Protein AF-0000000078210110 (afdb_homodimer)

Organism: Punica granatum (NCBI:txid22663)

Radius of gyration: 22.33 Å; Cα contacts (8 Å, |Δi|>4): 887; chains: 2; bounding box: 40×62×56 Å

InterPro domains:
  IPR055323 Uncharacterized protein C57A10.07/YOR238W [PTHR28110] (1-232)

pLDDT: mean 95.47, std 5.43, range [56.81, 98.94]

Sequence (466 aa):
MVAGHSVYTSNSCGKVDKEDSWVLESYQKHPGQAATFVTHIKEGVETVAKDDAALLLFSGGETRKDAGPRSEAQSYWAVAESKGWFGNKETVRWRALTEEHARDSFENLLFSVCRFRELTGTYPTNITVVSYDFKEDRFAGLHRSALRFPESRFFYWGTPASSTAREAALKGEALVRQQFQEDPYGCRGSLHRKKLGRDPFHRSIPYPNGCPEIEGLFRYCGTALYSGSLPWIMVAGHSVYTSNSCGKVDKEDSWVLESYQKHPGQAATFVTHIKEGVETVAKDDAALLLFSGGETRKDAGPRSEAQSYWAVAESKGWFGNKETVRWRALTEEHARDSFENLLFSVCRFRELTGTYPTNITVVSYDFKEDRFAGLHRSALRFPESRFFYWGTPASSTAREAALKGEALVRQQFQEDPYGCRGSLHRKKLGRDPFHRSIPYPNGCPEIEGLFRYCGTALYSGSLPWI

Nearest PDB structures (foldseek):
  2v3c-assembly2_D  TM=3.089E-01  e=5.009E-01  Methanocaldococcus jannaschii
  5aq1-assembly1_B  TM=3.980E-01  e=1.935E+00  Trypanosoma cruzi
  2vsi-assembly1_B  TM=4.548E-01  e=3.692E+00  Streptococcus pneumoniae
  7zht-assembly2_D  TM=3.985E-01  e=5.252E+00  Leishmania donovani
  2v3c-assembly2_D  TM=3.082E-01  e=3.320E-01  Methanocaldococcus jannaschii

Secondary structure (DSSP, 8-state):
-EE---EE---S---TTSGGGEE--GGG-STTHHHHHHHHHHHHHHHHHT-TT--EEEE-----GGG-S--HHHHHHHHHHHTGGGGTHHHHGGGEEEE----SHHHHHHHHHHHHHHHHSS--S-EEEEEEGGGHIIIIIIIHHHTT--GGGEEEEEEPPPTTTHHHHHHHHHHHHHHHHH-TT--SHHHHHHHHHT-TT-PPP-TTTT-GGGHHHHH---SSPP-S--TT-/-EE---EE---S---TTSGGGEE--GGG-STTHHHHHHHHHHHHHHHHHT-TT--EEEE-----GGG-S--HHHHHHHHHHHTGGGGTHHHHGGGEEEE----SHHHHHHHHHHHHHHHHSS--S-EEEEEEGGGHIIIIIIIHHHTT--GGGEEEEEEPPPTTTHHHHHHHHHHHHHHHHH-TT--SHHHHHHHHHT-TT-PPP-TTTT-GGGHHHHH---SSPP-S--TT-

Structure (mmCIF, N/CA/C/O backbone):
data_AF-0000000078210110-model_v1
#
loop_
_entity.id
_entity.type
_entity.pdbx_description
1 polymer 'DUF218 domain-containing protein'
#
loop_
_atom_site.group_PDB
_atom_site.id
_atom_site.type_symbol
_atom_site.label_atom_id
_atom_site.label_alt_id
_atom_site.label_comp_id
_atom_site.label_asym_id
_atom_site.label_entity_id
_atom_site.label_seq_id
_atom_site.pdbx_PDB_ins_code
_atom_site.Cartn_x
_atom_site.Cartn_y
_atom_site.Cartn_z
_atom_site.occupancy
_atom_site.B_iso_or_equiv
_atom_site.auth_seq_id
_atom_site.auth_comp_id
_atom_site.auth_asym_id
_atom_site.auth_atom_id
_atom_site.pdbx_PDB_model_num
ATOM 1 N N . MET A 1 1 ? -6.324 14.633 8.141 1 98.5 1 MET A N 1
ATOM 2 C CA . MET A 1 1 ? -5.16 13.812 7.828 1 98.5 1 MET A CA 1
ATOM 3 C C . MET A 1 1 ? -4.113 13.906 8.938 1 98.5 1 MET A C 1
ATOM 5 O O . MET A 1 1 ? -3.965 14.945 9.57 1 98.5 1 MET A O 1
ATOM 9 N N . VAL A 1 2 ? -3.547 12.781 9.266 1 98.88 2 VAL A N 1
ATOM 10 C CA . VAL A 1 2 ? -2.422 12.68 10.188 1 98.88 2 VAL A CA 1
ATOM 11 C C . VAL A 1 2 ? -1.141 12.383 9.414 1 98.88 2 VAL A C 1
ATOM 13 O O . VAL A 1 2 ? -1.062 11.383 8.688 1 98.88 2 VAL A O 1
ATOM 16 N N . ALA A 1 3 ? -0.21 13.266 9.531 1 98.44 3 ALA A N 1
ATOM 17 C CA . ALA A 1 3 ? 1.06 13.086 8.828 1 98.44 3 ALA A CA 1
ATOM 18 C C . ALA A 1 3 ? 1.948 12.078 9.555 1 98.44 3 ALA A C 1
ATOM 20 O O . ALA A 1 3 ? 2.195 12.211 10.75 1 98.44 3 ALA A O 1
ATOM 21 N N . GLY A 1 4 ? 2.383 11.125 8.82 1 97.19 4 GLY A N 1
ATOM 22 C CA . GLY A 1 4 ? 3.256 10.117 9.398 1 97.19 4 GLY A CA 1
ATOM 23 C C . GLY A 1 4 ? 4.684 10.594 9.57 1 97.19 4 GLY A C 1
ATOM 24 O O . GLY A 1 4 ? 5.156 11.453 8.82 1 97.19 4 GLY A O 1
ATOM 25 N N . HIS A 1 5 ? 5.375 9.945 10.531 1 96.12 5 HIS A N 1
ATOM 26 C CA . HIS A 1 5 ? 6.734 10.375 10.828 1 96.12 5 HIS A CA 1
ATOM 27 C C . HIS A 1 5 ? 7.684 9.188 10.914 1 96.12 5 HIS A C 1
ATOM 29 O O . HIS A 1 5 ? 8.906 9.359 10.922 1 96.12 5 HIS A O 1
ATOM 35 N N . SER A 1 6 ? 7.148 8.039 11.031 1 95.69 6 SER A N 1
ATOM 36 C CA . SER A 1 6 ? 7.98 6.844 11.148 1 95.69 6 SER A CA 1
ATOM 37 C C . SER A 1 6 ? 7.172 5.578 10.898 1 95.69 6 SER A C 1
ATOM 39 O O . SER A 1 6 ? 5.961 5.645 10.672 1 95.69 6 SER A O 1
ATOM 41 N N . VAL A 1 7 ? 7.895 4.484 10.891 1 95.75 7 VAL A N 1
ATOM 42 C CA . VAL A 1 7 ? 7.277 3.197 10.594 1 95.75 7 VAL A CA 1
ATOM 43 C C . VAL A 1 7 ? 7.316 2.305 11.828 1 95.75 7 VAL A C 1
ATOM 45 O O . VAL A 1 7 ? 8.359 2.166 12.469 1 95.75 7 VAL A O 1
ATOM 48 N N . TYR A 1 8 ? 6.152 1.801 12.188 1 93.25 8 TYR A N 1
ATOM 49 C CA . TYR A 1 8 ? 6.008 0.845 13.281 1 93.25 8 TYR A CA 1
ATOM 50 C C . TYR A 1 8 ? 6.414 -0.556 12.836 1 93.25 8 TYR A C 1
ATOM 52 O O . TYR A 1 8 ? 5.938 -1.05 11.812 1 93.25 8 TYR A O 1
ATOM 60 N N . THR A 1 9 ? 7.312 -1.257 13.57 1 88.69 9 THR A N 1
ATOM 61 C CA . THR A 1 9 ? 7.855 -2.523 13.086 1 88.69 9 THR A CA 1
ATOM 62 C C . THR A 1 9 ? 7.68 -3.619 14.133 1 88.69 9 THR A C 1
ATOM 64 O O . THR A 1 9 ? 8.023 -4.777 13.891 1 88.69 9 THR A O 1
ATOM 67 N N . SER A 1 10 ? 7.199 -3.332 15.25 1 79.19 10 SER A N 1
ATOM 68 C CA . SER A 1 10 ? 7.176 -4.359 16.281 1 79.19 10 SER A CA 1
ATOM 69 C C . SER A 1 10 ? 6.262 -5.516 15.898 1 79.19 10 SER A C 1
ATOM 71 O O . SER A 1 10 ? 5.148 -5.297 15.414 1 79.19 10 SER A O 1
ATOM 73 N N . ASN A 1 11 ? 6.871 -6.738 15.852 1 62.31 11 ASN A N 1
ATOM 74 C CA . ASN A 1 11 ? 6.145 -7.977 15.586 1 62.31 11 ASN A CA 1
ATOM 75 C C . ASN A 1 11 ? 5.684 -8.641 16.875 1 62.31 11 ASN A C 1
ATOM 77 O O . ASN A 1 11 ? 4.938 -9.625 16.844 1 62.31 11 ASN A O 1
ATOM 81 N N . SER A 1 12 ? 6.238 -8.219 17.922 1 57.5 12 SER A N 1
ATOM 82 C CA . SER A 1 12 ? 6.082 -8.93 19.188 1 57.5 12 SER A CA 1
ATOM 83 C C . SER A 1 12 ? 5.078 -8.219 20.094 1 57.5 12 SER A C 1
ATOM 85 O O . SER A 1 12 ? 5.16 -8.32 21.312 1 57.5 12 SER A O 1
ATOM 87 N N . CYS A 1 13 ? 4.102 -7.805 19.5 1 62 13 CYS A N 1
ATOM 88 C CA . CYS A 1 13 ? 3.1 -7.184 20.359 1 62 13 CYS A CA 1
ATOM 89 C C . CYS A 1 13 ? 3.738 -6.164 21.297 1 62 13 CYS A C 1
ATOM 91 O O . CYS A 1 13 ? 3.346 -6.047 22.453 1 62 13 CYS A O 1
ATOM 93 N N . GLY A 1 14 ? 4.828 -5.715 20.875 1 65.56 14 GLY A N 1
ATOM 94 C CA . GLY A 1 14 ? 5.461 -4.695 21.688 1 65.56 14 GLY A CA 1
ATOM 95 C C . GLY A 1 14 ? 4.578 -3.482 21.922 1 65.56 14 GLY A C 1
ATOM 96 O O . GLY A 1 14 ? 3.594 -3.281 21.219 1 65.56 14 GLY A O 1
ATOM 97 N N . LYS A 1 15 ? 5.109 -2.734 22.875 1 82.69 15 LYS A N 1
ATOM 98 C CA . LYS A 1 15 ? 4.379 -1.533 23.281 1 82.69 15 LYS A CA 1
ATOM 99 C C . LYS A 1 15 ? 4.559 -0.415 22.25 1 82.69 15 LYS A C 1
ATOM 101 O O . LYS A 1 15 ? 5.688 -0.04 21.922 1 82.69 15 LYS A O 1
ATOM 106 N N . VAL A 1 16 ? 3.621 0.104 21.703 1 87.12 16 VAL A N 1
ATOM 107 C CA . VAL A 1 16 ? 3.568 1.056 20.594 1 87.12 16 VAL A CA 1
ATOM 108 C C . VAL A 1 16 ? 4.211 2.375 21.016 1 87.12 16 VAL A C 1
ATOM 110 O O . VAL A 1 16 ? 4.555 3.205 20.172 1 87.12 16 VAL A O 1
ATOM 113 N N . ASP A 1 17 ? 4.426 2.635 22.312 1 89.25 17 ASP A N 1
ATOM 114 C CA . ASP A 1 17 ? 4.98 3.904 22.766 1 89.25 17 ASP A CA 1
ATOM 115 C C . ASP A 1 17 ? 6.477 3.779 23.062 1 89.25 17 ASP A C 1
ATOM 117 O O . ASP A 1 17 ? 7.082 4.688 23.625 1 89.25 17 ASP A O 1
ATOM 121 N N . LYS A 1 18 ? 7.023 2.658 22.688 1 89.25 18 LYS A N 1
ATOM 122 C CA . LYS A 1 18 ? 8.445 2.443 22.922 1 89.25 18 LYS A CA 1
ATOM 123 C C . LYS A 1 18 ? 9.25 2.662 21.641 1 89.25 18 LYS A C 1
ATOM 125 O O . LYS A 1 18 ? 8.852 2.193 20.562 1 89.25 18 LYS A O 1
ATOM 130 N N . GLU A 1 19 ? 10.406 3.283 21.766 1 90.44 19 GLU A N 1
ATOM 131 C CA . GLU A 1 19 ? 11.227 3.68 20.625 1 90.44 19 GLU A CA 1
ATOM 132 C C . GLU A 1 19 ? 11.727 2.459 19.859 1 90.44 19 GLU A C 1
ATOM 134 O O . GLU A 1 19 ? 11.844 2.504 18.641 1 90.44 19 GLU A O 1
ATOM 139 N N . ASP A 1 20 ? 11.938 1.375 20.516 1 87.75 20 ASP A N 1
ATOM 140 C CA . ASP A 1 20 ? 12.492 0.19 19.875 1 87.75 20 ASP A CA 1
ATOM 141 C C . ASP A 1 20 ? 11.461 -0.467 18.953 1 87.75 20 ASP A C 1
ATOM 143 O O . ASP A 1 20 ? 11.805 -1.331 18.141 1 87.75 20 ASP A O 1
ATOM 147 N N . SER A 1 21 ? 10.203 -0.036 19.078 1 89 21 SER A N 1
ATOM 148 C CA . SER A 1 21 ? 9.133 -0.6 18.266 1 89 21 SER A CA 1
ATOM 149 C C . SER A 1 21 ? 8.992 0.141 16.938 1 89 21 SER A C 1
ATOM 151 O O . SER A 1 21 ? 8.164 -0.223 16.109 1 89 21 SER A O 1
ATOM 153 N N . TRP A 1 22 ? 9.789 1.171 16.781 1 92.69 22 TRP A N 1
ATOM 154 C CA . TRP A 1 22 ? 9.711 2.02 15.594 1 92.69 22 TRP A CA 1
ATOM 155 C C . TRP A 1 22 ? 11.078 2.137 14.922 1 92.69 22 TRP A C 1
ATOM 157 O O . TRP A 1 22 ? 12.109 2.029 15.578 1 92.69 22 TRP A O 1
ATOM 167 N N . VAL A 1 23 ? 11.07 2.273 13.594 1 92.69 23 VAL A N 1
ATOM 168 C CA . VAL A 1 23 ? 12.305 2.633 12.891 1 92.69 23 VAL A CA 1
ATOM 169 C C . VAL A 1 23 ? 12.516 4.145 12.969 1 92.69 23 VAL A C 1
ATOM 171 O O . VAL A 1 23 ? 11.773 4.914 12.352 1 92.69 23 VAL A O 1
ATOM 174 N N . LEU A 1 24 ? 13.555 4.488 13.695 1 92.56 24 LEU A N 1
ATOM 175 C CA . LEU A 1 24 ? 13.773 5.906 13.945 1 92.56 24 LEU A CA 1
ATOM 176 C C . LEU A 1 24 ? 15.07 6.383 13.297 1 92.56 24 LEU A C 1
ATOM 178 O O . LEU A 1 24 ? 16.078 5.676 13.328 1 92.56 24 LEU A O 1
ATOM 182 N N . GLU A 1 25 ? 14.992 7.52 12.641 1 89.75 25 GLU A N 1
ATOM 183 C CA . GLU A 1 25 ? 16.203 8.188 12.188 1 89.75 25 GLU A CA 1
ATOM 184 C C . GLU A 1 25 ? 17.031 8.703 13.367 1 89.75 25 GLU A C 1
ATOM 186 O O . GLU A 1 25 ? 16.516 8.789 14.492 1 89.75 25 GLU A O 1
ATOM 191 N N . SER A 1 26 ? 18.266 9.07 13.039 1 88.75 26 SER A N 1
ATOM 192 C CA . SER A 1 26 ? 19.172 9.516 14.094 1 88.75 26 SER A CA 1
ATOM 193 C C . SER A 1 26 ? 18.594 10.703 14.852 1 88.75 26 SER A C 1
ATOM 195 O O . SER A 1 26 ? 18.672 10.758 16.078 1 88.75 26 SER A O 1
ATOM 197 N N . TYR A 1 27 ? 17.906 11.602 14.141 1 86.69 27 TYR A N 1
ATOM 198 C CA . TYR A 1 27 ? 17.391 12.812 14.766 1 86.69 27 TYR A CA 1
ATOM 199 C C . TYR A 1 27 ? 16.094 12.523 15.516 1 86.69 27 TYR A C 1
ATOM 201 O O . TYR A 1 27 ? 15.602 13.367 16.266 1 86.69 27 TYR A O 1
ATOM 209 N N . GLN A 1 28 ? 15.555 11.297 15.367 1 90.56 28 GLN A N 1
ATOM 210 C CA . GLN A 1 28 ? 14.32 10.914 16.031 1 90.56 28 GLN A CA 1
ATOM 211 C C . GLN A 1 28 ? 14.609 10.102 17.297 1 90.56 28 GLN A C 1
ATOM 213 O O . GLN A 1 28 ? 13.688 9.781 18.047 1 90.56 28 GLN A O 1
ATOM 218 N N . LYS A 1 29 ? 15.844 9.781 17.469 1 91 29 LYS A N 1
ATOM 219 C CA . LYS A 1 29 ? 16.203 8.906 18.578 1 91 29 LYS A CA 1
ATOM 220 C C . LYS A 1 29 ? 16.281 9.68 19.891 1 91 29 LYS A C 1
ATOM 222 O O . LYS A 1 29 ? 17.375 10 20.359 1 91 29 LYS A O 1
ATOM 227 N N . HIS A 1 30 ? 15.148 10.055 20.453 1 91.44 30 HIS A N 1
ATOM 228 C CA . HIS A 1 30 ? 14.984 10.727 21.734 1 91.44 30 HIS A CA 1
ATOM 229 C C . HIS A 1 30 ? 13.914 10.039 22.578 1 91.44 30 HIS A C 1
ATOM 231 O O . HIS A 1 30 ? 12.922 9.539 22.047 1 91.44 30 HIS A O 1
ATOM 237 N N . PRO A 1 31 ? 14.234 10.047 23.875 1 91.5 31 PRO A N 1
ATOM 238 C CA . PRO A 1 31 ? 13.164 9.516 24.734 1 91.5 31 PRO A CA 1
ATOM 239 C C . PRO A 1 31 ? 11.836 10.25 24.531 1 91.5 31 PRO A C 1
ATOM 241 O O . PRO A 1 31 ? 11.82 11.477 24.422 1 91.5 31 PRO A O 1
ATOM 244 N N . GLY A 1 32 ? 10.773 9.453 24.375 1 93.19 32 GLY A N 1
ATOM 245 C CA . GLY A 1 32 ? 9.445 10.039 24.266 1 93.19 32 GLY A CA 1
ATOM 246 C C . GLY A 1 32 ? 9.016 10.258 22.828 1 93.19 32 GLY A C 1
ATOM 247 O O . GLY A 1 32 ? 7.867 10.625 22.562 1 93.19 32 GLY A O 1
ATOM 248 N N . GLN A 1 33 ? 9.898 10.008 21.891 1 93.5 33 GLN A N 1
ATOM 249 C CA . GLN A 1 33 ? 9.594 10.219 20.484 1 93.5 33 GLN A CA 1
ATOM 250 C C . GLN A 1 33 ? 8.438 9.344 20.031 1 93.5 33 GLN A C 1
ATOM 252 O O . GLN A 1 33 ? 7.48 9.828 19.406 1 93.5 33 GLN A O 1
ATOM 257 N N . ALA A 1 34 ? 8.492 8.086 20.328 1 94.12 34 ALA A N 1
ATOM 258 C CA . ALA A 1 34 ? 7.457 7.141 19.906 1 94.12 34 ALA A CA 1
ATOM 259 C C . ALA A 1 34 ? 6.098 7.527 20.484 1 94.12 34 ALA A C 1
ATOM 261 O O . ALA A 1 34 ? 5.074 7.426 19.797 1 94.12 34 ALA A O 1
ATOM 262 N N . ALA A 1 35 ? 6.121 7.996 21.703 1 95 35 ALA A N 1
ATOM 263 C CA . ALA A 1 35 ? 4.883 8.414 22.359 1 95 35 ALA A CA 1
ATOM 264 C C . ALA A 1 35 ? 4.223 9.562 21.609 1 95 35 ALA A C 1
ATOM 266 O O . ALA A 1 35 ? 2.994 9.656 21.562 1 95 35 ALA A O 1
ATOM 267 N N . THR A 1 36 ? 4.973 10.383 21 1 96.75 36 THR A N 1
ATOM 268 C CA . THR A 1 36 ? 4.414 11.5 20.25 1 96.75 36 THR A CA 1
ATOM 269 C C . THR A 1 36 ? 3.689 11 19 1 96.75 36 THR A C 1
ATOM 271 O O . THR A 1 36 ? 2.68 11.578 18.594 1 96.75 36 THR A O 1
ATOM 274 N N . PHE A 1 37 ? 4.219 9.938 18.375 1 97.19 37 PHE A N 1
ATOM 275 C CA . PHE A 1 37 ? 3.52 9.359 17.234 1 97.19 37 PHE A CA 1
ATOM 276 C C . PHE A 1 37 ? 2.137 8.859 17.656 1 97.19 37 PHE A C 1
ATOM 278 O O . PHE A 1 37 ? 1.149 9.117 16.953 1 97.19 37 PHE A O 1
ATOM 285 N N . VAL A 1 38 ? 2.137 8.219 18.781 1 97 38 VAL A N 1
ATOM 286 C CA . VAL A 1 38 ? 0.877 7.684 19.297 1 97 38 VAL A CA 1
ATOM 287 C C . VAL A 1 38 ? -0.086 8.828 19.594 1 97 38 VAL A C 1
ATOM 289 O O . VAL A 1 38 ? -1.285 8.727 19.328 1 97 38 VAL A O 1
ATOM 292 N N . THR A 1 39 ? 0.447 9.906 20.062 1 97.88 39 THR A N 1
ATOM 293 C CA . THR A 1 39 ? -0.369 11.078 20.359 1 97.88 39 THR A CA 1
ATOM 294 C C . THR A 1 39 ? -0.975 11.648 19.078 1 97.88 39 THR A C 1
ATOM 296 O O . THR A 1 39 ? -2.137 12.062 19.062 1 97.88 39 THR A O 1
ATOM 299 N N . HIS A 1 40 ? -0.198 11.703 18.031 1 98.5 40 HIS A N 1
ATOM 300 C CA . HIS A 1 40 ? -0.733 12.133 16.75 1 98.5 40 HIS A CA 1
ATOM 301 C C . HIS A 1 40 ? -1.92 11.273 16.328 1 98.5 40 HIS A C 1
ATOM 303 O O . HIS A 1 40 ? -2.953 11.797 15.906 1 98.5 40 HIS A O 1
ATOM 309 N N . ILE A 1 41 ? -1.708 9.969 16.422 1 98.56 41 ILE A N 1
ATOM 310 C CA . ILE A 1 41 ? -2.734 9.008 16.031 1 98.56 41 ILE A CA 1
ATOM 311 C C . ILE A 1 41 ? -3.996 9.234 16.859 1 98.56 41 ILE A C 1
ATOM 313 O O . ILE A 1 41 ? -5.094 9.352 16.312 1 98.56 41 ILE A O 1
ATOM 317 N N . LYS A 1 42 ? -3.801 9.359 18.156 1 98.38 42 LYS A N 1
ATOM 318 C CA . LYS A 1 42 ? -4.914 9.562 19.078 1 98.38 42 LYS A CA 1
ATOM 319 C C . LYS A 1 42 ? -5.668 10.852 18.75 1 98.38 42 LYS A C 1
ATOM 321 O O . LYS A 1 42 ? -6.898 10.852 18.688 1 98.38 42 LYS A O 1
ATOM 326 N N . GLU A 1 43 ? -4.941 11.891 18.547 1 98.44 43 GLU A N 1
ATOM 327 C CA . GLU A 1 43 ? -5.566 13.172 18.219 1 98.44 43 GLU A CA 1
ATOM 328 C C . GLU A 1 43 ? -6.355 13.086 16.922 1 98.44 43 GLU A C 1
ATOM 330 O O . GLU A 1 43 ? -7.441 13.664 16.797 1 98.44 43 GLU A O 1
ATOM 335 N N . GLY A 1 44 ? -5.797 12.414 15.922 1 98.62 44 GLY A N 1
ATOM 336 C CA . GLY A 1 44 ? -6.531 12.195 14.688 1 98.62 44 GLY A CA 1
ATOM 337 C C . GLY A 1 44 ? -7.844 11.461 14.898 1 98.62 44 GLY A C 1
ATOM 338 O O . GLY A 1 44 ? -8.891 11.906 14.414 1 98.62 44 GLY A O 1
ATOM 339 N N . VAL A 1 45 ? -7.773 10.383 15.656 1 98.62 45 VAL A N 1
ATOM 340 C CA . VAL A 1 45 ? -8.938 9.555 15.922 1 98.62 45 VAL A CA 1
ATOM 341 C C . VAL A 1 45 ? -9.992 10.367 16.672 1 98.62 45 VAL A C 1
ATOM 343 O O . VAL A 1 45 ? -11.172 10.359 16.297 1 98.62 45 VAL A O 1
ATOM 346 N N . GLU A 1 46 ? -9.57 11.102 17.656 1 98.06 46 GLU A N 1
ATOM 347 C CA . GLU A 1 46 ? -10.508 11.867 18.484 1 98.06 46 GLU A CA 1
ATOM 348 C C . GLU A 1 46 ? -11.117 13.023 17.703 1 98.06 46 GLU A C 1
ATOM 350 O O . GLU A 1 46 ? -12.281 13.367 17.891 1 98.06 46 GLU A O 1
ATOM 355 N N . THR A 1 47 ? -10.328 13.648 16.875 1 97.56 47 THR A N 1
ATOM 356 C CA . THR A 1 47 ? -10.828 14.742 16.062 1 97.56 47 THR A CA 1
ATOM 357 C C . THR A 1 47 ? -11.93 14.258 15.117 1 97.56 47 THR A C 1
ATOM 359 O O . THR A 1 47 ? -12.984 14.875 15.023 1 97.56 47 THR A O 1
ATOM 362 N N . VAL A 1 48 ? -11.742 13.148 14.445 1 97.75 48 VAL A N 1
ATOM 363 C CA . VAL A 1 48 ? -12.703 12.609 13.492 1 97.75 48 VAL A CA 1
ATOM 364 C C . VAL A 1 48 ? -13.938 12.102 14.227 1 97.75 48 VAL A C 1
ATOM 366 O O . VAL A 1 48 ? -15.055 12.195 13.719 1 97.75 48 VAL A O 1
ATOM 369 N N . ALA A 1 49 ? -13.734 11.602 15.43 1 97.62 49 ALA A N 1
ATOM 370 C CA . ALA A 1 49 ? -14.836 11.086 16.219 1 97.62 49 ALA A CA 1
ATOM 371 C C . ALA A 1 49 ? -15.875 12.172 16.5 1 97.62 49 ALA A C 1
ATOM 373 O O . ALA A 1 49 ? -17.047 11.883 16.75 1 97.62 49 ALA A O 1
ATOM 374 N N . LYS A 1 50 ? -15.516 13.43 16.422 1 96.44 50 LYS A N 1
ATOM 375 C CA . LYS A 1 50 ? -16.391 14.555 16.734 1 96.44 50 LYS A CA 1
ATOM 376 C C . LYS A 1 50 ? -17.188 14.992 15.516 1 96.44 50 LYS A C 1
ATOM 378 O O . LYS A 1 50 ? -18.078 15.852 15.625 1 96.44 50 LYS A O 1
ATOM 383 N N . ASP A 1 51 ? -16.891 14.469 14.406 1 95.38 51 ASP A N 1
ATOM 384 C CA . ASP A 1 51 ? -17.547 14.82 13.148 1 95.38 51 ASP A CA 1
ATOM 385 C C . ASP A 1 51 ? -17.891 13.578 12.336 1 95.38 51 ASP A C 1
ATOM 387 O O . ASP A 1 51 ? -17.031 13.031 11.633 1 95.38 51 ASP A O 1
ATOM 391 N N . ASP A 1 52 ? -19.141 13.234 12.211 1 93.75 52 ASP A N 1
ATOM 392 C CA . ASP A 1 52 ? -19.578 11.992 11.586 1 93.75 52 ASP A CA 1
ATOM 393 C C . ASP A 1 52 ? -19.375 12.031 10.07 1 93.75 52 ASP A C 1
ATOM 395 O O . ASP A 1 52 ? -19.391 10.992 9.414 1 93.75 52 ASP A O 1
ATOM 399 N N . ALA A 1 53 ? -19.141 13.172 9.578 1 94.56 53 ALA A N 1
ATOM 400 C CA . ALA A 1 53 ? -19 13.312 8.133 1 94.56 53 ALA A CA 1
ATOM 401 C C . ALA A 1 53 ? -17.531 13.32 7.727 1 94.56 53 ALA A C 1
ATOM 403 O O . ALA A 1 53 ? -17.203 13.336 6.539 1 94.56 53 ALA A O 1
ATOM 404 N N . ALA A 1 54 ? -16.625 13.227 8.688 1 96.75 54 ALA A N 1
ATOM 405 C CA . ALA A 1 54 ? -15.195 13.344 8.406 1 96.75 54 ALA A CA 1
ATOM 406 C C . ALA A 1 54 ? -14.57 11.977 8.141 1 96.75 54 ALA A C 1
ATOM 408 O O . ALA A 1 54 ? -15.07 10.961 8.625 1 96.75 54 ALA A O 1
ATOM 409 N N . LEU A 1 55 ? -13.57 12 7.309 1 97.81 55 LEU A N 1
ATOM 410 C CA . LEU A 1 55 ? -12.703 10.836 7.094 1 97.81 55 LEU A CA 1
ATOM 411 C C . LEU A 1 55 ? -11.344 11.055 7.746 1 97.81 55 LEU A C 1
ATOM 413 O O . LEU A 1 55 ? -10.82 12.164 7.754 1 97.81 55 LEU A O 1
ATOM 417 N N . LEU A 1 56 ? -10.844 10.016 8.344 1 98.75 56 LEU A N 1
ATOM 418 C CA . LEU A 1 56 ? -9.477 10.039 8.852 1 98.75 56 LEU A CA 1
ATOM 419 C C . LEU A 1 56 ? -8.516 9.391 7.863 1 98.75 56 LEU A C 1
ATOM 421 O O . LEU A 1 56 ? -8.703 8.234 7.469 1 98.75 56 LEU A O 1
ATOM 425 N N . LEU A 1 57 ? -7.531 10.102 7.426 1 98.81 57 LEU A N 1
ATOM 426 C CA . LEU A 1 57 ? -6.488 9.57 6.559 1 98.81 57 LEU A CA 1
ATOM 427 C C . LEU A 1 57 ? -5.125 9.633 7.238 1 98.81 57 LEU A C 1
ATOM 429 O O . LEU A 1 57 ? -4.629 10.719 7.543 1 98.81 57 LEU A O 1
ATOM 433 N N . PHE A 1 58 ? -4.566 8.492 7.547 1 98.94 58 PHE A N 1
ATOM 434 C CA . PHE A 1 58 ? -3.145 8.445 7.863 1 98.94 58 PHE A CA 1
ATOM 435 C C . PHE A 1 58 ? -2.303 8.508 6.594 1 98.94 58 PHE A C 1
ATOM 437 O O . PHE A 1 58 ? -2.543 7.754 5.648 1 98.94 58 PHE A O 1
ATOM 444 N N . SER A 1 59 ? -1.361 9.414 6.602 1 98.88 59 SER A N 1
ATOM 445 C CA . SER A 1 59 ? -0.615 9.648 5.367 1 98.88 59 SER A CA 1
ATOM 446 C C . SER A 1 59 ? 0.884 9.477 5.59 1 98.88 59 SER A C 1
ATOM 448 O O . SER A 1 59 ? 1.439 10.008 6.551 1 98.88 59 SER A O 1
ATOM 450 N N . GLY A 1 60 ? 1.529 8.727 4.664 1 98.69 60 GLY A N 1
ATOM 451 C CA . GLY A 1 60 ? 2.969 8.516 4.676 1 98.69 60 GLY A CA 1
ATOM 452 C C . GLY A 1 60 ? 3.396 7.277 3.918 1 98.69 60 GLY A C 1
ATOM 453 O O . GLY A 1 60 ? 2.746 6.23 4.012 1 98.69 60 GLY A O 1
ATOM 454 N N . GLY A 1 61 ? 4.406 7.383 3.227 1 98.12 61 GLY A N 1
ATOM 455 C CA . GLY A 1 61 ? 4.855 6.312 2.352 1 98.12 61 GLY A CA 1
ATOM 456 C C . GLY A 1 61 ? 5.793 5.336 3.035 1 98.12 61 GLY A C 1
ATOM 457 O O . GLY A 1 61 ? 5.848 5.281 4.266 1 98.12 61 GLY A O 1
ATOM 458 N N . GLU A 1 62 ? 6.332 4.434 2.158 1 97.38 62 GLU A N 1
ATOM 459 C CA . GLU A 1 62 ? 7.352 3.48 2.584 1 97.38 62 GLU A CA 1
ATOM 460 C C . GLU A 1 62 ? 8.734 4.125 2.619 1 97.38 62 GLU A C 1
ATOM 462 O O . GLU A 1 62 ? 9.555 3.893 1.731 1 97.38 62 GLU A O 1
ATOM 467 N N . THR A 1 63 ? 9.016 4.832 3.686 1 96.12 63 THR A N 1
ATOM 468 C CA . THR A 1 63 ? 10.133 5.777 3.668 1 96.12 63 THR A CA 1
ATOM 469 C C . THR A 1 63 ? 11.367 5.176 4.336 1 96.12 63 THR A C 1
ATOM 471 O O . THR A 1 63 ? 12.445 5.762 4.293 1 96.12 63 THR A O 1
ATOM 474 N N . ARG A 1 64 ? 11.18 4.059 4.98 1 94.62 64 ARG A N 1
ATOM 475 C CA . ARG A 1 64 ? 12.281 3.467 5.734 1 94.62 64 ARG A CA 1
ATOM 476 C C . ARG A 1 64 ? 12.695 2.127 5.137 1 94.62 64 ARG A C 1
ATOM 478 O O . ARG A 1 64 ? 11.977 1.134 5.262 1 94.62 64 ARG A O 1
ATOM 485 N N . LYS A 1 65 ? 13.875 2.098 4.652 1 93.69 65 LYS A N 1
ATOM 486 C CA . LYS A 1 65 ? 14.352 0.893 3.982 1 93.69 65 LYS A CA 1
ATOM 487 C C . LYS A 1 65 ? 14.398 -0.292 4.941 1 93.69 65 LYS A C 1
ATOM 489 O O . LYS A 1 65 ? 13.922 -1.38 4.617 1 93.69 65 LYS A O 1
ATOM 494 N N . ASP A 1 66 ? 14.844 -0.023 6.164 1 92.44 66 ASP A N 1
ATOM 495 C CA . ASP A 1 66 ? 15.102 -1.103 7.113 1 92.44 66 ASP A CA 1
ATOM 496 C C . ASP A 1 66 ? 13.797 -1.662 7.68 1 92.44 66 ASP A C 1
ATOM 498 O O . ASP A 1 66 ? 13.781 -2.752 8.25 1 92.44 66 ASP A O 1
ATOM 502 N N . ALA A 1 67 ? 12.727 -0.971 7.52 1 93.19 67 ALA A N 1
ATOM 503 C CA . ALA A 1 67 ? 11.43 -1.41 8.031 1 93.19 67 ALA A CA 1
ATOM 504 C C . ALA A 1 67 ? 10.789 -2.428 7.098 1 93.19 67 ALA A C 1
ATOM 506 O O . ALA A 1 67 ? 9.82 -3.096 7.473 1 93.19 67 ALA A O 1
ATOM 507 N N . GLY A 1 68 ? 11.391 -2.631 5.895 1 94.06 68 GLY A N 1
ATOM 508 C CA . GLY A 1 68 ? 10.656 -3.35 4.863 1 94.06 68 GLY A CA 1
ATOM 509 C C . GLY A 1 68 ? 9.594 -2.504 4.191 1 94.06 68 GLY A C 1
ATOM 510 O O . GLY A 1 68 ? 9.508 -1.298 4.43 1 94.06 68 GLY A O 1
ATOM 511 N N . PRO A 1 69 ? 8.844 -3.158 3.291 1 95.56 69 PRO A N 1
ATOM 512 C CA . PRO A 1 69 ? 7.859 -2.41 2.508 1 95.56 69 PRO A CA 1
ATOM 513 C C . PRO A 1 69 ? 6.609 -2.061 3.312 1 95.56 69 PRO A C 1
ATOM 515 O O . PRO A 1 69 ? 5.5 -2.439 2.93 1 95.56 69 PRO A O 1
ATOM 518 N N . ARG A 1 70 ? 6.855 -1.301 4.371 1 95.19 70 ARG A N 1
ATOM 519 C CA . ARG A 1 70 ? 5.809 -0.812 5.262 1 95.19 70 ARG A CA 1
ATOM 520 C C . ARG A 1 70 ? 5.727 0.71 5.223 1 95.19 70 ARG A C 1
ATOM 522 O O . ARG A 1 70 ? 6.75 1.395 5.223 1 95.19 70 ARG A O 1
ATOM 529 N N . SER A 1 71 ? 4.547 1.142 5.129 1 97.75 71 SER A N 1
ATOM 530 C CA . SER A 1 71 ? 4.383 2.59 5.066 1 97.75 71 SER A CA 1
ATOM 531 C C . SER A 1 71 ? 4.148 3.184 6.453 1 97.75 71 SER A C 1
ATOM 533 O O . SER A 1 71 ? 3.742 2.475 7.375 1 97.75 71 SER A O 1
ATOM 535 N N . GLU A 1 72 ? 4.449 4.438 6.543 1 98.19 72 GLU A N 1
ATOM 536 C CA . GLU A 1 72 ? 4.113 5.176 7.758 1 98.19 72 GLU A CA 1
ATOM 537 C C . GLU A 1 72 ? 2.607 5.188 8 1 98.19 72 GLU A C 1
ATOM 539 O O . GLU A 1 72 ? 2.156 5.016 9.133 1 98.19 72 GLU A O 1
ATOM 544 N N . ALA A 1 73 ? 1.852 5.32 6.965 1 98.62 73 ALA A N 1
ATOM 545 C CA . ALA A 1 73 ? 0.394 5.375 7.051 1 98.62 73 ALA A CA 1
ATOM 546 C C . ALA A 1 73 ? -0.168 4.078 7.637 1 98.62 73 ALA A C 1
ATOM 548 O O . ALA A 1 73 ? -0.98 4.109 8.562 1 98.62 73 ALA A O 1
ATOM 549 N N . GLN A 1 74 ? 0.271 3.004 7.062 1 96.62 74 GLN A N 1
ATOM 550 C CA . GLN A 1 74 ? -0.195 1.711 7.555 1 96.62 74 GLN A CA 1
ATOM 551 C C . GLN A 1 74 ? 0.229 1.486 9 1 96.62 74 GLN A C 1
ATOM 553 O O . GLN A 1 74 ? -0.501 0.867 9.781 1 96.62 74 GLN A O 1
ATOM 558 N N . SER A 1 75 ? 1.389 1.947 9.367 1 96 75 SER A N 1
ATOM 559 C CA . SER A 1 75 ? 1.862 1.847 10.742 1 96 75 SER A CA 1
ATOM 560 C C . SER A 1 75 ? 0.921 2.564 11.703 1 96 75 SER A C 1
ATOM 562 O O . SER A 1 75 ? 0.538 2.008 12.734 1 96 75 SER A O 1
ATOM 564 N N . TYR A 1 76 ? 0.559 3.766 11.32 1 97.81 76 TYR A N 1
ATOM 565 C CA . TYR A 1 76 ? -0.342 4.539 12.164 1 97.81 76 TYR A CA 1
ATOM 566 C C . TYR A 1 76 ? -1.7 3.859 12.281 1 97.81 76 TYR A C 1
ATOM 568 O O . TYR A 1 76 ? -2.281 3.799 13.367 1 97.81 76 TYR A O 1
ATOM 576 N N . TRP A 1 77 ? -2.215 3.342 11.211 1 96.69 77 TRP A N 1
ATOM 577 C CA . TRP A 1 77 ? -3.48 2.617 11.234 1 96.69 77 TRP A CA 1
ATOM 578 C C . TRP A 1 77 ? -3.398 1.406 12.156 1 96.69 77 TRP A C 1
ATOM 580 O O . TRP A 1 77 ? -4.289 1.186 12.977 1 96.69 77 TRP A O 1
ATOM 590 N N . ALA A 1 78 ? -2.316 0.657 12.031 1 93.44 78 ALA A N 1
ATOM 591 C CA . ALA A 1 78 ? -2.129 -0.549 12.828 1 93.44 78 ALA A CA 1
ATOM 592 C C . ALA A 1 78 ? -2.055 -0.211 14.32 1 93.44 78 ALA A C 1
ATOM 594 O O . ALA A 1 78 ? -2.59 -0.943 15.156 1 93.44 78 ALA A O 1
ATOM 595 N N . VAL A 1 79 ? -1.348 0.851 14.633 1 94.69 79 VAL A N 1
ATOM 596 C CA . VAL A 1 79 ? -1.233 1.271 16.031 1 94.69 79 VAL A CA 1
ATOM 597 C C . VAL A 1 79 ? -2.607 1.664 16.562 1 94.69 79 VAL A C 1
ATOM 599 O O . VAL A 1 79 ? -2.977 1.287 17.672 1 94.69 79 VAL A O 1
ATOM 602 N N . ALA A 1 80 ? -3.391 2.459 15.758 1 96.12 80 ALA A N 1
ATOM 603 C CA . ALA A 1 80 ? -4.75 2.803 16.172 1 96.12 80 ALA A CA 1
ATOM 604 C C . ALA A 1 80 ? -5.574 1.547 16.438 1 96.12 80 ALA A C 1
ATOM 606 O O . ALA A 1 80 ? -6.277 1.466 17.453 1 96.12 80 ALA A O 1
ATOM 607 N N . GLU A 1 81 ? -5.48 0.583 15.539 1 93.06 81 GLU A N 1
ATOM 608 C CA . GLU A 1 81 ? -6.188 -0.687 15.68 1 93.06 81 GLU A CA 1
ATOM 609 C C . GLU A 1 81 ? -5.789 -1.401 16.969 1 93.06 81 GLU A C 1
ATOM 611 O O . GLU A 1 81 ? -6.648 -1.892 17.703 1 93.06 81 GLU A O 1
ATOM 616 N N . SER A 1 82 ? -4.508 -1.426 17.219 1 90.38 82 SER A N 1
ATOM 617 C CA . SER A 1 82 ? -4 -2.119 18.406 1 90.38 82 SER A CA 1
ATOM 618 C C . SER A 1 82 ? -4.445 -1.423 19.688 1 90.38 82 SER A C 1
ATOM 620 O O . SER A 1 82 ? -4.562 -2.061 20.734 1 90.38 82 SER A O 1
ATOM 622 N N . LYS A 1 83 ? -4.695 -0.148 19.625 1 93.25 83 LYS A N 1
ATOM 623 C CA . LYS A 1 83 ? -5.105 0.633 20.797 1 93.25 83 LYS A CA 1
ATOM 624 C C . LYS A 1 83 ? -6.625 0.7 20.906 1 93.25 83 LYS A C 1
ATOM 626 O O . LYS A 1 83 ? -7.164 1.479 21.688 1 93.25 83 LYS A O 1
ATOM 631 N N . GLY A 1 84 ? -7.297 -0.071 20.094 1 93.69 84 GLY A N 1
ATOM 632 C CA . GLY A 1 84 ? -8.75 -0.098 20.141 1 93.69 84 GLY A CA 1
ATOM 633 C C . GLY A 1 84 ? -9.383 1.227 19.75 1 93.69 84 GLY A C 1
ATOM 634 O O . GLY A 1 84 ? -10.398 1.627 20.328 1 93.69 84 GLY A O 1
ATOM 635 N N . TRP A 1 85 ? -8.594 1.953 18.906 1 97 85 TRP A N 1
ATOM 636 C CA . TRP A 1 85 ? -9.047 3.236 18.375 1 97 85 TRP A CA 1
ATOM 637 C C . TRP A 1 85 ? -9.391 4.203 19.516 1 97 85 TRP A C 1
ATOM 639 O O . TRP A 1 85 ? -10.289 5.035 19.375 1 97 85 TRP A O 1
ATOM 649 N N . PHE A 1 86 ? -8.773 3.91 20.641 1 97.19 86 PHE A N 1
ATOM 650 C CA . PHE A 1 86 ? -8.852 4.805 21.797 1 97.19 86 PHE A CA 1
ATOM 651 C C . PHE A 1 86 ? -10.305 5.027 22.203 1 97.19 86 PHE A C 1
ATOM 653 O O . PHE A 1 86 ? -10.711 6.16 22.469 1 97.19 86 PHE A O 1
ATOM 660 N N . GLY A 1 87 ? -11.055 3.992 22.109 1 97.25 87 GLY A N 1
ATOM 661 C CA . GLY A 1 87 ? -12.43 4.02 22.578 1 97.25 87 GLY A CA 1
ATOM 662 C C . GLY A 1 87 ? -13.43 4.402 21.5 1 97.25 87 GLY A C 1
ATOM 663 O O . GLY A 1 87 ? -14.633 4.449 21.75 1 97.25 87 GLY A O 1
ATOM 664 N N . ASN A 1 88 ? -12.984 4.656 20.266 1 97.88 88 ASN A N 1
ATOM 665 C CA . ASN A 1 88 ? -13.859 5.141 19.203 1 97.88 88 ASN A CA 1
ATOM 666 C C . ASN A 1 88 ? -13.938 4.148 18.047 1 97.88 88 ASN A C 1
ATOM 668 O O . ASN A 1 88 ? -14.102 4.547 16.891 1 97.88 88 ASN A O 1
ATOM 672 N N . LYS A 1 89 ? -13.719 2.885 18.281 1 96.38 89 LYS A N 1
ATOM 673 C CA . LYS A 1 89 ? -13.633 1.869 17.25 1 96.38 89 LYS A CA 1
ATOM 674 C C . LYS A 1 89 ? -14.914 1.828 16.406 1 96.38 89 LYS A C 1
ATOM 676 O O . LYS A 1 89 ? -14.859 1.894 15.18 1 96.38 89 LYS A O 1
ATOM 681 N N . GLU A 1 90 ? -16.062 1.833 16.953 1 95.5 90 GLU A N 1
ATOM 682 C CA . GLU A 1 90 ? -17.344 1.641 16.266 1 95.5 90 GLU A CA 1
ATOM 683 C C . GLU A 1 90 ? -17.641 2.799 15.32 1 95.5 90 GLU A C 1
ATOM 685 O O . GLU A 1 90 ? -18.297 2.613 14.297 1 95.5 90 GLU A O 1
ATOM 690 N N . THR A 1 91 ? -17.078 3.938 15.664 1 96.06 91 THR A N 1
ATOM 691 C CA . THR A 1 91 ? -17.484 5.109 14.898 1 96.06 91 THR A CA 1
ATOM 692 C C . THR A 1 91 ? -16.391 5.547 13.938 1 96.06 91 THR A C 1
ATOM 694 O O . THR A 1 91 ? -16.672 6.191 12.922 1 96.06 91 THR A O 1
ATOM 697 N N . VAL A 1 92 ? -15.141 5.18 14.234 1 97.75 92 VAL A N 1
ATOM 698 C CA . VAL A 1 92 ? -14.047 5.809 13.5 1 97.75 92 VAL A CA 1
ATOM 699 C C . VAL A 1 92 ? -13.367 4.781 12.602 1 97.75 92 VAL A C 1
ATOM 701 O O . VAL A 1 92 ? -12.945 5.105 11.484 1 97.75 92 VAL A O 1
ATOM 704 N N . ARG A 1 93 ? -13.266 3.537 12.984 1 96.81 93 ARG A N 1
ATOM 705 C CA . ARG A 1 93 ? -12.438 2.535 12.32 1 96.81 93 ARG A CA 1
ATOM 706 C C . ARG A 1 93 ? -12.797 2.408 10.852 1 96.81 93 ARG A C 1
ATOM 708 O O . ARG A 1 93 ? -11.914 2.361 9.992 1 96.81 93 ARG A O 1
ATOM 715 N N . TRP A 1 94 ? -14.125 2.414 10.523 1 95 94 TRP A N 1
ATOM 716 C CA . TRP A 1 94 ? -14.586 2.117 9.172 1 95 94 TRP A CA 1
ATOM 717 C C . TRP A 1 94 ? -14.359 3.307 8.25 1 95 94 TRP A C 1
ATOM 719 O O . TRP A 1 94 ? -14.453 3.178 7.023 1 95 94 TRP A O 1
ATOM 729 N N . ARG A 1 95 ? -14.008 4.461 8.797 1 97 95 ARG A N 1
ATOM 730 C CA . ARG A 1 95 ? -13.742 5.633 7.973 1 97 95 ARG A CA 1
ATOM 731 C C . ARG A 1 95 ? -12.336 6.168 8.211 1 97 95 ARG A C 1
ATOM 733 O O . ARG A 1 95 ? -12.078 7.363 8.047 1 97 95 ARG A O 1
ATOM 740 N N . ALA A 1 96 ? -11.477 5.332 8.797 1 98.06 96 ALA A N 1
ATOM 741 C CA . ALA A 1 96 ? -10.047 5.582 8.898 1 98.06 96 ALA A CA 1
ATOM 742 C C . ALA A 1 96 ? -9.281 4.82 7.816 1 98.06 96 ALA A C 1
ATOM 744 O O . ALA A 1 96 ? -9.32 3.588 7.77 1 98.06 96 ALA A O 1
ATOM 745 N N . LEU A 1 97 ? -8.633 5.555 6.961 1 98.31 97 LEU A N 1
ATOM 746 C CA . LEU A 1 97 ? -7.984 4.977 5.789 1 98.31 97 LEU A CA 1
ATOM 747 C C . LEU A 1 97 ? -6.551 5.48 5.664 1 98.31 97 LEU A C 1
ATOM 749 O O . LEU A 1 97 ? -6.035 6.141 6.57 1 98.31 97 LEU A O 1
ATOM 753 N N . THR A 1 98 ? -5.879 5.023 4.551 1 98.62 98 THR A N 1
ATOM 754 C CA . THR A 1 98 ? -4.461 5.348 4.445 1 98.62 98 THR A CA 1
ATOM 755 C C . THR A 1 98 ? -4.148 5.996 3.1 1 98.62 98 THR A C 1
ATOM 757 O O . THR A 1 98 ? -4.863 5.773 2.119 1 98.62 98 THR A O 1
ATOM 760 N N . GLU A 1 99 ? -3.295 6.883 3.039 1 98.69 99 GLU A N 1
ATOM 761 C CA . GLU A 1 99 ? -2.504 7.352 1.904 1 98.69 99 GLU A CA 1
ATOM 762 C C . GLU A 1 99 ? -1.04 6.941 2.047 1 98.69 99 GLU A C 1
ATOM 764 O O . GLU A 1 99 ? -0.347 7.406 2.953 1 98.69 99 GLU A O 1
ATOM 769 N N . GLU A 1 100 ? -0.5 6.102 1.186 1 98.12 100 GLU A N 1
ATOM 770 C CA . GLU A 1 100 ? 0.707 5.352 1.521 1 98.12 100 GLU A CA 1
ATOM 771 C C . GLU A 1 100 ? 1.862 5.727 0.597 1 98.12 100 GLU A C 1
ATOM 773 O O . GLU A 1 100 ? 2.803 4.949 0.422 1 98.12 100 GLU A O 1
ATOM 778 N N . HIS A 1 101 ? 1.871 6.957 0.049 1 98.06 101 HIS A N 1
ATOM 779 C CA . HIS A 1 101 ? 2.869 7.254 -0.972 1 98.06 101 HIS A CA 1
ATOM 780 C C . HIS A 1 101 ? 3.609 8.547 -0.659 1 98.06 101 HIS A C 1
ATOM 782 O O . HIS A 1 101 ? 4.656 8.828 -1.246 1 98.06 101 HIS A O 1
ATOM 788 N N . ALA A 1 102 ? 3.141 9.328 0.281 1 98.56 102 ALA A N 1
ATOM 789 C CA . ALA A 1 102 ? 3.717 10.641 0.562 1 98.56 102 ALA A CA 1
ATOM 790 C C . ALA A 1 102 ? 5.164 10.516 1.028 1 98.56 102 ALA A C 1
ATOM 792 O O . ALA A 1 102 ? 5.484 9.664 1.854 1 98.56 102 ALA A O 1
ATOM 793 N N . ARG A 1 103 ? 6.039 11.414 0.473 1 98.19 103 ARG A N 1
ATOM 794 C CA . ARG A 1 103 ? 7.465 11.367 0.771 1 98.19 103 ARG A CA 1
ATOM 795 C C . ARG A 1 103 ? 7.918 12.633 1.482 1 98.19 103 ARG A C 1
ATOM 797 O O . ARG A 1 103 ? 9.078 12.75 1.877 1 98.19 103 ARG A O 1
ATOM 804 N N . ASP A 1 104 ? 7.078 13.57 1.655 1 97.69 104 ASP A N 1
ATOM 805 C CA . ASP A 1 104 ? 7.289 14.773 2.449 1 97.69 104 ASP A CA 1
ATOM 806 C C . ASP A 1 104 ? 5.957 15.367 2.906 1 97.69 104 ASP A C 1
ATOM 808 O O . ASP A 1 104 ? 4.895 14.812 2.633 1 97.69 104 ASP A O 1
ATOM 812 N N . SER A 1 105 ? 6.051 16.531 3.631 1 98.19 105 SER A N 1
ATOM 813 C CA . SER A 1 105 ? 4.863 17.109 4.246 1 98.19 105 SER A CA 1
ATOM 814 C C . SER A 1 105 ? 3.918 17.688 3.193 1 98.19 105 SER A C 1
ATOM 816 O O . SER A 1 105 ? 2.697 17.625 3.357 1 98.19 105 SER A O 1
ATOM 818 N N . PHE A 1 106 ? 4.387 18.219 2.129 1 98.62 106 PHE A N 1
ATOM 819 C CA . PHE A 1 106 ? 3.521 18.734 1.071 1 98.62 106 PHE A CA 1
ATOM 820 C C . PHE A 1 106 ? 2.744 17.594 0.415 1 98.62 106 PHE A C 1
ATOM 822 O O . PHE A 1 106 ? 1.532 17.703 0.212 1 98.62 106 PHE A O 1
ATOM 829 N N . GLU A 1 107 ? 3.465 16.516 0.101 1 98.5 107 GLU A N 1
ATOM 830 C CA . GLU A 1 107 ? 2.809 15.352 -0.482 1 98.5 107 GLU A CA 1
ATOM 831 C C . GLU A 1 107 ? 1.793 14.75 0.485 1 98.5 107 GLU A C 1
ATOM 833 O O . GLU A 1 107 ? 0.755 14.234 0.063 1 98.5 107 GLU A O 1
ATOM 838 N N . ASN A 1 108 ? 2.113 14.758 1.804 1 98.81 108 ASN A N 1
ATOM 839 C CA . ASN A 1 108 ? 1.095 14.32 2.752 1 98.81 108 ASN A CA 1
ATOM 840 C C . ASN A 1 108 ? -0.245 15 2.494 1 98.81 108 ASN A C 1
ATOM 842 O O . ASN A 1 108 ? -1.283 14.336 2.436 1 98.81 108 ASN A O 1
ATOM 846 N N . LEU A 1 109 ? -0.166 16.281 2.35 1 98.88 109 LEU A N 1
ATOM 847 C CA . LEU A 1 109 ? -1.382 17.062 2.186 1 98.88 109 LEU A CA 1
ATOM 848 C C . LEU A 1 109 ? -1.995 16.844 0.808 1 98.88 109 LEU A C 1
ATOM 850 O O . LEU A 1 109 ? -3.158 16.438 0.698 1 98.88 109 LEU A O 1
ATOM 854 N N . LEU A 1 110 ? -1.237 17.031 -0.237 1 98.81 110 LEU A N 1
ATOM 855 C CA . LEU A 1 110 ? -1.723 16.922 -1.608 1 98.81 110 LEU A CA 1
ATOM 856 C C . LEU A 1 110 ? -2.281 15.531 -1.885 1 98.81 110 LEU A C 1
ATOM 858 O O . LEU A 1 110 ? -3.375 15.398 -2.436 1 98.81 110 LEU A O 1
ATOM 862 N N . PHE A 1 111 ? -1.54 14.484 -1.534 1 98.75 111 PHE A N 1
ATOM 863 C CA . PHE A 1 111 ? -1.964 13.117 -1.802 1 98.75 111 PHE A CA 1
ATOM 864 C C . PHE A 1 111 ? -3.215 12.766 -1.001 1 98.75 111 PHE A C 1
ATOM 866 O O . PHE A 1 111 ? -4.074 12.023 -1.472 1 98.75 111 PHE A O 1
ATOM 873 N N . SER A 1 112 ? -3.297 13.312 0.229 1 98.81 112 SER A N 1
ATOM 874 C CA . SER A 1 112 ? -4.484 13.07 1.037 1 98.81 112 SER A CA 1
ATOM 875 C C . SER A 1 112 ? -5.727 13.672 0.39 1 98.81 112 SER A C 1
ATOM 877 O O . SER A 1 112 ? -6.812 13.086 0.444 1 98.81 112 SER A O 1
ATOM 879 N N . VAL A 1 113 ? -5.57 14.844 -0.203 1 98.81 113 VAL A N 1
ATOM 880 C CA . VAL A 1 113 ? -6.688 15.469 -0.898 1 98.81 113 VAL A CA 1
ATOM 881 C C . VAL A 1 113 ? -7.148 14.586 -2.053 1 98.81 113 VAL A C 1
ATOM 883 O O . VAL A 1 113 ? -8.344 14.352 -2.23 1 98.81 113 VAL A O 1
ATOM 886 N N . CYS A 1 114 ? -6.23 14.078 -2.789 1 98.62 114 CYS A N 1
ATOM 887 C CA . CYS A 1 114 ? -6.566 13.188 -3.895 1 98.62 114 CYS A CA 1
ATOM 888 C C . CYS A 1 114 ? -7.188 11.898 -3.385 1 98.62 114 CYS A C 1
ATOM 890 O O . CYS A 1 114 ? -8.164 11.406 -3.953 1 98.62 114 CYS A O 1
ATOM 892 N N . ARG A 1 115 ? -6.621 11.336 -2.332 1 98.44 115 ARG A N 1
ATOM 893 C CA . ARG A 1 115 ? -7.133 10.102 -1.733 1 98.44 115 ARG A CA 1
ATOM 894 C C . ARG A 1 115 ? -8.578 10.281 -1.275 1 98.44 115 ARG A C 1
ATOM 896 O O . ARG A 1 115 ? -9.398 9.375 -1.446 1 98.44 115 ARG A O 1
ATOM 903 N N . PHE A 1 116 ? -8.883 11.43 -0.667 1 98.38 116 PHE A N 1
ATOM 904 C CA . PHE A 1 116 ? -10.242 11.742 -0.261 1 98.38 116 PHE A CA 1
ATOM 905 C C . PHE A 1 116 ? -11.188 11.688 -1.454 1 98.38 116 PHE A C 1
ATOM 907 O O . PHE A 1 116 ? -12.273 11.094 -1.37 1 98.38 116 PHE A O 1
ATOM 914 N N . ARG A 1 117 ? -10.75 12.25 -2.559 1 98.44 117 ARG A N 1
ATOM 915 C CA . ARG A 1 117 ? -11.539 12.258 -3.785 1 98.44 117 ARG A CA 1
ATOM 916 C C . ARG A 1 117 ? -11.742 10.844 -4.312 1 98.44 117 ARG A C 1
ATOM 918 O O . ARG A 1 117 ? -12.836 10.5 -4.773 1 98.44 117 ARG A O 1
ATOM 925 N N . GLU A 1 118 ? -10.758 10.047 -4.234 1 97 118 GLU A N 1
ATOM 926 C CA . GLU A 1 118 ? -10.867 8.656 -4.648 1 97 118 GLU A CA 1
ATOM 927 C C . GLU A 1 118 ? -11.93 7.918 -3.84 1 97 118 GLU A C 1
ATOM 929 O O . GLU A 1 118 ? -12.672 7.094 -4.383 1 97 118 GLU A O 1
ATOM 934 N N . LEU A 1 119 ? -12 8.273 -2.586 1 96.88 119 LEU A N 1
ATOM 935 C CA . LEU A 1 119 ? -12.82 7.535 -1.639 1 96.88 119 LEU A CA 1
ATOM 936 C C . LEU A 1 119 ? -14.266 8.023 -1.674 1 96.88 119 LEU A C 1
ATOM 938 O O . LEU A 1 119 ? -15.195 7.23 -1.495 1 96.88 119 LEU A O 1
ATOM 942 N N . THR A 1 120 ? -14.453 9.328 -1.99 1 97 120 THR A N 1
ATOM 943 C CA . THR A 1 120 ? -15.773 9.898 -1.753 1 97 120 THR A CA 1
ATOM 944 C C . THR A 1 120 ? -16.391 10.406 -3.055 1 97 120 THR A C 1
ATOM 946 O O . THR A 1 120 ? -17.594 10.672 -3.121 1 97 120 THR A O 1
ATOM 949 N N . GLY A 1 121 ? -15.547 10.586 -4.07 1 96.94 121 GLY A N 1
ATOM 950 C CA . GLY A 1 121 ? -16.016 11.141 -5.324 1 96.94 121 GLY A CA 1
ATOM 951 C C . GLY A 1 121 ? -16 12.656 -5.355 1 96.94 121 GLY A C 1
ATOM 952 O O . GLY A 1 121 ? -16.234 13.266 -6.398 1 96.94 121 GLY A O 1
ATOM 953 N N . THR A 1 122 ? -15.711 13.25 -4.172 1 97.56 122 THR A N 1
ATOM 954 C CA . THR A 1 122 ? -15.641 14.703 -4.082 1 97.56 122 THR A CA 1
ATOM 955 C C . THR A 1 122 ? -14.375 15.148 -3.352 1 97.56 122 THR A C 1
ATOM 957 O O . THR A 1 122 ? -13.641 14.312 -2.812 1 97.56 122 THR A O 1
ATOM 960 N N . TYR A 1 123 ? -14.141 16.438 -3.436 1 98.31 123 TYR A N 1
ATOM 961 C CA . TYR A 1 123 ? -13.023 16.984 -2.682 1 98.31 123 TYR A CA 1
ATOM 962 C C . TYR A 1 123 ? -13.469 17.453 -1.299 1 98.31 123 TYR A C 1
ATOM 964 O O . TYR A 1 123 ? -14.648 17.734 -1.084 1 98.31 123 TYR A O 1
ATOM 972 N N . PRO A 1 124 ? -12.531 17.469 -0.353 1 98.19 124 PRO A N 1
ATOM 973 C CA . PRO A 1 124 ? -12.938 17.859 1.002 1 98.19 124 PRO A CA 1
ATOM 974 C C . PRO A 1 124 ? -13.367 19.312 1.1 1 98.19 124 PRO A C 1
ATOM 976 O O . PRO A 1 124 ? -12.766 20.188 0.465 1 98.19 124 PRO A O 1
ATOM 979 N N . THR A 1 125 ? -14.406 19.5 1.846 1 97.81 125 THR A N 1
ATOM 980 C CA . THR A 1 125 ? -14.82 20.859 2.176 1 97.81 125 THR A CA 1
ATOM 981 C C . THR A 1 125 ? -13.867 21.484 3.191 1 97.81 125 THR A C 1
ATOM 983 O O . THR A 1 125 ? -13.461 22.641 3.039 1 97.81 125 THR A O 1
ATOM 986 N N . ASN A 1 126 ? -13.539 20.734 4.207 1 98.25 126 ASN A N 1
ATOM 987 C CA . ASN A 1 126 ? -12.602 21.141 5.246 1 98.25 126 ASN A CA 1
ATOM 988 C C . ASN A 1 126 ? -11.414 20.172 5.328 1 98.25 126 ASN A C 1
ATOM 990 O O . ASN A 1 126 ? -11.562 18.984 5.098 1 98.25 126 ASN A O 1
ATOM 994 N N . ILE A 1 127 ? -10.297 20.734 5.648 1 98.69 127 ILE A N 1
ATOM 995 C CA . ILE A 1 127 ? -9.109 19.922 5.898 1 98.69 127 ILE A CA 1
ATOM 996 C C . ILE A 1 127 ? -8.586 20.203 7.301 1 98.69 127 ILE A C 1
ATOM 998 O O . ILE A 1 127 ? -8.422 21.359 7.691 1 98.69 127 ILE A O 1
ATOM 1002 N N . THR A 1 128 ? -8.422 19.219 8.055 1 98.81 128 THR A N 1
ATOM 1003 C CA . THR A 1 128 ? -7.742 19.297 9.344 1 98.81 128 THR A CA 1
ATOM 1004 C C . THR A 1 128 ? -6.473 18.453 9.344 1 98.81 128 THR A C 1
ATOM 1006 O O . THR A 1 128 ? -6.512 17.266 9.016 1 98.81 128 THR A O 1
ATOM 1009 N N . VAL A 1 129 ? -5.387 19.078 9.68 1 98.81 129 VAL A N 1
ATOM 1010 C CA . VAL A 1 129 ? -4.105 18.375 9.75 1 98.81 129 VAL A CA 1
ATOM 1011 C C . VAL A 1 129 ? -3.707 18.172 11.211 1 98.81 129 VAL A C 1
ATOM 1013 O O . VAL A 1 129 ? -3.844 19.078 12.031 1 98.81 129 VAL A O 1
ATOM 1016 N N . VAL A 1 130 ? -3.273 16.984 11.5 1 98.75 130 VAL A N 1
ATOM 1017 C CA . VAL A 1 130 ? -2.703 16.672 12.805 1 98.75 130 VAL A CA 1
ATOM 1018 C C . VAL A 1 130 ? -1.214 16.375 12.656 1 98.75 130 VAL A C 1
ATOM 1020 O O . VAL A 1 130 ? -0.826 15.477 11.898 1 98.75 130 VAL A O 1
ATOM 1023 N N . SER A 1 131 ? -0.389 17.078 13.305 1 98.5 131 SER A N 1
ATOM 1024 C CA . SER A 1 131 ? 1.058 16.891 13.344 1 98.5 131 SER A CA 1
ATOM 1025 C C . SER A 1 131 ? 1.688 17.688 14.477 1 98.5 131 SER A C 1
ATOM 1027 O O . SER A 1 131 ? 1.003 18.078 15.43 1 98.5 131 SER A O 1
ATOM 1029 N N . TYR A 1 132 ? 2.982 17.828 14.438 1 98.12 132 TYR A N 1
ATOM 1030 C CA . TYR A 1 132 ? 3.662 18.594 15.477 1 98.12 132 TYR A CA 1
ATOM 1031 C C . TYR A 1 132 ? 3.281 20.062 15.414 1 98.12 132 TYR A C 1
ATOM 1033 O O . TYR A 1 132 ? 3.137 20.625 14.32 1 98.12 132 TYR A O 1
ATOM 1041 N N . ASP A 1 133 ? 3.223 20.688 16.562 1 97.75 133 ASP A N 1
ATOM 1042 C CA . ASP A 1 133 ? 2.816 22.094 16.641 1 97.75 133 ASP A CA 1
ATOM 1043 C C . ASP A 1 133 ? 3.816 23 15.922 1 97.75 133 ASP A C 1
ATOM 1045 O O . ASP A 1 133 ? 3.428 23.984 15.289 1 97.75 133 ASP A O 1
ATOM 1049 N N . PHE A 1 134 ? 5.09 22.609 15.914 1 97.31 134 PHE A N 1
ATOM 1050 C CA . PHE A 1 134 ? 6.105 23.484 15.32 1 97.31 134 PHE A CA 1
ATOM 1051 C C . PHE A 1 134 ? 6.039 23.422 13.805 1 97.31 134 PHE A C 1
ATOM 1053 O O . PHE A 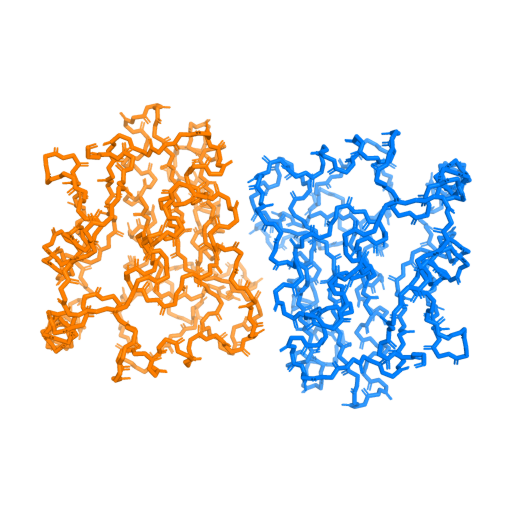1 134 ? 6.754 24.172 13.117 1 97.31 134 PHE A O 1
ATOM 1060 N N . LYS A 1 135 ? 5.207 22.594 13.258 1 98.19 135 LYS A N 1
ATOM 1061 C CA . LYS A 1 135 ? 5.074 22.5 11.805 1 98.19 135 LYS A CA 1
ATOM 1062 C C . LYS A 1 135 ? 3.852 23.266 11.312 1 98.19 135 LYS A C 1
ATOM 1064 O O . LYS A 1 135 ? 3.594 23.328 10.109 1 98.19 135 LYS A O 1
ATOM 1069 N N . GLU A 1 136 ? 3.086 23.859 12.148 1 98.31 136 GLU A N 1
ATOM 1070 C CA . GLU A 1 136 ? 1.808 24.484 11.805 1 98.31 136 GLU A CA 1
ATOM 1071 C C . GLU A 1 136 ? 1.985 25.562 10.75 1 98.31 136 GLU A C 1
ATOM 1073 O O . GLU A 1 136 ? 1.252 25.609 9.758 1 98.31 136 GLU A O 1
ATOM 1078 N N . ASP A 1 137 ? 2.949 26.375 10.938 1 98 137 ASP A N 1
ATOM 1079 C CA . ASP A 1 137 ? 3.148 27.484 10.008 1 98 137 ASP A CA 1
ATOM 1080 C C . ASP A 1 137 ? 3.465 26.969 8.602 1 98 137 ASP A C 1
ATOM 1082 O O . ASP A 1 137 ? 3.031 27.547 7.609 1 98 137 ASP A O 1
ATOM 1086 N N . ARG A 1 138 ? 4.199 25.953 8.547 1 98.69 138 ARG A N 1
ATOM 1087 C CA . ARG A 1 138 ? 4.555 25.391 7.246 1 98.69 138 ARG A CA 1
ATOM 1088 C C . ARG A 1 138 ? 3.334 24.781 6.562 1 98.69 138 ARG A C 1
ATOM 1090 O O . ARG A 1 138 ? 3.078 25.047 5.387 1 98.69 138 ARG A O 1
ATOM 1097 N N . PHE A 1 139 ? 2.531 24.031 7.305 1 98.75 139 PHE A N 1
ATOM 1098 C CA . PHE A 1 139 ? 1.351 23.391 6.738 1 98.75 139 PHE A CA 1
ATOM 1099 C C . PHE A 1 139 ? 0.287 24.422 6.395 1 98.75 139 PHE A C 1
ATOM 1101 O O . PHE A 1 139 ? -0.206 24.469 5.262 1 98.75 139 PHE A O 1
ATOM 1108 N N . ALA A 1 140 ? -0.056 25.266 7.348 1 98.38 140 ALA A N 1
ATOM 1109 C CA . ALA A 1 140 ? -1.157 26.203 7.188 1 98.38 140 ALA A CA 1
ATOM 1110 C C . ALA A 1 140 ? -0.738 27.391 6.332 1 98.38 140 ALA A C 1
ATOM 1112 O O . ALA A 1 140 ? -1.556 27.969 5.605 1 98.38 140 ALA A O 1
ATOM 1113 N N . GLY A 1 141 ? 0.49 27.719 6.379 1 98.06 141 GLY A N 1
ATOM 1114 C CA . GLY A 1 141 ? 0.956 28.922 5.688 1 98.06 141 GLY A CA 1
ATOM 1115 C C . GLY A 1 141 ? 1.513 28.625 4.309 1 98.06 141 GLY A C 1
ATOM 1116 O O . GLY A 1 141 ? 1.27 29.375 3.363 1 98.06 141 GLY A O 1
ATOM 1117 N N . LEU A 1 142 ? 2.26 27.547 4.172 1 98.56 142 LEU A N 1
ATOM 1118 C CA . LEU A 1 142 ? 2.957 27.297 2.918 1 98.56 142 LEU A CA 1
ATOM 1119 C C . LEU A 1 142 ? 2.244 26.203 2.119 1 98.56 142 LEU A C 1
ATOM 1121 O O . LEU A 1 142 ? 1.805 26.438 0.992 1 98.56 142 LEU A O 1
ATOM 1125 N N . HIS A 1 143 ? 2.029 25.016 2.67 1 98.81 143 HIS A N 1
ATOM 1126 C CA . HIS A 1 143 ? 1.431 23.906 1.93 1 98.81 143 HIS A CA 1
ATOM 1127 C C . HIS A 1 143 ? -0.006 24.234 1.529 1 98.81 143 HIS A C 1
ATOM 1129 O O . HIS A 1 143 ? -0.395 24.016 0.378 1 98.81 143 HIS A O 1
ATOM 1135 N N . ARG A 1 144 ? -0.805 24.719 2.516 1 98.81 144 ARG A N 1
ATOM 1136 C CA . ARG A 1 144 ? -2.174 25.109 2.207 1 98.81 144 ARG A CA 1
ATOM 1137 C C . ARG A 1 144 ? -2.201 26.141 1.072 1 98.81 144 ARG A C 1
ATOM 1139 O O . ARG A 1 144 ? -3.014 26.016 0.151 1 98.81 144 ARG A O 1
ATOM 1146 N N . SER A 1 145 ? -1.318 27.078 1.167 1 98.31 145 SER A N 1
ATOM 1147 C CA . SER A 1 145 ? -1.266 28.125 0.149 1 98.31 145 SER A CA 1
ATOM 1148 C C . SER A 1 145 ? -0.879 27.547 -1.211 1 98.31 145 SER A C 1
ATOM 1150 O O . SER A 1 145 ? -1.413 27.969 -2.24 1 98.31 145 SER A O 1
ATOM 1152 N N . ALA A 1 146 ? 0.037 26.656 -1.211 1 98.5 146 ALA A N 1
ATOM 1153 C CA . ALA A 1 146 ? 0.469 26.031 -2.453 1 98.5 146 ALA A CA 1
ATOM 1154 C C . ALA A 1 146 ? -0.69 25.297 -3.131 1 98.5 146 ALA A C 1
ATOM 1156 O O . ALA A 1 146 ? -0.732 25.203 -4.359 1 98.5 146 ALA A O 1
ATOM 1157 N N . LEU A 1 147 ? -1.63 24.859 -2.336 1 98.44 147 LEU A N 1
ATOM 1158 C CA . LEU A 1 147 ? -2.83 24.219 -2.863 1 98.44 147 LEU A CA 1
ATOM 1159 C C . LEU A 1 147 ? -3.906 25.25 -3.172 1 98.44 147 LEU A C 1
ATOM 1161 O O . LEU A 1 147 ? -4.941 24.922 -3.756 1 98.44 147 LEU A O 1
ATOM 1165 N N . ARG A 1 148 ? -3.668 26.438 -2.742 1 98.38 148 ARG A N 1
ATOM 1166 C CA . ARG A 1 148 ? -4.652 27.516 -2.807 1 98.38 148 ARG A CA 1
ATOM 1167 C C . ARG A 1 148 ? -5.957 27.094 -2.135 1 98.38 148 ARG A C 1
ATOM 1169 O O . ARG A 1 148 ? -7.043 27.453 -2.598 1 98.38 148 ARG A O 1
ATOM 1176 N N . PHE A 1 149 ? -5.859 26.281 -1.127 1 98.75 149 PHE A N 1
ATOM 1177 C CA . PHE A 1 149 ? -7.027 25.875 -0.352 1 98.75 149 PHE A CA 1
ATOM 1178 C C . PHE A 1 149 ? -7.465 27 0.589 1 98.75 149 PHE A C 1
ATOM 1180 O O . PHE A 1 149 ? -6.629 27.656 1.216 1 98.75 149 PHE A O 1
ATOM 1187 N N . PRO A 1 150 ? -8.734 27.234 0.748 1 98.19 150 PRO A N 1
ATOM 1188 C CA . PRO A 1 150 ? -9.195 28.375 1.557 1 98.19 150 PRO A CA 1
ATOM 1189 C C . PRO A 1 150 ? -8.758 28.266 3.016 1 98.19 150 PRO A C 1
ATOM 1191 O O . PRO A 1 150 ? -8.922 27.219 3.645 1 98.19 150 PRO A O 1
ATOM 1194 N N . GLU A 1 151 ? -8.25 29.359 3.533 1 98.19 151 GLU A N 1
ATOM 1195 C CA . GLU A 1 151 ? -7.742 29.406 4.902 1 98.19 151 GLU A CA 1
ATOM 1196 C C . GLU A 1 151 ? -8.852 29.156 5.91 1 98.19 151 GLU A C 1
ATOM 1198 O O . GLU A 1 151 ? -8.633 28.484 6.93 1 98.19 151 GLU A O 1
ATOM 1203 N N . SER A 1 152 ? -10.055 29.594 5.625 1 98.12 152 SER A N 1
ATOM 1204 C CA . SER A 1 152 ? -11.18 29.484 6.551 1 98.12 152 SER A CA 1
ATOM 1205 C C . SER A 1 152 ? -11.633 28.047 6.703 1 98.12 152 SER A C 1
ATOM 1207 O O . SER A 1 152 ? -12.383 27.719 7.625 1 98.12 152 SER A O 1
ATOM 1209 N N . ARG A 1 153 ? -11.156 27.219 5.805 1 98.38 153 ARG A N 1
ATOM 1210 C CA . ARG A 1 153 ? -11.609 25.828 5.809 1 98.38 153 ARG A CA 1
ATOM 1211 C C . ARG A 1 153 ? -10.453 24.875 6.102 1 98.38 153 ARG A C 1
ATOM 1213 O O . ARG A 1 153 ? -10.57 23.672 5.871 1 98.38 153 ARG A O 1
ATOM 1220 N N . PHE A 1 154 ? -9.328 25.516 6.5 1 98.69 154 PHE A N 1
ATOM 1221 C CA . PHE A 1 154 ? -8.133 24.734 6.836 1 98.69 154 PHE A CA 1
ATOM 1222 C C . PHE A 1 154 ? -7.84 24.828 8.328 1 98.69 154 PHE A C 1
ATOM 1224 O O . PHE A 1 154 ? -7.68 25.906 8.875 1 98.69 154 PHE A O 1
ATOM 1231 N N . PHE A 1 155 ? -7.754 23.656 8.953 1 98.69 155 PHE A N 1
ATOM 1232 C CA . PHE A 1 155 ? -7.531 23.594 10.398 1 98.69 155 PHE A CA 1
ATOM 1233 C C . PHE A 1 155 ? -6.305 22.75 10.719 1 98.69 155 PHE A C 1
ATOM 1235 O O . PHE A 1 155 ? -5.922 21.875 9.938 1 98.69 155 PHE A O 1
ATOM 1242 N N . TYR A 1 156 ? -5.691 23.094 11.852 1 98.56 156 TYR A N 1
ATOM 1243 C CA . TYR A 1 156 ? -4.473 22.422 12.266 1 98.56 156 TYR A CA 1
ATOM 1244 C C . TYR A 1 156 ? -4.496 22.109 13.758 1 98.56 156 TYR A C 1
ATOM 1246 O O . TYR A 1 156 ? -4.797 22.984 14.57 1 98.56 156 TYR A O 1
ATOM 1254 N N . TRP A 1 157 ? -4.23 20.859 14.047 1 97.88 157 TRP A N 1
ATOM 1255 C CA . TRP A 1 157 ? -4.074 20.422 15.43 1 97.88 157 TRP A CA 1
ATOM 1256 C C . TRP A 1 157 ? -2.637 19.984 15.703 1 97.88 157 TRP A C 1
ATOM 1258 O O . TRP A 1 157 ? -2.24 18.875 15.359 1 97.88 157 TRP A O 1
ATOM 1268 N N . GLY A 1 158 ? -1.95 20.812 16.406 1 97.56 158 GLY A N 1
ATOM 1269 C CA . GLY A 1 158 ? -0.549 20.578 16.703 1 97.56 158 GLY A CA 1
ATOM 1270 C C . GLY A 1 158 ? -0.334 19.922 18.062 1 97.56 158 GLY A C 1
ATOM 1271 O O . GLY A 1 158 ? -1.014 20.25 19.031 1 97.56 158 GLY A O 1
ATOM 1272 N N . THR A 1 159 ? 0.53 18.906 18.047 1 97.12 159 THR A N 1
ATOM 1273 C CA . THR A 1 159 ? 0.951 18.297 19.297 1 97.12 159 THR A CA 1
ATOM 1274 C C . THR A 1 159 ? 2.426 18.578 19.578 1 97.12 159 THR A C 1
ATOM 1276 O O . THR A 1 159 ? 3.205 18.781 18.641 1 97.12 159 THR A O 1
ATOM 1279 N N . PRO A 1 160 ? 2.781 18.594 20.828 1 95.38 160 PRO A N 1
ATOM 1280 C CA . PRO A 1 160 ? 4.168 18.938 21.156 1 95.38 160 PRO A CA 1
ATOM 1281 C C . PRO A 1 160 ? 5.148 17.812 20.844 1 95.38 160 PRO A C 1
ATOM 1283 O O . PRO A 1 160 ? 4.781 16.641 20.906 1 95.38 160 PRO A O 1
ATOM 1286 N N . ALA A 1 161 ? 6.34 18.266 20.5 1 94.81 161 ALA A N 1
ATOM 1287 C CA . ALA A 1 161 ? 7.449 17.312 20.438 1 94.81 161 ALA A CA 1
ATOM 1288 C C . ALA A 1 161 ? 7.883 16.875 21.844 1 94.81 161 ALA A C 1
ATOM 1290 O O . ALA A 1 161 ? 7.461 17.469 22.828 1 94.81 161 ALA A O 1
ATOM 1291 N N . SER A 1 162 ? 8.633 15.812 21.844 1 92.12 162 SER A N 1
ATOM 1292 C CA . SER A 1 162 ? 9.211 15.469 23.141 1 92.12 162 SER A CA 1
ATOM 1293 C C . SER A 1 162 ? 10.125 16.578 23.641 1 92.12 162 SER A C 1
ATOM 1295 O O . SER A 1 162 ? 10.703 17.328 22.859 1 92.12 162 SER A O 1
ATOM 1297 N N . SER A 1 163 ? 10.227 16.688 24.922 1 90.88 163 SER A N 1
ATOM 1298 C CA . SER A 1 163 ? 11 17.75 25.547 1 90.88 163 SER A CA 1
ATOM 1299 C C . SER A 1 163 ? 12.469 17.688 25.125 1 90.88 163 SER A C 1
ATOM 1301 O O . SER A 1 163 ? 13.109 18.719 24.922 1 90.88 163 SER A O 1
ATOM 1303 N N . THR A 1 164 ? 12.953 16.531 24.891 1 90.31 164 THR A N 1
ATOM 1304 C CA . THR A 1 164 ? 14.367 16.344 24.594 1 90.31 164 THR A CA 1
ATOM 1305 C C . THR A 1 164 ? 14.648 16.625 23.125 1 90.31 164 THR A C 1
ATOM 1307 O O . THR A 1 164 ? 15.805 16.781 22.734 1 90.31 164 THR A O 1
ATOM 1310 N N . ALA A 1 165 ? 13.594 16.734 22.359 1 91.75 165 ALA A N 1
ATOM 1311 C CA . ALA A 1 165 ? 13.797 16.875 20.922 1 91.75 165 ALA A CA 1
ATOM 1312 C C . ALA A 1 165 ? 13.367 18.266 20.453 1 91.75 165 ALA A C 1
ATOM 1314 O O . ALA A 1 165 ? 13.664 18.656 19.312 1 91.75 165 ALA A O 1
ATOM 1315 N N . ARG A 1 166 ? 12.812 19 21.25 1 93 166 ARG A N 1
ATOM 1316 C CA . ARG A 1 166 ? 12.078 20.203 20.844 1 93 166 ARG A CA 1
ATOM 1317 C C . ARG A 1 166 ? 13.016 21.219 20.219 1 93 166 ARG A C 1
ATOM 1319 O O . ARG A 1 166 ? 12.719 21.781 19.156 1 93 166 ARG A O 1
ATOM 1326 N N . GLU A 1 167 ? 14.109 21.469 20.859 1 92.94 167 GLU A N 1
ATOM 1327 C CA . GLU A 1 167 ? 15.023 22.5 20.359 1 92.94 167 GLU A CA 1
ATOM 1328 C C . GLU A 1 167 ? 15.562 22.141 18.984 1 92.94 167 GLU A C 1
ATOM 1330 O O . GLU A 1 167 ? 15.539 22.969 18.062 1 92.94 167 GLU A O 1
ATOM 1335 N N . ALA A 1 168 ? 16.016 20.984 18.875 1 93.12 168 ALA A N 1
ATOM 1336 C CA . ALA A 1 168 ? 16.547 20.531 17.578 1 93.12 168 ALA A CA 1
ATOM 1337 C C . ALA A 1 168 ? 15.453 20.516 16.516 1 93.12 168 ALA A C 1
ATOM 1339 O O . ALA A 1 168 ? 15.695 20.844 15.359 1 93.12 168 ALA A O 1
ATOM 1340 N N . ALA A 1 169 ? 14.281 20.156 16.891 1 94.62 169 ALA A N 1
ATOM 1341 C CA . ALA A 1 169 ? 13.148 20.094 15.977 1 94.62 169 ALA A CA 1
ATOM 1342 C C . ALA A 1 169 ? 12.805 21.484 15.453 1 94.62 169 ALA A C 1
ATOM 1344 O O . ALA A 1 169 ? 12.531 21.656 14.258 1 94.62 169 ALA A O 1
ATOM 1345 N N . LEU A 1 170 ? 12.828 22.453 16.297 1 96.06 170 LEU A N 1
ATOM 1346 C CA . LEU A 1 170 ? 12.508 23.828 15.922 1 96.06 170 LEU A CA 1
ATOM 1347 C C . LEU A 1 170 ? 13.539 24.375 14.938 1 96.06 170 LEU A C 1
ATOM 1349 O O . LEU A 1 170 ? 13.188 25.031 13.961 1 96.06 170 LEU A O 1
ATOM 1353 N N . LYS A 1 171 ? 14.758 24.047 15.234 1 95.19 171 LYS A N 1
ATOM 1354 C CA . LYS A 1 171 ? 15.82 24.484 14.344 1 95.19 171 LYS A CA 1
ATOM 1355 C C . LYS A 1 171 ? 15.688 23.828 12.969 1 95.19 171 LYS A C 1
ATOM 1357 O O . LYS A 1 171 ? 15.828 24.5 11.938 1 95.19 171 LYS A O 1
ATOM 1362 N N . GLY A 1 172 ? 15.477 22.562 12.984 1 94.88 172 GLY A N 1
ATOM 1363 C CA . GLY A 1 172 ? 15.266 21.859 11.734 1 94.88 172 GLY A CA 1
ATOM 1364 C C . GLY A 1 172 ? 14.07 22.391 10.953 1 94.88 172 GLY A C 1
ATOM 1365 O O . GLY A 1 172 ? 14.141 22.531 9.727 1 94.88 172 GLY A O 1
ATOM 1366 N N . GLU A 1 173 ? 13.062 22.688 11.695 1 97 173 GLU A N 1
ATOM 1367 C CA . GLU A 1 173 ? 11.852 23.203 11.07 1 97 173 GLU A CA 1
ATOM 1368 C C . GLU A 1 173 ? 12.102 24.547 10.406 1 97 173 GLU A C 1
ATOM 1370 O O . GLU A 1 173 ? 11.594 24.812 9.312 1 97 173 GLU A O 1
ATOM 1375 N N . ALA A 1 174 ? 12.812 25.375 11.031 1 97.06 174 ALA A N 1
ATOM 1376 C CA . ALA A 1 174 ? 13.109 26.703 10.469 1 97.06 174 ALA A CA 1
ATOM 1377 C C . ALA A 1 174 ? 13.789 26.562 9.109 1 97.06 174 ALA A C 1
ATOM 1379 O O . ALA A 1 174 ? 13.461 27.297 8.172 1 97.06 174 ALA A O 1
ATOM 1380 N N . LEU A 1 175 ? 14.68 25.641 9.016 1 96.12 175 LEU A N 1
ATOM 1381 C CA . LEU A 1 175 ? 15.406 25.406 7.773 1 96.12 175 LEU A CA 1
ATOM 1382 C C . LEU A 1 175 ? 14.477 24.875 6.691 1 96.12 175 LEU A C 1
ATOM 1384 O O . LEU A 1 175 ? 14.484 25.359 5.559 1 96.12 175 LEU A O 1
ATOM 1388 N N . VAL A 1 176 ? 13.695 23.922 7.012 1 96.69 176 VAL A N 1
ATOM 1389 C CA . VAL A 1 176 ? 12.805 23.297 6.051 1 96.69 176 VAL A CA 1
ATOM 1390 C C . VAL A 1 176 ? 11.742 24.297 5.594 1 96.69 176 VAL A C 1
ATOM 1392 O O . VAL A 1 176 ? 11.383 24.328 4.414 1 96.69 176 VAL A O 1
ATOM 1395 N N . ARG A 1 177 ? 11.266 25.062 6.527 1 97.56 177 ARG A N 1
ATOM 1396 C CA . ARG A 1 177 ? 10.273 26.078 6.195 1 97.56 177 ARG A CA 1
ATOM 1397 C C . ARG A 1 177 ? 10.828 27.062 5.18 1 97.56 177 ARG A C 1
ATOM 1399 O O . ARG A 1 177 ? 10.141 27.438 4.227 1 97.56 177 ARG A O 1
ATOM 1406 N N . GLN A 1 178 ? 12.016 27.453 5.387 1 97.25 178 GLN A N 1
ATOM 1407 C CA . GLN A 1 178 ? 12.664 28.359 4.445 1 97.25 178 GLN A CA 1
ATOM 1408 C C . GLN A 1 178 ? 12.789 27.734 3.064 1 97.25 178 GLN A C 1
ATOM 1410 O O . GLN A 1 178 ? 12.57 28.391 2.049 1 97.25 178 GLN A O 1
ATOM 1415 N N . GLN A 1 179 ? 13.133 26.516 3.051 1 97.44 179 GLN A N 1
ATOM 1416 C CA . GLN A 1 179 ? 13.266 25.812 1.786 1 97.44 179 GLN A CA 1
ATOM 1417 C C . GLN A 1 179 ? 11.938 25.75 1.044 1 97.44 179 GLN A C 1
ATOM 1419 O O . GLN A 1 179 ? 11.883 25.984 -0.164 1 97.44 179 GLN A O 1
ATOM 1424 N N . PHE A 1 180 ? 10.844 25.5 1.747 1 98.06 180 PHE A N 1
ATOM 1425 C CA . PHE A 1 180 ? 9.539 25.406 1.113 1 98.06 180 PHE A CA 1
ATOM 1426 C C . PHE A 1 180 ? 9.031 26.781 0.711 1 98.06 180 PHE A C 1
ATOM 1428 O O . PHE A 1 180 ? 8.211 26.922 -0.197 1 98.06 180 PHE A O 1
ATOM 1435 N N . GLN A 1 181 ? 9.484 27.797 1.446 1 97.19 181 GLN A N 1
ATOM 1436 C CA . GLN A 1 181 ? 9.148 29.156 1.024 1 97.19 181 GLN A CA 1
ATOM 1437 C C . GLN A 1 181 ? 9.688 29.438 -0.372 1 97.19 181 GLN A C 1
ATOM 1439 O O . GLN A 1 181 ? 9.023 30.094 -1.18 1 97.19 181 GLN A O 1
ATOM 1444 N N . GLU A 1 182 ? 10.797 28.891 -0.688 1 96.62 182 GLU A N 1
ATOM 1445 C CA . GLU A 1 182 ? 11.461 29.109 -1.967 1 96.62 182 GLU A CA 1
ATOM 1446 C C . GLU A 1 182 ? 10.992 28.109 -3.016 1 96.62 182 GLU A C 1
ATOM 1448 O O . GLU A 1 182 ? 11.047 28.375 -4.215 1 96.62 182 GLU A O 1
ATOM 1453 N N . ASP A 1 183 ? 10.57 27.016 -2.602 1 97.62 183 ASP A N 1
ATOM 1454 C CA . ASP A 1 183 ? 10.117 25.906 -3.453 1 97.62 183 ASP A CA 1
ATOM 1455 C C . ASP A 1 183 ? 8.844 25.281 -2.906 1 97.62 183 ASP A C 1
ATOM 1457 O O . ASP A 1 183 ? 8.867 24.156 -2.395 1 97.62 183 ASP A O 1
ATOM 1461 N N . PRO A 1 184 ? 7.75 25.969 -3.117 1 98.06 184 PRO A N 1
ATOM 1462 C CA . PRO A 1 184 ? 6.504 25.578 -2.447 1 98.06 184 PRO A CA 1
ATOM 1463 C C . PRO A 1 184 ? 6.07 24.156 -2.789 1 98.06 184 PRO A C 1
ATOM 1465 O O . PRO A 1 184 ? 5.336 23.531 -2.018 1 98.06 184 PRO A O 1
ATOM 1468 N N . TYR A 1 185 ? 6.559 23.641 -3.822 1 98.38 185 TYR A N 1
ATOM 1469 C CA . TYR A 1 185 ? 6.09 22.328 -4.262 1 98.38 185 TYR A CA 1
ATOM 1470 C C . TYR A 1 185 ? 7.172 21.281 -4.074 1 98.38 185 TYR A C 1
ATOM 1472 O O . TYR A 1 185 ? 7 20.125 -4.484 1 98.38 185 TYR A O 1
ATOM 1480 N N . GLY A 1 186 ? 8.328 21.656 -3.482 1 97.12 186 GLY A N 1
ATOM 1481 C CA . GLY A 1 186 ? 9.398 20.734 -3.133 1 97.12 186 GLY A CA 1
ATOM 1482 C C . GLY A 1 186 ? 9.93 19.969 -4.324 1 97.12 186 GLY A C 1
ATOM 1483 O O . GLY A 1 186 ? 10.273 18.797 -4.203 1 97.12 186 GLY A O 1
ATOM 1484 N N . CYS A 1 187 ? 9.992 20.516 -5.453 1 95.69 187 CYS A N 1
ATOM 1485 C CA . CYS A 1 187 ? 10.305 19.766 -6.66 1 95.69 187 CYS A CA 1
ATOM 1486 C C . CYS A 1 187 ? 11.695 20.125 -7.18 1 95.69 187 CYS A C 1
ATOM 1488 O O . CYS A 1 187 ? 12.086 19.703 -8.266 1 95.69 187 CYS A O 1
ATOM 1490 N N . ARG A 1 188 ? 12.453 20.875 -6.355 1 94.38 188 ARG A N 1
ATOM 1491 C CA . ARG A 1 188 ? 13.797 21.281 -6.762 1 94.38 188 ARG A CA 1
ATOM 1492 C C . ARG A 1 188 ? 14.766 21.203 -5.586 1 94.38 188 ARG A C 1
ATOM 1494 O O . ARG A 1 188 ? 14.344 21.078 -4.434 1 94.38 188 ARG A O 1
ATOM 1501 N N . GLY A 1 189 ? 16 21.141 -5.91 1 93.5 189 GLY A N 1
ATOM 1502 C CA . GLY A 1 189 ? 17.062 21.297 -4.926 1 93.5 189 GLY A CA 1
ATOM 1503 C C . GLY A 1 189 ? 17.047 20.219 -3.85 1 93.5 189 GLY A C 1
ATOM 1504 O O . GLY A 1 189 ? 16.891 19.031 -4.148 1 93.5 189 GLY A O 1
ATOM 1505 N N . SER A 1 190 ? 17.266 20.703 -2.611 1 94.62 190 SER A N 1
ATOM 1506 C CA . SER A 1 190 ? 17.422 19.797 -1.483 1 94.62 190 SER A CA 1
ATOM 1507 C C . SER A 1 190 ? 16.109 19.078 -1.159 1 94.62 190 SER A C 1
ATOM 1509 O O . SER A 1 190 ? 16.109 17.906 -0.793 1 94.62 190 SER A O 1
ATOM 1511 N N . LEU A 1 191 ? 15.07 19.812 -1.315 1 96.81 191 LEU A N 1
ATOM 1512 C CA . LEU A 1 191 ? 13.773 19.203 -1.026 1 96.81 191 LEU A CA 1
ATOM 1513 C C . LEU A 1 191 ? 13.484 18.047 -1.969 1 96.81 191 LEU A C 1
ATOM 1515 O O . LEU A 1 191 ? 13.016 16.984 -1.536 1 96.81 191 LEU A O 1
ATOM 1519 N N . HIS A 1 192 ? 13.805 18.234 -3.188 1 95.88 192 HIS A N 1
ATOM 1520 C CA . HIS A 1 192 ? 13.586 17.188 -4.188 1 95.88 192 HIS A CA 1
ATOM 1521 C C . HIS A 1 192 ? 14.477 15.984 -3.93 1 95.88 192 HIS A C 1
ATOM 1523 O O . HIS A 1 192 ? 14.023 14.844 -4.023 1 95.88 192 HIS A O 1
ATOM 1529 N N . ARG A 1 193 ? 15.719 16.172 -3.621 1 95.5 193 ARG A N 1
ATOM 1530 C CA . ARG A 1 193 ? 16.656 15.094 -3.342 1 95.5 193 ARG A CA 1
ATOM 1531 C C . ARG A 1 193 ? 16.203 14.281 -2.129 1 95.5 193 ARG A C 1
ATOM 1533 O O . ARG A 1 193 ? 16.281 13.055 -2.133 1 95.5 193 ARG A O 1
ATOM 1540 N N . LYS A 1 194 ? 15.727 15.008 -1.147 1 94.62 194 LYS A N 1
ATOM 1541 C CA . LYS A 1 194 ? 15.227 14.328 0.044 1 94.62 194 LYS A CA 1
ATOM 1542 C C . LYS A 1 194 ? 14.023 13.453 -0.284 1 94.62 194 LYS A C 1
ATOM 1544 O O . LYS A 1 194 ? 13.906 12.328 0.22 1 94.62 194 LYS A O 1
ATOM 1549 N N . LYS A 1 195 ? 13.227 14 -1.081 1 94.38 195 LYS A N 1
ATOM 1550 C CA . LYS A 1 195 ? 12.047 13.266 -1.521 1 94.38 195 LYS A CA 1
ATOM 1551 C C . LYS A 1 195 ? 12.438 11.961 -2.217 1 94.38 195 LYS A C 1
ATOM 1553 O O . LYS A 1 195 ? 11.859 10.906 -1.946 1 94.38 195 LYS A O 1
ATOM 1558 N N . LEU A 1 196 ? 13.383 12.008 -3.078 1 92.69 196 LEU A N 1
ATOM 1559 C CA . LEU A 1 196 ? 13.836 10.844 -3.834 1 92.69 196 LEU A CA 1
ATOM 1560 C C . LEU A 1 196 ? 14.445 9.797 -2.908 1 92.69 196 LEU A C 1
ATOM 1562 O O . LEU A 1 196 ? 14.305 8.594 -3.15 1 92.69 196 LEU A O 1
ATOM 1566 N N . GLY A 1 197 ? 15.008 10.25 -1.845 1 94.06 197 GLY A N 1
ATOM 1567 C CA . GLY A 1 197 ? 15.633 9.344 -0.887 1 94.06 197 GLY A CA 1
ATOM 1568 C C . GLY A 1 197 ? 14.625 8.633 -0.004 1 94.06 197 GLY A C 1
ATOM 1569 O O . GLY A 1 197 ? 14.969 7.656 0.672 1 94.06 197 GLY A O 1
ATOM 1570 N N . ARG A 1 198 ? 13.391 9.102 -0.049 1 94.75 198 ARG A N 1
ATOM 1571 C CA . ARG A 1 198 ? 12.359 8.555 0.828 1 94.75 198 ARG A CA 1
ATOM 1572 C C . ARG A 1 198 ? 11.438 7.609 0.065 1 94.75 198 ARG A C 1
ATOM 1574 O O . ARG A 1 198 ? 10.242 7.527 0.359 1 94.75 198 ARG A O 1
ATOM 1581 N N . ASP A 1 199 ? 11.953 6.977 -0.889 1 94.38 199 ASP A N 1
ATOM 1582 C CA . ASP A 1 199 ? 11.266 5.941 -1.653 1 94.38 199 ASP A CA 1
ATOM 1583 C C . ASP A 1 199 ? 12.188 4.766 -1.946 1 94.38 199 ASP A C 1
ATOM 1585 O O . ASP A 1 199 ? 12.391 4.402 -3.105 1 94.38 199 ASP A O 1
ATOM 1589 N N . PRO A 1 200 ? 12.672 4.145 -0.889 1 95.19 200 PRO A N 1
ATOM 1590 C CA . PRO A 1 200 ? 13.641 3.064 -1.079 1 95.19 200 PRO A CA 1
ATOM 1591 C C . PRO A 1 200 ? 13.055 1.871 -1.832 1 95.19 200 PRO A C 1
ATOM 1593 O O . PRO A 1 200 ? 13.805 1.006 -2.297 1 95.19 200 PRO A O 1
ATOM 1596 N N . PHE A 1 201 ? 11.789 1.815 -2.021 1 95.75 201 PHE A N 1
ATOM 1597 C CA . PHE A 1 201 ? 11.172 0.651 -2.648 1 95.75 201 PHE A CA 1
ATOM 1598 C C . PHE A 1 201 ? 10.648 0.999 -4.035 1 95.75 201 PHE A C 1
ATOM 1600 O O . PHE A 1 201 ? 9.922 0.209 -4.648 1 95.75 201 PHE A O 1
ATOM 1607 N N . HIS A 1 202 ? 10.867 2.168 -4.543 1 94.62 202 HIS A N 1
ATOM 1608 C CA . HIS A 1 202 ? 10.594 2.586 -5.91 1 94.62 202 HIS A CA 1
ATOM 1609 C C . HIS A 1 202 ? 9.125 2.396 -6.266 1 94.62 202 HIS A C 1
ATOM 1611 O O . HIS A 1 202 ? 8.797 1.799 -7.293 1 94.62 202 HIS A O 1
ATOM 1617 N N . ARG A 1 203 ? 8.297 2.902 -5.398 1 95.31 203 ARG A N 1
ATOM 1618 C CA . ARG A 1 203 ? 6.859 2.84 -5.633 1 95.31 203 ARG A CA 1
ATOM 1619 C C . ARG A 1 203 ? 6.426 3.879 -6.664 1 95.31 203 ARG A C 1
ATOM 1621 O O . ARG A 1 203 ? 6.707 5.07 -6.508 1 95.31 203 ARG A O 1
ATOM 1628 N N . SER A 1 204 ? 5.773 3.404 -7.703 1 95.06 204 SER A N 1
ATOM 1629 C CA . SER A 1 204 ? 5.125 4.367 -8.586 1 95.06 204 SER A CA 1
ATOM 1630 C C . SER A 1 204 ? 3.957 5.059 -7.891 1 95.06 204 SER A C 1
ATOM 1632 O O . SER A 1 204 ? 3.141 4.402 -7.238 1 95.06 204 SER A O 1
ATOM 1634 N N . ILE A 1 205 ? 3.951 6.312 -8.016 1 95.12 205 ILE A N 1
ATOM 1635 C CA . ILE A 1 205 ? 2.891 7.117 -7.422 1 95.12 205 ILE A CA 1
ATOM 1636 C C . ILE A 1 205 ? 1.62 7 -8.258 1 95.12 205 ILE A C 1
ATOM 1638 O O . ILE A 1 205 ? 1.642 7.25 -9.469 1 95.12 205 ILE A O 1
ATOM 1642 N N . PRO A 1 206 ? 0.527 6.605 -7.633 1 96.5 206 PRO A N 1
ATOM 1643 C CA . PRO A 1 206 ? -0.702 6.41 -8.406 1 96.5 206 PRO A CA 1
ATOM 1644 C C . PRO A 1 206 ? -1.368 7.73 -8.797 1 96.5 206 PRO A C 1
ATOM 1646 O O . PRO A 1 206 ? -2.195 7.758 -9.711 1 96.5 206 PRO A O 1
ATOM 1649 N N . TYR A 1 207 ? -1.033 8.727 -8.133 1 96.44 207 TYR A N 1
ATOM 1650 C CA . TYR A 1 207 ? -1.621 10.031 -8.398 1 96.44 207 TYR A CA 1
ATOM 1651 C C . TYR A 1 207 ? -1.033 10.641 -9.664 1 96.44 207 TYR A C 1
ATOM 1653 O O . TYR A 1 207 ? 0.123 10.383 -10.008 1 96.44 207 TYR A O 1
ATOM 1661 N N . PRO A 1 208 ? -1.844 11.406 -10.391 1 96.81 208 PRO A N 1
ATOM 1662 C CA . PRO A 1 208 ? -3.17 11.953 -10.086 1 96.81 208 PRO A CA 1
ATOM 1663 C C . PRO A 1 208 ? -4.301 11.109 -10.672 1 96.81 208 PRO A C 1
ATOM 1665 O O . PRO A 1 208 ? -5.383 11.641 -10.953 1 96.81 208 PRO A O 1
ATOM 1668 N N . ASN A 1 209 ? -4.18 9.789 -10.898 1 94.38 209 ASN A N 1
ATOM 1669 C CA . ASN A 1 209 ? -5.195 8.984 -11.562 1 94.38 209 ASN A CA 1
ATOM 1670 C C . ASN A 1 209 ? -6.547 9.094 -10.867 1 94.38 209 ASN A C 1
ATOM 1672 O O . ASN A 1 209 ? -7.59 9.109 -11.523 1 94.38 209 ASN A O 1
ATOM 1676 N N . GLY A 1 210 ? -6.594 9.227 -9.633 1 95.38 210 GLY A N 1
ATOM 1677 C CA . GLY A 1 210 ? -7.82 9.258 -8.852 1 95.38 210 GLY A CA 1
ATOM 1678 C C . GLY A 1 210 ? -8.391 10.656 -8.695 1 95.38 210 GLY A C 1
ATOM 1679 O O . GLY A 1 210 ? -9.477 10.828 -8.125 1 95.38 210 GLY A O 1
ATOM 1680 N N . CYS A 1 211 ? -7.68 11.641 -9.172 1 97.75 211 CYS A N 1
ATOM 1681 C CA . CYS A 1 211 ? -8.109 13.031 -9.039 1 97.75 211 CYS A CA 1
ATOM 1682 C C . CYS A 1 211 ? -7.73 13.836 -10.281 1 97.75 211 CYS A C 1
ATOM 1684 O O . CYS A 1 211 ? -7.004 14.82 -10.18 1 97.75 211 CYS A O 1
ATOM 1686 N N . PRO A 1 212 ? -8.328 13.531 -11.391 1 96.75 212 PRO A N 1
ATOM 1687 C CA . PRO A 1 212 ? -7.93 14.156 -12.656 1 96.75 212 PRO A CA 1
ATOM 1688 C C . PRO A 1 212 ? -8.156 15.664 -12.672 1 96.75 212 PRO A C 1
ATOM 1690 O O . PRO A 1 212 ? -7.457 16.391 -13.383 1 96.75 212 PRO A O 1
ATOM 1693 N N . GLU A 1 213 ? -9.102 16.219 -11.836 1 98.06 213 GLU A N 1
ATOM 1694 C CA . GLU A 1 213 ? -9.438 17.641 -11.82 1 98.06 213 GLU A CA 1
ATOM 1695 C C . GLU A 1 213 ? -8.266 18.484 -11.32 1 98.06 213 GLU A C 1
ATOM 1697 O O . GLU A 1 213 ? -8.211 19.688 -11.57 1 98.06 213 GLU A O 1
ATOM 1702 N N . ILE A 1 214 ? -7.332 17.828 -10.656 1 98.44 214 ILE A N 1
ATOM 1703 C CA . ILE A 1 214 ? -6.223 18.609 -10.125 1 98.44 214 ILE A CA 1
ATOM 1704 C C . ILE A 1 214 ? -4.906 18.094 -10.703 1 98.44 214 ILE A C 1
ATOM 1706 O O . ILE A 1 214 ? -3.844 18.281 -10.102 1 98.44 214 ILE A O 1
ATOM 1710 N N . GLU A 1 215 ? -4.973 17.453 -11.789 1 98 215 GLU A N 1
ATOM 1711 C CA . GLU A 1 215 ? -3.795 16.922 -12.469 1 98 215 GLU A CA 1
ATOM 1712 C C . GLU A 1 215 ? -2.76 18.031 -12.711 1 98 215 GLU A C 1
ATOM 1714 O O . GLU A 1 215 ? -1.558 17.797 -12.562 1 98 215 GLU A O 1
ATOM 1719 N N . GLY A 1 216 ? -3.195 19.188 -13.133 1 97.94 216 GLY A N 1
ATOM 1720 C CA . GLY A 1 216 ? -2.285 20.297 -13.352 1 97.94 216 GLY A CA 1
ATOM 1721 C C . GLY A 1 216 ? -1.465 20.641 -12.125 1 97.94 216 GLY A C 1
ATOM 1722 O O . GLY A 1 216 ? -0.284 20.984 -12.234 1 97.94 216 GLY A O 1
ATOM 1723 N N . LEU A 1 217 ? -2.08 20.609 -10.984 1 98.19 217 LEU A N 1
ATOM 1724 C CA . LEU A 1 217 ? -1.396 20.906 -9.727 1 98.19 217 LEU A CA 1
ATOM 1725 C C . LEU A 1 217 ? -0.313 19.875 -9.445 1 98.19 217 LEU A C 1
ATOM 1727 O O . LEU A 1 217 ? 0.785 20.219 -9.008 1 98.19 217 LEU A O 1
ATOM 1731 N N . PHE A 1 218 ? -0.582 18.609 -9.734 1 97.5 218 PHE A N 1
ATOM 1732 C CA . PHE A 1 218 ? 0.372 17.531 -9.516 1 97.5 218 PHE A CA 1
ATOM 1733 C C . PHE A 1 218 ? 1.584 17.688 -10.43 1 97.5 218 PHE A C 1
ATOM 1735 O O . PHE A 1 218 ? 2.695 17.297 -10.062 1 97.5 218 PHE A O 1
ATOM 1742 N N . ARG A 1 219 ? 1.371 18.297 -11.531 1 95.94 219 ARG A N 1
ATOM 1743 C CA . ARG A 1 219 ? 2.436 18.406 -12.523 1 95.94 219 ARG A CA 1
ATOM 1744 C C . ARG A 1 219 ? 3.174 19.734 -12.398 1 95.94 219 ARG A C 1
ATOM 1746 O O . ARG A 1 219 ? 4.195 19.953 -13.055 1 95.94 219 ARG A O 1
ATOM 1753 N N . TYR A 1 220 ? 2.668 20.594 -11.555 1 97.69 220 TYR A N 1
ATOM 1754 C CA . TYR A 1 220 ? 3.203 21.938 -11.445 1 97.69 220 TYR A CA 1
ATOM 1755 C C . TYR A 1 220 ? 4.453 21.969 -10.57 1 97.69 220 TYR A C 1
ATOM 1757 O O . TYR A 1 220 ? 4.492 21.312 -9.516 1 97.69 220 TYR A O 1
ATOM 1765 N N . CYS A 1 221 ? 5.449 22.578 -11.086 1 96.25 221 CYS A N 1
ATOM 1766 C CA . CYS A 1 221 ? 6.676 22.844 -10.344 1 96.25 221 CYS A CA 1
ATOM 1767 C C . CYS A 1 221 ? 7.156 24.281 -10.586 1 96.25 221 CYS A C 1
ATOM 1769 O O . CYS A 1 221 ? 7.48 24.641 -11.719 1 96.25 221 CYS A O 1
ATOM 1771 N N . GLY A 1 222 ? 7.098 25.109 -9.602 1 93.94 222 GLY A N 1
ATOM 1772 C CA . GLY A 1 222 ? 7.508 26.5 -9.727 1 93.94 222 GLY A CA 1
ATOM 1773 C C . GLY A 1 222 ? 7.586 27.219 -8.391 1 93.94 222 GLY A C 1
ATOM 1774 O O . GLY A 1 222 ? 7.156 26.688 -7.367 1 93.94 222 GLY A O 1
ATOM 1775 N N . THR A 1 223 ? 8.18 28.375 -8.461 1 95 223 THR A N 1
ATOM 1776 C CA . THR A 1 223 ? 8.289 29.188 -7.262 1 95 223 THR A CA 1
ATOM 1777 C C . THR A 1 223 ? 6.996 29.969 -7.012 1 95 223 THR A C 1
ATOM 1779 O O . THR A 1 223 ? 6.676 30.297 -5.871 1 95 223 THR A O 1
ATOM 1782 N N . ALA A 1 224 ? 6.309 30.172 -8.086 1 96.69 224 ALA A N 1
ATOM 1783 C CA . ALA A 1 224 ? 5.004 30.812 -7.957 1 96.69 224 ALA A CA 1
ATOM 1784 C C . ALA A 1 224 ? 3.91 29.781 -7.672 1 96.69 224 ALA A C 1
ATOM 1786 O O . ALA A 1 224 ? 4.078 28.594 -7.949 1 96.69 224 ALA A O 1
ATOM 1787 N N . LEU A 1 225 ? 2.883 30.281 -7.164 1 97.5 225 LEU A N 1
ATOM 1788 C CA . LEU A 1 225 ? 1.764 29.391 -6.867 1 97.5 225 LEU A CA 1
ATOM 1789 C C . LEU A 1 225 ? 1.053 28.969 -8.148 1 97.5 225 LEU A C 1
ATOM 1791 O O . LEU A 1 225 ? 0.912 29.766 -9.078 1 97.5 225 LEU A O 1
ATOM 1795 N N . TYR A 1 226 ? 0.674 27.734 -8.172 1 98.12 226 TYR A N 1
ATOM 1796 C CA . TYR A 1 226 ? -0.102 27.188 -9.281 1 98.12 226 TYR A CA 1
ATOM 1797 C C . TYR A 1 226 ? -1.349 28.031 -9.539 1 98.12 226 TYR A C 1
ATOM 1799 O O . TYR A 1 226 ? -2.115 28.312 -8.617 1 98.12 226 TYR A O 1
ATOM 1807 N N . SER A 1 227 ? -1.592 28.406 -10.797 1 97 227 SER A N 1
ATOM 1808 C CA . SER A 1 227 ? -2.67 29.344 -11.094 1 97 227 SER A CA 1
ATOM 1809 C C . SER A 1 227 ? -3.82 28.641 -11.82 1 97 227 SER A C 1
ATOM 1811 O O . SER A 1 227 ? -4.82 29.281 -12.164 1 97 227 SER A O 1
ATOM 1813 N N . GLY A 1 228 ? -3.648 27.344 -12.078 1 96.94 228 GLY A N 1
ATOM 1814 C CA . GLY A 1 228 ? -4.695 26.641 -12.797 1 96.94 228 GLY A CA 1
ATOM 1815 C C . GLY A 1 228 ? -5.961 26.453 -11.984 1 96.94 228 GLY A C 1
ATOM 1816 O O . GLY A 1 228 ? -6.008 26.828 -10.812 1 96.94 228 GLY A O 1
ATOM 1817 N N . SER A 1 229 ? -6.961 25.906 -12.586 1 97 229 SER A N 1
ATOM 1818 C CA . SER A 1 229 ? -8.258 25.672 -11.953 1 97 229 SER A CA 1
ATOM 1819 C C . SER A 1 229 ? -8.172 24.594 -10.883 1 97 229 SER A C 1
ATOM 1821 O O . SER A 1 229 ? -7.504 23.578 -11.07 1 97 229 SER A O 1
ATOM 1823 N N . LEU A 1 230 ? -8.797 24.859 -9.789 1 98.12 230 LEU A N 1
ATOM 1824 C CA . LEU A 1 230 ? -8.906 23.922 -8.68 1 98.12 230 LEU A CA 1
ATOM 1825 C C . LEU A 1 230 ? -10.352 23.781 -8.211 1 98.12 230 LEU A C 1
ATOM 1827 O O . LEU A 1 230 ? -11.094 24.766 -8.195 1 98.12 230 LEU A O 1
ATOM 1831 N N . PRO A 1 231 ? -10.711 22.656 -7.781 1 97.81 231 PRO A N 1
ATOM 1832 C CA . PRO A 1 231 ? -12.117 22.391 -7.48 1 97.81 231 PRO A CA 1
ATOM 1833 C C . PRO A 1 231 ? -12.617 23.141 -6.254 1 97.81 231 PRO A C 1
ATOM 1835 O O . PRO A 1 231 ? -13.828 23.25 -6.035 1 97.81 231 PRO A O 1
ATOM 1838 N N . TRP A 1 232 ? -11.805 23.688 -5.469 1 97.06 232 TRP A N 1
ATOM 1839 C CA . TRP A 1 232 ? -12.25 24.312 -4.227 1 97.06 232 TRP A CA 1
ATOM 1840 C C . TRP A 1 232 ? -12.109 25.828 -4.301 1 97.06 232 TRP A C 1
ATOM 1842 O O . TRP A 1 232 ? -12.227 26.516 -3.287 1 97.06 232 TRP A O 1
ATOM 1852 N N . ILE A 1 233 ? -11.75 26.297 -5.438 1 88.12 233 ILE A N 1
ATOM 1853 C CA . ILE A 1 233 ? -11.719 27.734 -5.641 1 88.12 233 ILE A CA 1
ATOM 1854 C C . ILE A 1 233 ? -12.867 28.156 -6.562 1 88.12 233 ILE A C 1
ATOM 1856 O O . ILE A 1 233 ? -13.258 27.391 -7.453 1 88.12 233 ILE A O 1
ATOM 1860 N N . MET B 1 1 ? 6.809 -14.875 -7.473 1 98.5 1 MET B N 1
ATOM 1861 C CA . MET B 1 1 ? 5.668 -14.195 -6.859 1 98.5 1 MET B CA 1
ATOM 1862 C C . MET B 1 1 ? 4.766 -15.188 -6.141 1 98.5 1 MET B C 1
ATOM 1864 O O . MET B 1 1 ? 4.637 -16.344 -6.562 1 98.5 1 MET B O 1
ATOM 1868 N N . VAL B 1 2 ? 4.312 -14.797 -4.977 1 98.88 2 VAL B N 1
ATOM 1869 C CA . VAL B 1 2 ? 3.32 -15.539 -4.203 1 98.88 2 VAL B CA 1
ATOM 1870 C C . VAL B 1 2 ? 1.972 -14.82 -4.273 1 98.88 2 VAL B C 1
ATOM 1872 O O . VAL B 1 2 ? 1.866 -13.648 -3.912 1 98.88 2 VAL B O 1
ATOM 1875 N N . ALA B 1 3 ? 1.01 -15.516 -4.777 1 98.44 3 ALA B N 1
ATOM 1876 C CA . ALA B 1 3 ? -0.325 -14.93 -4.891 1 98.44 3 ALA B CA 1
ATOM 1877 C C . ALA B 1 3 ? -1.047 -14.945 -3.547 1 98.44 3 ALA B C 1
ATOM 1879 O O . ALA B 1 3 ? -1.142 -15.992 -2.896 1 98.44 3 ALA B O 1
ATOM 1880 N N . GLY B 1 4 ? -1.504 -13.812 -3.18 1 97.12 4 GLY B N 1
ATOM 1881 C CA . GLY B 1 4 ? -2.23 -13.711 -1.925 1 97.12 4 GLY B CA 1
ATOM 1882 C C . GLY B 1 4 ? -3.652 -14.227 -2.016 1 97.12 4 GLY B C 1
ATOM 1883 O O . GLY B 1 4 ? -4.27 -14.18 -3.082 1 97.12 4 GLY B O 1
ATOM 1884 N N . HIS B 1 5 ? -4.168 -14.641 -0.84 1 96 5 HIS B N 1
ATOM 1885 C CA . HIS B 1 5 ? -5.504 -15.227 -0.828 1 96 5 HIS B CA 1
ATOM 1886 C C . HIS B 1 5 ? -6.359 -14.625 0.287 1 96 5 HIS B C 1
ATOM 1888 O O . HIS B 1 5 ? -7.578 -14.805 0.308 1 96 5 HIS B O 1
ATOM 1894 N N . SER B 1 6 ? -5.734 -13.977 1.195 1 95.44 6 SER B N 1
ATOM 1895 C CA . SER B 1 6 ? -6.469 -13.398 2.312 1 95.44 6 SER B CA 1
ATOM 1896 C C . SER B 1 6 ? -5.613 -12.375 3.064 1 95.44 6 SER B C 1
ATOM 1898 O O . SER B 1 6 ? -4.449 -12.164 2.725 1 95.44 6 SER B O 1
ATOM 1900 N N . VAL B 1 7 ? -6.266 -11.75 4.004 1 95.56 7 VAL B N 1
ATOM 1901 C CA . VAL B 1 7 ? -5.609 -10.695 4.762 1 95.56 7 VAL B CA 1
ATOM 1902 C C . VAL B 1 7 ? -5.434 -11.133 6.215 1 95.56 7 VAL B C 1
ATOM 1904 O O . VAL B 1 7 ? -6.375 -11.625 6.84 1 95.56 7 VAL B O 1
ATOM 1907 N N . TYR B 1 8 ? -4.207 -11.031 6.684 1 93.12 8 TYR B N 1
ATOM 1908 C CA . TYR B 1 8 ? -3.865 -11.305 8.07 1 93.12 8 TYR B CA 1
ATOM 1909 C C . TYR B 1 8 ? -4.23 -10.133 8.969 1 93.12 8 TYR B C 1
ATOM 1911 O O . TYR B 1 8 ? -3.854 -8.992 8.688 1 93.12 8 TYR B O 1
ATOM 1919 N N . THR B 1 9 ? -4.98 -10.344 10.078 1 88.38 9 THR B N 1
ATOM 1920 C CA . THR B 1 9 ? -5.5 -9.227 10.859 1 88.38 9 THR B CA 1
ATOM 1921 C C . THR B 1 9 ? -5.117 -9.375 12.328 1 88.38 9 THR B C 1
ATOM 1923 O O . THR B 1 9 ? -5.426 -8.508 13.148 1 88.38 9 THR B O 1
ATOM 1926 N N . SER B 1 10 ? -4.516 -10.398 12.695 1 78.06 10 SER B N 1
ATOM 1927 C CA . SER B 1 10 ? -4.289 -10.586 14.133 1 78.06 10 SER B CA 1
ATOM 1928 C C . SER B 1 10 ? -3.379 -9.5 14.695 1 78.06 10 SER B C 1
ATOM 1930 O O . SER B 1 10 ? -2.35 -9.172 14.094 1 78.06 10 SER B O 1
ATOM 1932 N N . ASN B 1 11 ? -3.928 -8.742 15.672 1 61.22 11 ASN B N 1
ATOM 1933 C CA . ASN B 1 11 ? -3.184 -7.723 16.391 1 61.22 11 ASN B CA 1
ATOM 1934 C C . ASN B 1 11 ? -2.521 -8.297 17.641 1 61.22 11 ASN B C 1
ATOM 1936 O O . ASN B 1 11 ? -1.711 -7.621 18.281 1 61.22 11 ASN B O 1
ATOM 1940 N N . SER B 1 12 ? -2.984 -9.391 18.016 1 56.81 12 SER B N 1
ATOM 1941 C CA . SER B 1 12 ? -2.625 -9.938 19.328 1 56.81 12 SER B CA 1
ATOM 1942 C C . SER B 1 12 ? -1.563 -11.023 19.188 1 56.81 12 SER B C 1
ATOM 1944 O O . SER B 1 12 ? -1.495 -11.938 20.016 1 56.81 12 SER B O 1
ATOM 1946 N N . CYS B 1 13 ? -0.706 -10.7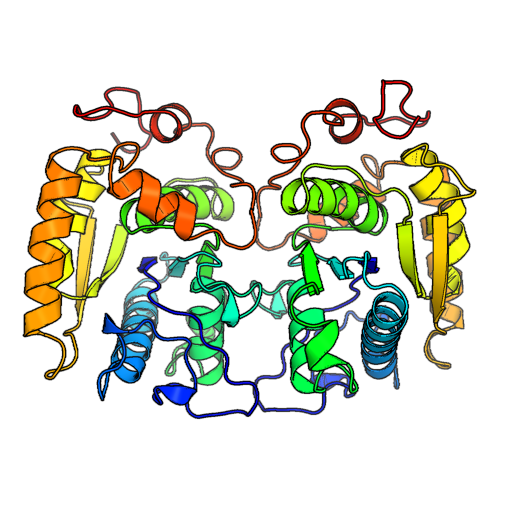58 18.391 1 61.75 13 CYS B N 1
ATOM 1947 C CA . CYS B 1 13 ? 0.367 -11.75 18.312 1 61.75 13 CYS B CA 1
ATOM 1948 C C . CYS B 1 13 ? -0.195 -13.156 18.156 1 61.75 13 CYS B C 1
ATOM 1950 O O . CYS B 1 13 ? 0.346 -14.109 18.719 1 61.75 13 CYS B O 1
ATOM 1952 N N . GLY B 1 14 ? -1.357 -13.188 17.672 1 65.5 14 GLY B N 1
ATOM 1953 C CA . GLY B 1 14 ? -1.928 -14.508 17.438 1 65.5 14 GLY B CA 1
ATOM 1954 C C . GLY B 1 14 ? -1.093 -15.359 16.5 1 65.5 14 GLY B C 1
ATOM 1955 O O . GLY B 1 14 ? -0.236 -14.844 15.781 1 65.5 14 GLY B O 1
ATOM 1956 N N . LYS B 1 15 ? -1.515 -16.609 16.547 1 82.31 15 LYS B N 1
ATOM 1957 C CA . LYS B 1 15 ? -0.806 -17.609 15.75 1 82.31 15 LYS B CA 1
ATOM 1958 C C . LYS B 1 15 ? -1.188 -17.5 14.273 1 82.31 15 LYS B C 1
ATOM 1960 O O . LYS B 1 15 ? -2.371 -17.531 13.93 1 82.31 15 LYS B O 1
ATOM 1965 N N . VAL B 1 16 ? -0.369 -17.344 13.406 1 86.44 16 VAL B N 1
ATOM 1966 C CA . VAL B 1 16 ? -0.52 -17.047 11.984 1 86.44 16 VAL B CA 1
ATOM 1967 C C . VAL B 1 16 ? -1.188 -18.234 11.289 1 86.44 16 VAL B C 1
ATOM 1969 O O . VAL B 1 16 ? -1.695 -18.094 10.172 1 86.44 16 VAL B O 1
ATOM 1972 N N . ASP B 1 17 ? -1.248 -19.422 11.898 1 88.69 17 ASP B N 1
ATOM 1973 C CA . ASP B 1 17 ? -1.818 -20.594 11.242 1 88.69 17 ASP B CA 1
ATOM 1974 C C . ASP B 1 17 ? -3.252 -20.844 11.703 1 88.69 17 ASP B C 1
ATOM 1976 O O . ASP B 1 17 ? -3.842 -21.875 11.398 1 88.69 17 ASP B O 1
ATOM 1980 N N . LYS B 1 18 ? -3.77 -19.922 12.445 1 88.75 18 LYS B N 1
ATOM 1981 C CA . LYS B 1 18 ? -5.141 -20.047 12.922 1 88.75 18 LYS B CA 1
ATOM 1982 C C . LYS B 1 18 ? -6.105 -19.219 12.078 1 88.75 18 LYS B C 1
ATOM 1984 O O . LYS B 1 18 ? -5.82 -18.062 11.766 1 88.75 18 LYS B O 1
ATOM 1989 N N . GLU B 1 19 ? -7.273 -19.781 11.812 1 89.94 19 GLU B N 1
ATOM 1990 C CA . GLU B 1 19 ? -8.258 -19.172 10.922 1 89.94 19 GLU B CA 1
ATOM 1991 C C . GLU B 1 19 ? -8.766 -17.844 11.477 1 89.94 19 GLU B C 1
ATOM 1993 O O . GLU B 1 19 ? -9.047 -16.906 10.727 1 89.94 19 GLU B O 1
ATOM 1998 N N . ASP B 1 20 ? -8.836 -17.719 12.758 1 87.31 20 ASP B N 1
ATOM 1999 C CA . ASP B 1 20 ? -9.398 -16.516 13.375 1 87.31 20 ASP B CA 1
ATOM 2000 C C . ASP B 1 20 ? -8.453 -15.328 13.211 1 87.31 20 ASP B C 1
ATOM 2002 O O . ASP B 1 20 ? -8.844 -14.188 13.453 1 87.31 20 ASP B O 1
ATOM 2006 N N . SER B 1 21 ? -7.215 -15.609 12.789 1 88.62 21 SER B N 1
ATOM 2007 C CA . SER B 1 21 ? -6.223 -14.555 12.609 1 88.62 21 SER B CA 1
ATOM 2008 C C . SER B 1 21 ? -6.301 -13.961 11.203 1 88.62 21 SER B C 1
ATOM 2010 O O . SER B 1 21 ? -5.559 -13.023 10.883 1 88.62 21 SER B O 1
ATOM 2012 N N . TRP B 1 22 ? -7.184 -14.508 10.391 1 92.25 22 TRP B N 1
ATOM 2013 C CA . TRP B 1 22 ? -7.312 -14.094 9 1 92.25 22 TRP B CA 1
ATOM 2014 C C . TRP B 1 22 ? -8.758 -13.719 8.68 1 92.25 22 TRP B C 1
ATOM 2016 O O . TRP B 1 22 ? -9.688 -14.234 9.289 1 92.25 22 TRP B O 1
ATOM 2026 N N . VAL B 1 23 ? -8.922 -12.75 7.773 1 92.31 23 VAL B N 1
ATOM 2027 C CA . VAL B 1 23 ? -10.25 -12.492 7.227 1 92.31 23 VAL B CA 1
ATOM 2028 C C . VAL B 1 23 ? -10.555 -13.484 6.105 1 92.31 23 VAL B C 1
ATOM 2030 O O . VAL B 1 23 ? -9.961 -13.422 5.031 1 92.31 23 VAL B O 1
ATOM 2033 N N . LEU B 1 24 ? -11.516 -14.336 6.406 1 92 24 LEU B N 1
ATOM 2034 C CA . LEU B 1 24 ? -11.789 -15.422 5.469 1 92 24 LEU B CA 1
ATOM 2035 C C . LEU B 1 24 ? -13.188 -15.281 4.871 1 92 24 LEU B C 1
ATOM 2037 O O . LEU B 1 24 ? -14.133 -14.93 5.578 1 92 24 LEU B O 1
ATOM 2041 N N . GLU B 1 25 ? -13.258 -15.453 3.57 1 89.38 25 GLU B N 1
ATOM 2042 C CA . GLU B 1 25 ? -14.562 -15.578 2.926 1 89.38 25 GLU B CA 1
ATOM 2043 C C . GLU B 1 25 ? -15.258 -16.875 3.33 1 89.38 25 GLU B C 1
ATOM 2045 O O . GLU B 1 25 ? -14.617 -17.781 3.869 1 89.38 25 GLU B O 1
ATOM 2050 N N . SER B 1 26 ? -16.547 -16.922 3.006 1 88.25 26 SER B N 1
ATOM 2051 C CA . SER B 1 26 ? -17.344 -18.078 3.396 1 88.25 26 SER B CA 1
ATOM 2052 C C . SER B 1 26 ? -16.734 -19.359 2.844 1 88.25 26 SER B C 1
ATOM 2054 O O . SER B 1 26 ? -16.672 -20.375 3.547 1 88.25 26 SER B O 1
ATOM 2056 N N . TYR B 1 27 ? -16.219 -19.312 1.613 1 86.12 27 TYR B N 1
ATOM 2057 C CA . TYR B 1 27 ? -15.688 -20.516 0.961 1 86.12 27 TYR B CA 1
ATOM 2058 C C . TYR B 1 27 ? -14.297 -20.844 1.475 1 86.12 27 TYR B C 1
ATOM 2060 O O . TYR B 1 27 ? -13.766 -21.922 1.201 1 86.12 27 TYR B O 1
ATOM 2068 N N . GLN B 1 28 ? -13.711 -19.938 2.279 1 90 28 GLN B N 1
ATOM 2069 C CA . GLN B 1 28 ? -12.375 -20.156 2.826 1 90 28 GLN B CA 1
ATOM 2070 C C . GLN B 1 28 ? -12.445 -20.672 4.262 1 90 28 GLN B C 1
ATOM 2072 O O . GLN B 1 28 ? -11.422 -21.016 4.855 1 90 28 GLN B O 1
ATOM 2077 N N . LYS B 1 29 ? -13.625 -20.703 4.781 1 90.38 29 LYS B N 1
ATOM 2078 C CA . LYS B 1 29 ? -13.773 -21.078 6.188 1 90.38 29 LYS B CA 1
ATOM 2079 C C . LYS B 1 29 ? -13.742 -22.594 6.363 1 90.38 29 LYS B C 1
ATOM 2081 O O . LYS B 1 29 ? -14.789 -23.219 6.523 1 90.38 29 LYS B O 1
ATOM 2086 N N . HIS B 1 30 ? -12.57 -23.188 6.266 1 91.25 30 HIS B N 1
ATOM 2087 C CA . HIS B 1 30 ? -12.289 -24.594 6.484 1 91.25 30 HIS B CA 1
ATOM 2088 C C . HIS B 1 30 ? -11.078 -24.781 7.391 1 91.25 30 HIS B C 1
ATOM 2090 O O . HIS B 1 30 ? -10.133 -24 7.344 1 91.25 30 HIS B O 1
ATOM 2096 N N . PRO B 1 31 ? -11.234 -25.844 8.203 1 91.25 31 PRO B N 1
ATOM 2097 C CA . PRO B 1 31 ? -10.039 -26.125 9 1 91.25 31 PRO B CA 1
ATOM 2098 C C . PRO B 1 31 ? -8.789 -26.328 8.141 1 91.25 31 PRO B C 1
ATOM 2100 O O . PRO B 1 31 ? -8.859 -27 7.098 1 91.25 31 PRO B O 1
ATOM 2103 N N . GLY B 1 32 ? -7.703 -25.656 8.539 1 93 32 GLY B N 1
ATOM 2104 C CA . GLY B 1 32 ? -6.441 -25.828 7.84 1 93 32 GLY B CA 1
ATOM 2105 C C . GLY B 1 32 ? -6.211 -24.797 6.754 1 93 32 GLY B C 1
ATOM 2106 O O . GLY B 1 32 ? -5.133 -24.75 6.16 1 93 32 GLY B O 1
ATOM 2107 N N . GLN B 1 33 ? -7.188 -23.953 6.516 1 93.38 33 GLN B N 1
ATOM 2108 C CA . GLN B 1 33 ? -7.086 -22.953 5.461 1 93.38 33 GLN B CA 1
ATOM 2109 C C . GLN B 1 33 ? -5.941 -21.984 5.738 1 93.38 33 GLN B C 1
ATOM 2111 O O . GLN B 1 33 ? -5.109 -21.734 4.863 1 93.38 33 GLN B O 1
ATOM 2116 N N . ALA B 1 34 ? -5.867 -21.469 6.91 1 94 34 ALA B N 1
ATOM 2117 C CA . ALA B 1 34 ? -4.84 -20.5 7.277 1 94 34 ALA B CA 1
ATOM 2118 C C . ALA B 1 34 ? -3.443 -21.094 7.137 1 94 34 ALA B C 1
ATOM 2120 O O . ALA B 1 34 ? -2.516 -20.422 6.676 1 94 34 ALA B O 1
ATOM 2121 N N . ALA B 1 35 ? -3.342 -22.344 7.5 1 95 35 ALA B N 1
ATOM 2122 C CA . ALA B 1 35 ? -2.059 -23.031 7.402 1 95 35 ALA B CA 1
ATOM 2123 C C . ALA B 1 35 ? -1.575 -23.094 5.957 1 95 35 ALA B C 1
ATOM 2125 O O . ALA B 1 35 ? -0.372 -23.031 5.691 1 95 35 ALA B O 1
ATOM 2126 N N . THR B 1 36 ? -2.455 -23.156 5.047 1 96.69 36 THR B N 1
ATOM 2127 C CA . THR B 1 36 ? -2.07 -23.219 3.639 1 96.69 36 THR B CA 1
ATOM 2128 C C . THR B 1 36 ? -1.482 -21.875 3.189 1 96.69 36 THR B C 1
ATOM 2130 O O . THR B 1 36 ? -0.577 -21.844 2.354 1 96.69 36 THR B O 1
ATOM 2133 N N . PHE B 1 37 ? -2.02 -20.766 3.729 1 97.19 37 PHE B N 1
ATOM 2134 C CA . PHE B 1 37 ? -1.436 -19.469 3.412 1 97.19 37 PHE B CA 1
ATOM 2135 C C . PHE B 1 37 ? 0.017 -19.406 3.869 1 97.19 37 PHE B C 1
ATOM 2137 O O . PHE B 1 37 ? 0.889 -18.953 3.125 1 97.19 37 PHE B O 1
ATOM 2144 N N . VAL B 1 38 ? 0.211 -19.906 5.055 1 97.06 38 VAL B N 1
ATOM 2145 C CA . VAL B 1 38 ? 1.557 -19.906 5.617 1 97.06 38 VAL B CA 1
ATOM 2146 C C . VAL B 1 38 ? 2.475 -20.781 4.77 1 97.06 38 VAL B C 1
ATOM 2148 O O . VAL B 1 38 ? 3.635 -20.438 4.535 1 97.06 38 VAL B O 1
ATOM 2151 N N . THR B 1 39 ? 1.935 -21.844 4.277 1 97.81 39 THR B N 1
ATOM 2152 C CA . THR B 1 39 ? 2.703 -22.75 3.418 1 97.81 39 THR B CA 1
ATOM 2153 C C . THR B 1 39 ? 3.104 -22.047 2.125 1 97.81 39 THR B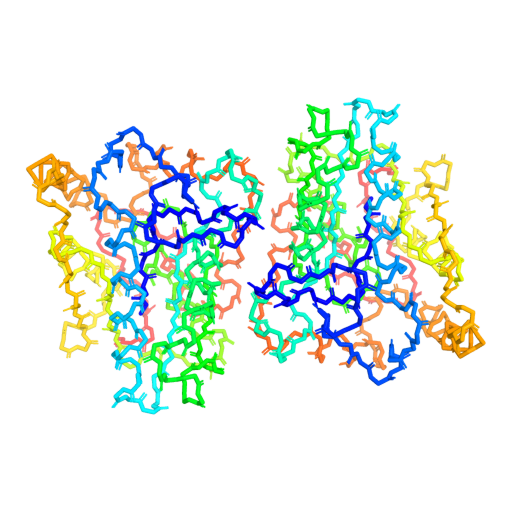 C 1
ATOM 2155 O O . THR B 1 39 ? 4.227 -22.203 1.646 1 97.81 39 THR B O 1
ATOM 2158 N N . HIS B 1 40 ? 2.195 -21.297 1.56 1 98.5 40 HIS B N 1
ATOM 2159 C CA . HIS B 1 40 ? 2.533 -20.516 0.378 1 98.5 40 HIS B CA 1
ATOM 2160 C C . HIS B 1 40 ? 3.709 -19.578 0.654 1 98.5 40 HIS B C 1
ATOM 2162 O O . HIS B 1 40 ? 4.645 -19.5 -0.145 1 98.5 40 HIS B O 1
ATOM 2168 N N . ILE B 1 41 ? 3.596 -18.875 1.768 1 98.56 41 ILE B N 1
ATOM 2169 C CA . ILE B 1 41 ? 4.621 -17.906 2.156 1 98.56 41 ILE B CA 1
ATOM 2170 C C . ILE B 1 41 ? 5.965 -18.625 2.312 1 98.56 41 ILE B C 1
ATOM 2172 O O . ILE B 1 41 ? 6.973 -18.188 1.755 1 98.56 41 ILE B O 1
ATOM 2176 N N . LYS B 1 42 ? 5.93 -19.734 3.02 1 98.38 42 LYS B N 1
ATOM 2177 C CA . LYS B 1 42 ? 7.141 -20.516 3.266 1 98.38 42 LYS B CA 1
ATOM 2178 C C . LYS B 1 42 ? 7.762 -21 1.956 1 98.38 42 LYS B C 1
ATOM 2180 O O . LYS B 1 42 ? 8.969 -20.875 1.755 1 98.38 42 LYS B O 1
ATOM 2185 N N . GLU B 1 43 ? 6.945 -21.5 1.098 1 98.44 43 GLU B N 1
ATOM 2186 C CA . GLU B 1 43 ? 7.438 -21.984 -0.188 1 98.44 43 GLU B CA 1
ATOM 2187 C C . GLU B 1 43 ? 8.062 -20.859 -1 1 98.44 43 GLU B C 1
ATOM 2189 O O . GLU B 1 43 ? 9.078 -21.047 -1.663 1 98.44 43 GLU B O 1
ATOM 2194 N N . GLY B 1 44 ? 7.418 -19.703 -0.996 1 98.62 44 GLY B N 1
ATOM 2195 C CA . GLY B 1 44 ? 7.996 -18.531 -1.652 1 98.62 44 GLY B CA 1
ATOM 2196 C C . GLY B 1 44 ? 9.367 -18.172 -1.118 1 98.62 44 GLY B C 1
ATOM 2197 O O . GLY B 1 44 ? 10.312 -18 -1.89 1 98.62 44 GLY B O 1
ATOM 2198 N N . VAL B 1 45 ? 9.469 -18.125 0.197 1 98.62 45 VAL B N 1
ATOM 2199 C CA . VAL B 1 45 ? 10.711 -17.75 0.867 1 98.62 45 VAL B CA 1
ATOM 2200 C C . VAL B 1 45 ? 11.797 -18.766 0.533 1 98.62 45 VAL B C 1
ATOM 2202 O O . VAL B 1 45 ? 12.914 -18.391 0.16 1 98.62 45 VAL B O 1
ATOM 2205 N N . GLU B 1 46 ? 11.461 -20.031 0.601 1 98.06 46 GLU B N 1
ATOM 2206 C CA . GLU B 1 46 ? 12.445 -21.094 0.374 1 98.06 46 GLU B CA 1
ATOM 2207 C C . GLU B 1 46 ? 12.875 -21.141 -1.09 1 98.06 46 GLU B C 1
ATOM 2209 O O . GLU B 1 46 ? 14.031 -21.422 -1.394 1 98.06 46 GLU B O 1
ATOM 2214 N N . THR B 1 47 ? 11.953 -20.922 -1.974 1 97.56 47 THR B N 1
ATOM 2215 C CA . THR B 1 47 ? 12.281 -20.906 -3.396 1 97.56 47 THR B CA 1
ATOM 2216 C C . THR B 1 47 ? 13.281 -19.797 -3.713 1 97.56 47 THR B C 1
ATOM 2218 O O . THR B 1 47 ? 14.273 -20.031 -4.398 1 97.56 47 THR B O 1
ATOM 2221 N N . VAL B 1 48 ? 13.07 -18.609 -3.215 1 97.69 48 VAL B N 1
ATOM 2222 C CA . VAL B 1 48 ? 13.93 -17.453 -3.482 1 97.69 48 VAL B CA 1
ATOM 2223 C C . VAL B 1 48 ? 15.281 -17.656 -2.797 1 97.69 48 VAL B C 1
ATOM 2225 O O . VAL B 1 48 ? 16.312 -17.234 -3.322 1 97.69 48 VAL B O 1
ATOM 2228 N N . ALA B 1 49 ? 15.258 -18.312 -1.659 1 97.62 49 ALA B N 1
ATOM 2229 C CA . ALA B 1 49 ? 16.484 -18.562 -0.915 1 97.62 49 ALA B CA 1
ATOM 2230 C C . ALA B 1 49 ? 17.484 -19.375 -1.742 1 97.62 49 ALA B C 1
ATOM 2232 O O . ALA B 1 49 ? 18.688 -19.312 -1.516 1 97.62 49 ALA B O 1
ATOM 2233 N N . LYS B 1 50 ? 17.031 -20.094 -2.746 1 96.38 50 LYS B N 1
ATOM 2234 C CA . LYS B 1 50 ? 17.875 -20.984 -3.557 1 96.38 50 LYS B CA 1
ATOM 2235 C C . LYS B 1 50 ? 18.484 -20.234 -4.738 1 96.38 50 LYS B C 1
ATOM 2237 O O . LYS B 1 50 ? 19.312 -20.781 -5.465 1 96.38 50 LYS B O 1
ATOM 2242 N N . ASP B 1 51 ? 18.078 -19.047 -4.945 1 95.31 51 ASP B N 1
ATOM 2243 C CA . ASP B 1 51 ? 18.531 -18.219 -6.062 1 95.31 51 ASP B CA 1
ATOM 2244 C C . ASP B 1 51 ? 18.844 -16.797 -5.602 1 95.31 51 ASP B C 1
ATOM 2246 O O . ASP B 1 51 ? 17.953 -15.969 -5.48 1 95.31 51 ASP B O 1
ATOM 2250 N N . ASP B 1 52 ? 20.094 -16.406 -5.582 1 93.81 52 ASP B N 1
ATOM 2251 C CA . ASP B 1 52 ? 20.531 -15.133 -5.027 1 93.81 52 ASP B CA 1
ATOM 2252 C C . ASP B 1 52 ? 20.125 -13.977 -5.934 1 93.81 52 ASP B C 1
ATOM 2254 O O . ASP B 1 52 ? 20.125 -12.812 -5.512 1 93.81 52 ASP B O 1
ATOM 2258 N N . ALA B 1 53 ? 19.766 -14.289 -7.105 1 94.69 53 ALA B N 1
ATOM 2259 C CA . ALA B 1 53 ? 19.422 -13.234 -8.062 1 94.69 53 ALA B CA 1
ATOM 2260 C C . ALA B 1 53 ? 17.922 -13.016 -8.117 1 94.69 53 ALA B C 1
ATOM 2262 O O . ALA B 1 53 ? 17.438 -12.102 -8.797 1 94.69 53 ALA B O 1
ATOM 2263 N N . ALA B 1 54 ? 17.156 -13.781 -7.352 1 96.81 54 ALA B N 1
ATOM 2264 C CA . ALA B 1 54 ? 15.703 -13.719 -7.434 1 96.81 54 ALA B CA 1
ATOM 2265 C C . ALA B 1 54 ? 15.133 -12.719 -6.43 1 96.81 54 ALA B C 1
ATOM 2267 O O . ALA B 1 54 ? 15.75 -12.445 -5.402 1 96.81 54 ALA B O 1
ATOM 2268 N N . LEU B 1 55 ? 14.031 -12.141 -6.816 1 97.88 55 LEU B N 1
ATOM 2269 C CA . LEU B 1 55 ? 13.227 -11.328 -5.914 1 97.88 55 LEU B CA 1
ATOM 2270 C C . LEU B 1 55 ? 11.953 -12.062 -5.516 1 97.88 55 LEU B C 1
ATOM 2272 O O . LEU B 1 55 ? 11.367 -12.789 -6.324 1 97.88 55 LEU B O 1
ATOM 2276 N N . LEU B 1 56 ? 11.594 -11.922 -4.277 1 98.75 56 LEU B N 1
ATOM 2277 C CA . LEU B 1 56 ? 10.305 -12.43 -3.809 1 98.75 56 LEU B CA 1
ATOM 2278 C C . LEU B 1 56 ? 9.266 -11.32 -3.768 1 98.75 56 LEU B C 1
ATOM 2280 O O . LEU B 1 56 ? 9.469 -10.297 -3.111 1 98.75 56 LEU B O 1
ATOM 2284 N N . LEU B 1 57 ? 8.195 -11.469 -4.469 1 98.81 57 LEU B N 1
ATOM 2285 C CA . LEU B 1 57 ? 7.09 -10.523 -4.43 1 98.81 57 LEU B CA 1
ATOM 2286 C C . LEU B 1 57 ? 5.824 -11.188 -3.896 1 98.81 57 LEU B C 1
ATOM 2288 O O . LEU B 1 57 ? 5.305 -12.125 -4.508 1 98.81 57 LEU B O 1
ATOM 2292 N N . PHE B 1 58 ? 5.375 -10.766 -2.742 1 98.94 58 PHE B N 1
ATOM 2293 C CA . PHE B 1 58 ? 4.012 -11.078 -2.332 1 98.94 58 PHE B CA 1
ATOM 2294 C C . PHE B 1 58 ? 3.012 -10.172 -3.033 1 98.94 58 PHE B C 1
ATOM 2296 O O . PHE B 1 58 ? 3.17 -8.945 -3.029 1 98.94 58 PHE B O 1
ATOM 2303 N N . SER B 1 59 ? 2.023 -10.789 -3.629 1 98.88 59 SER B N 1
ATOM 2304 C CA . SER B 1 59 ? 1.114 -10.008 -4.457 1 98.88 59 SER B CA 1
ATOM 2305 C C . SER B 1 59 ? -0.331 -10.172 -4 1 98.88 59 SER B C 1
ATOM 2307 O O . SER B 1 59 ? -0.792 -11.289 -3.775 1 98.88 59 SER B O 1
ATOM 2309 N N . GLY B 1 60 ? -1.043 -9.016 -3.883 1 98.69 60 GLY B N 1
ATOM 2310 C CA . GLY B 1 60 ? -2.453 -8.984 -3.525 1 98.69 60 GLY B CA 1
ATOM 2311 C C . GLY B 1 60 ? -2.895 -7.656 -2.941 1 98.69 60 GLY B C 1
ATOM 2312 O O . GLY B 1 60 ? -2.172 -7.055 -2.146 1 98.69 60 GLY B O 1
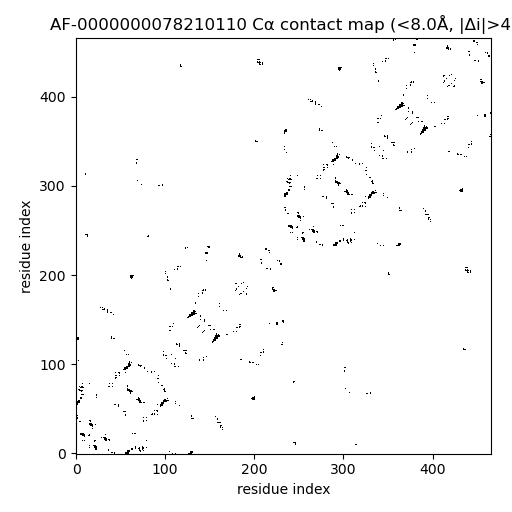ATOM 2313 N N . GLY B 1 61 ? -3.982 -7.25 -3.312 1 98.12 61 GLY B N 1
ATOM 2314 C CA . GLY B 1 61 ? -4.469 -5.934 -2.938 1 98.12 61 GLY B CA 1
ATOM 2315 C C . GLY B 1 61 ? -5.25 -5.934 -1.636 1 98.12 61 GLY B C 1
ATOM 2316 O O . GLY B 1 61 ? -5.148 -6.879 -0.846 1 98.12 61 GLY B O 1
ATOM 2317 N N . GLU B 1 62 ? -5.832 -4.723 -1.373 1 97.38 62 GLU B N 1
ATOM 2318 C CA . GLU B 1 62 ? -6.727 -4.535 -0.235 1 97.38 62 GLU B CA 1
ATOM 2319 C C . GLU B 1 62 ? -8.133 -5.039 -0.549 1 97.38 62 GLU B C 1
ATOM 2321 O O . GLU B 1 62 ? -9.047 -4.242 -0.787 1 97.38 62 GLU B O 1
ATOM 2326 N N . THR B 1 63 ? -8.328 -6.332 -0.436 1 96.12 63 THR B N 1
ATOM 2327 C CA . THR B 1 63 ? -9.492 -6.957 -1.052 1 96.12 63 THR B CA 1
ATOM 2328 C C . THR B 1 63 ? -10.594 -7.195 -0.019 1 96.12 63 THR B C 1
ATOM 2330 O O . THR B 1 63 ? -11.711 -7.582 -0.368 1 96.12 63 THR B O 1
ATOM 2333 N N . ARG B 1 64 ? -10.258 -7.02 1.227 1 94.62 64 ARG B N 1
ATOM 2334 C CA . ARG B 1 64 ? -11.219 -7.324 2.287 1 94.62 64 ARG B CA 1
ATOM 2335 C C . ARG B 1 64 ? -11.625 -6.062 3.039 1 94.62 64 ARG B C 1
ATOM 2337 O O . ARG B 1 64 ? -10.828 -5.508 3.801 1 94.62 64 ARG B O 1
ATOM 2344 N N . LYS B 1 65 ? -12.852 -5.746 2.924 1 93.69 65 LYS B N 1
ATOM 2345 C CA . LYS B 1 65 ? -13.336 -4.512 3.533 1 93.69 65 LYS B CA 1
ATOM 2346 C C . LYS B 1 65 ? -13.18 -4.551 5.051 1 93.69 65 LYS B C 1
ATOM 2348 O O . LYS B 1 65 ? -12.68 -3.602 5.652 1 93.69 65 LYS B O 1
ATOM 2353 N N . ASP B 1 66 ? -13.477 -5.703 5.633 1 92.44 66 ASP B N 1
ATOM 2354 C CA . ASP B 1 66 ? -13.539 -5.809 7.086 1 92.44 66 ASP B CA 1
ATOM 2355 C C . ASP B 1 66 ? -12.141 -5.832 7.695 1 92.44 66 ASP B C 1
ATOM 2357 O O . ASP B 1 66 ? -11.977 -5.625 8.898 1 92.44 66 ASP B O 1
ATOM 2361 N N . ALA B 1 67 ? -11.148 -6.051 6.914 1 93.19 67 ALA B N 1
ATOM 2362 C CA . ALA B 1 67 ? -9.766 -6.109 7.406 1 93.19 67 ALA B CA 1
ATOM 2363 C C . ALA B 1 67 ? -9.188 -4.707 7.559 1 93.19 67 ALA B C 1
ATOM 2365 O O . ALA B 1 67 ? -8.133 -4.531 8.188 1 93.19 67 ALA B O 1
ATOM 2366 N N . GLY B 1 68 ? -9.93 -3.672 7.082 1 94.06 68 GLY B N 1
ATOM 2367 C CA . GLY B 1 68 ? -9.289 -2.373 6.938 1 94.06 68 GLY B CA 1
ATOM 2368 C C . GLY B 1 68 ? -8.375 -2.287 5.734 1 94.06 68 GLY B C 1
ATOM 2369 O O . GLY B 1 68 ? -8.336 -3.205 4.91 1 94.06 68 GLY B O 1
ATOM 2370 N N . PRO B 1 69 ? -7.715 -1.135 5.609 1 95.5 69 PRO B N 1
ATOM 2371 C CA . PRO B 1 69 ? -6.883 -0.91 4.426 1 95.5 69 PRO B CA 1
ATOM 2372 C C . PRO B 1 69 ? -5.566 -1.685 4.477 1 95.5 69 PRO B C 1
ATOM 2374 O O . PRO B 1 69 ? -4.492 -1.085 4.402 1 95.5 69 PRO B O 1
ATOM 2377 N N . ARG B 1 70 ? -5.719 -2.994 4.539 1 95.19 70 ARG B N 1
ATOM 2378 C CA . ARG B 1 70 ? -4.602 -3.932 4.559 1 95.19 70 ARG B CA 1
ATOM 2379 C C . ARG B 1 70 ? -4.613 -4.828 3.326 1 95.19 70 ARG B C 1
ATOM 2381 O O . ARG B 1 70 ? -5.668 -5.312 2.916 1 95.19 70 ARG B O 1
ATOM 2388 N N . SER B 1 71 ? -3.492 -4.953 2.791 1 97.75 71 SER B N 1
ATOM 2389 C CA . SER B 1 71 ? -3.424 -5.773 1.585 1 97.75 71 SER B CA 1
ATOM 2390 C C . SER B 1 71 ? -3.053 -7.215 1.916 1 97.75 71 SER B C 1
ATOM 2392 O O . SER B 1 71 ? -2.488 -7.488 2.979 1 97.75 71 SER B O 1
ATOM 2394 N N . GLU B 1 72 ? -3.412 -8.07 1.011 1 98.12 72 GLU B N 1
ATOM 2395 C CA . GLU B 1 72 ? -2.975 -9.461 1.11 1 98.12 72 GLU B CA 1
ATOM 2396 C C . GLU B 1 72 ? -1.453 -9.562 1.054 1 98.12 72 GLU B C 1
ATOM 2398 O O . GLU B 1 72 ? -0.85 -10.328 1.81 1 98.12 72 GLU B O 1
ATOM 2403 N N . ALA B 1 73 ? -0.847 -8.781 0.226 1 98.62 73 ALA B N 1
ATOM 2404 C CA . ALA B 1 73 ? 0.604 -8.789 0.051 1 98.62 73 ALA B CA 1
ATOM 2405 C C . ALA B 1 73 ? 1.315 -8.43 1.352 1 98.62 73 ALA B C 1
ATOM 2407 O O . ALA B 1 73 ? 2.236 -9.133 1.777 1 98.62 73 ALA B O 1
ATOM 2408 N N . GLN B 1 74 ? 0.876 -7.344 1.924 1 96.62 74 GLN B N 1
ATOM 2409 C CA . GLN B 1 74 ? 1.481 -6.918 3.18 1 96.62 74 GLN B CA 1
ATOM 2410 C C . GLN B 1 74 ? 1.262 -7.953 4.277 1 96.62 74 GLN B C 1
ATOM 2412 O O . GLN B 1 74 ? 2.123 -8.148 5.137 1 96.62 74 GLN B O 1
ATOM 2417 N N . SER B 1 75 ? 0.128 -8.594 4.277 1 96 75 SER B N 1
ATOM 2418 C CA . SER B 1 75 ? -0.16 -9.648 5.242 1 96 75 SER B CA 1
ATOM 2419 C C . SER B 1 75 ? 0.851 -10.789 5.133 1 96 75 SER B C 1
ATOM 2421 O O . SER B 1 75 ? 1.396 -11.242 6.141 1 96 75 SER B O 1
ATOM 2423 N N . TYR B 1 76 ? 1.089 -11.195 3.906 1 97.81 76 TYR B N 1
ATOM 2424 C CA . TYR B 1 76 ? 2.039 -12.273 3.688 1 97.81 76 TYR B CA 1
ATOM 2425 C C . TYR B 1 76 ? 3.443 -11.867 4.117 1 97.81 76 TYR B C 1
ATOM 2427 O O . TYR B 1 76 ? 4.164 -12.648 4.742 1 97.81 76 TYR B O 1
ATOM 2435 N N . TRP B 1 77 ? 3.848 -10.672 3.818 1 96.62 77 TRP B N 1
ATOM 2436 C CA . TRP B 1 77 ? 5.148 -10.164 4.242 1 96.62 77 TRP B CA 1
ATOM 2437 C C . TRP B 1 77 ? 5.266 -10.164 5.762 1 96.62 77 TRP B C 1
ATOM 2439 O O . TRP B 1 77 ? 6.27 -10.625 6.312 1 96.62 77 TRP B O 1
ATOM 2449 N N . ALA B 1 78 ? 4.227 -9.68 6.418 1 93.44 78 ALA B N 1
ATOM 2450 C CA . ALA B 1 78 ? 4.227 -9.594 7.875 1 93.44 78 ALA B CA 1
ATOM 2451 C C . ALA B 1 78 ? 4.32 -10.977 8.508 1 93.44 78 ALA B C 1
ATOM 2453 O O . ALA B 1 78 ? 5 -11.156 9.516 1 93.44 78 ALA B O 1
ATOM 2454 N N . VAL B 1 79 ? 3.594 -11.914 7.945 1 94.69 79 VAL B N 1
ATOM 2455 C CA . VAL B 1 79 ? 3.633 -13.281 8.461 1 94.69 79 VAL B CA 1
ATOM 2456 C C . VAL B 1 79 ? 5.039 -13.852 8.297 1 94.69 79 VAL B C 1
ATOM 2458 O O . VAL B 1 79 ? 5.57 -14.484 9.211 1 94.69 79 VAL B O 1
ATOM 2461 N N . ALA B 1 80 ? 5.66 -13.648 7.09 1 96.12 80 ALA B N 1
ATOM 2462 C CA . ALA B 1 80 ? 7.035 -14.094 6.891 1 96.12 80 ALA B CA 1
ATOM 2463 C C . ALA B 1 80 ? 7.965 -13.492 7.941 1 96.12 80 ALA B C 1
ATOM 2465 O O . ALA B 1 80 ? 8.797 -14.195 8.516 1 96.12 80 ALA B O 1
ATOM 2466 N N . GLU B 1 81 ? 7.816 -12.203 8.18 1 92.94 81 GLU B N 1
ATOM 2467 C CA . GLU B 1 81 ? 8.609 -11.5 9.18 1 92.94 81 GLU B CA 1
ATOM 2468 C C . GLU B 1 81 ? 8.43 -12.117 10.562 1 92.94 81 GLU B C 1
ATOM 2470 O O . GLU B 1 81 ? 9.406 -12.344 11.281 1 92.94 81 GLU B O 1
ATOM 2475 N N . SER B 1 82 ? 7.199 -12.391 10.898 1 90.31 82 SER B N 1
ATOM 2476 C CA . SER B 1 82 ? 6.895 -12.938 12.219 1 90.31 82 SER B CA 1
ATOM 2477 C C . SER B 1 82 ? 7.453 -14.344 12.375 1 90.31 82 SER B C 1
ATOM 2479 O O . SER B 1 82 ? 7.758 -14.773 13.492 1 90.31 82 SER B O 1
ATOM 2481 N N . LYS B 1 83 ? 7.609 -15.055 11.305 1 93.31 83 LYS B N 1
ATOM 2482 C CA . LYS B 1 83 ? 8.117 -16.422 11.328 1 93.31 83 LYS B CA 1
ATOM 2483 C C . LYS B 1 83 ? 9.633 -16.453 11.148 1 93.31 83 LYS B C 1
ATOM 2485 O O . LYS B 1 83 ? 10.219 -17.516 10.938 1 93.31 83 LYS B O 1
ATOM 2490 N N . GLY B 1 84 ? 10.242 -15.305 11.188 1 93.69 84 GLY B N 1
ATOM 2491 C CA . GLY B 1 84 ? 11.688 -15.227 11.047 1 93.69 84 GLY B CA 1
ATOM 2492 C C . GLY B 1 84 ? 12.18 -15.688 9.688 1 93.69 84 GLY B C 1
ATOM 2493 O O . GLY B 1 84 ? 13.234 -16.312 9.586 1 93.69 84 GLY B O 1
ATOM 2494 N N . TRP B 1 85 ? 11.242 -15.508 8.711 1 97 85 TRP B N 1
ATOM 2495 C CA . TRP B 1 85 ? 11.539 -15.844 7.32 1 97 85 TRP B CA 1
ATOM 2496 C C . TRP B 1 85 ? 11.961 -17.297 7.188 1 97 85 TRP B C 1
ATOM 2498 O O . TRP B 1 85 ? 12.781 -17.641 6.332 1 97 85 TRP B O 1
ATOM 2508 N N . PHE B 1 86 ? 11.508 -18.062 8.18 1 97.19 86 PHE B N 1
ATOM 2509 C CA . PHE B 1 86 ? 11.672 -19.516 8.148 1 97.19 86 PHE B CA 1
ATOM 2510 C C . PHE B 1 86 ? 13.148 -19.875 8.031 1 97.19 86 PHE B C 1
ATOM 2512 O O . PHE B 1 86 ? 13.516 -20.75 7.242 1 97.19 86 PHE B O 1
ATOM 2519 N N . GLY B 1 87 ? 13.953 -19.125 8.688 1 97.25 87 GLY B N 1
ATOM 2520 C CA . GLY B 1 87 ? 15.375 -19.438 8.773 1 97.25 87 GLY B CA 1
ATOM 2521 C C . GLY B 1 87 ? 16.203 -18.75 7.699 1 97.25 87 GLY B C 1
ATOM 2522 O O . GLY B 1 87 ? 17.422 -18.906 7.656 1 97.25 87 GLY B O 1
ATOM 2523 N N . ASN B 1 88 ? 15.578 -17.953 6.809 1 97.88 88 ASN B N 1
ATOM 2524 C CA . ASN B 1 88 ? 16.281 -17.359 5.68 1 97.88 88 ASN B CA 1
ATOM 2525 C C . ASN B 1 88 ? 16.281 -15.836 5.762 1 97.88 88 ASN B C 1
ATOM 2527 O O . ASN B 1 88 ? 16.266 -15.156 4.734 1 97.88 88 ASN B O 1
ATOM 2531 N N . LYS B 1 89 ? 16.172 -15.273 6.93 1 96.38 89 LYS B N 1
ATOM 2532 C CA . LYS B 1 89 ? 16.016 -13.836 7.121 1 96.38 89 LYS B CA 1
ATOM 2533 C C . LYS B 1 89 ? 17.172 -13.07 6.488 1 96.38 89 LYS B C 1
ATOM 2535 O O . LYS B 1 89 ? 16.953 -12.141 5.703 1 96.38 89 LYS B O 1
ATOM 2540 N N . GLU B 1 90 ? 18.375 -13.422 6.664 1 95.5 90 GLU B N 1
ATOM 2541 C CA . GLU B 1 90 ? 19.562 -12.68 6.246 1 95.5 90 GLU B CA 1
ATOM 2542 C C . GLU B 1 90 ? 19.672 -12.625 4.727 1 95.5 90 GLU B C 1
ATOM 2544 O O . GLU B 1 90 ? 20.203 -11.664 4.172 1 95.5 90 GLU B O 1
ATOM 2549 N N . THR B 1 91 ? 19.078 -13.617 4.102 1 96.06 91 THR B N 1
ATOM 2550 C CA . THR B 1 91 ? 19.328 -13.711 2.664 1 96.06 91 THR B CA 1
ATOM 2551 C C . THR B 1 91 ? 18.078 -13.281 1.884 1 96.06 91 THR B C 1
ATOM 2553 O O . THR B 1 91 ? 18.188 -12.859 0.732 1 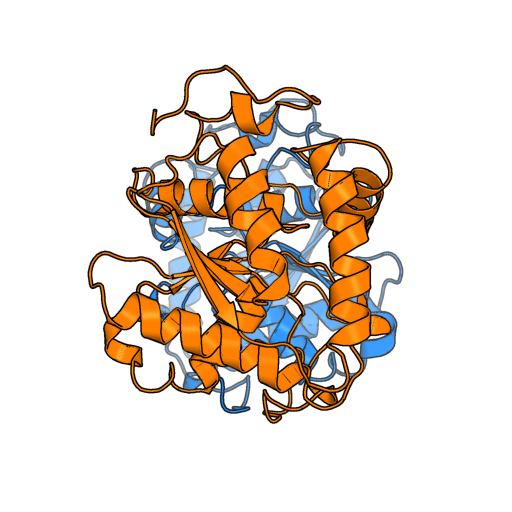96.06 91 THR B O 1
ATOM 2556 N N . VAL B 1 92 ? 16.906 -13.367 2.512 1 97.75 92 VAL B N 1
ATOM 2557 C CA . VAL B 1 92 ? 15.688 -13.242 1.715 1 97.75 92 VAL B CA 1
ATOM 2558 C C . VAL B 1 92 ? 14.961 -11.945 2.076 1 97.75 92 VAL B C 1
ATOM 2560 O O . VAL B 1 92 ? 14.391 -11.289 1.207 1 97.75 92 VAL B O 1
ATOM 2563 N N . ARG B 1 93 ? 15 -11.5 3.301 1 96.81 93 ARG B N 1
ATOM 2564 C CA . ARG B 1 93 ? 14.156 -10.422 3.803 1 96.81 93 ARG B CA 1
ATOM 2565 C C . ARG B 1 93 ? 14.336 -9.156 2.977 1 96.81 93 ARG B C 1
ATOM 2567 O O . ARG B 1 93 ? 13.359 -8.492 2.613 1 96.81 93 ARG B O 1
ATOM 2574 N N . TRP B 1 94 ? 15.609 -8.82 2.613 1 95.06 94 TRP B N 1
ATOM 2575 C CA . TRP B 1 94 ? 15.922 -7.543 1.979 1 95.06 94 TRP B CA 1
ATOM 2576 C C . TRP B 1 94 ? 15.5 -7.547 0.513 1 95.06 94 TRP B C 1
ATOM 2578 O O . TRP B 1 94 ? 15.453 -6.496 -0.128 1 95.06 94 TRP B O 1
ATOM 2588 N N . ARG B 1 95 ? 15.141 -8.703 -0.019 1 97 95 ARG B N 1
ATOM 2589 C CA . ARG B 1 95 ? 14.703 -8.781 -1.408 1 97 95 ARG B CA 1
ATOM 2590 C C . ARG B 1 95 ? 13.305 -9.383 -1.509 1 97 95 ARG B C 1
ATOM 2592 O O . ARG B 1 95 ? 12.953 -9.977 -2.527 1 97 95 ARG B O 1
ATOM 2599 N N . ALA B 1 96 ? 12.578 -9.383 -0.396 1 98.06 96 ALA B N 1
ATOM 2600 C CA . ALA B 1 96 ? 11.156 -9.703 -0.347 1 98.06 96 ALA B CA 1
ATOM 2601 C C . ALA B 1 96 ? 10.312 -8.438 -0.293 1 98.06 96 ALA B C 1
ATOM 2603 O O . ALA B 1 96 ? 10.43 -7.645 0.645 1 98.06 96 ALA B O 1
ATOM 2604 N N . LEU B 1 97 ? 9.516 -8.25 -1.294 1 98.25 97 LEU B N 1
ATOM 2605 C CA . LEU B 1 97 ? 8.758 -7.016 -1.456 1 98.25 97 LEU B CA 1
ATOM 2606 C C . LEU B 1 97 ? 7.289 -7.312 -1.744 1 98.25 97 LEU B C 1
ATOM 2608 O O . LEU B 1 97 ? 6.855 -8.461 -1.653 1 98.25 97 LEU B O 1
ATOM 2612 N N . THR B 1 98 ? 6.508 -6.195 -1.958 1 98.62 98 THR B N 1
ATOM 2613 C CA . THR B 1 98 ? 5.07 -6.402 -2.094 1 98.62 98 THR B CA 1
ATOM 2614 C C . THR B 1 98 ? 4.547 -5.754 -3.373 1 98.62 98 THR B C 1
ATOM 2616 O O . THR B 1 98 ? 5.141 -4.793 -3.873 1 98.62 98 THR B O 1
ATOM 2619 N N . GLU B 1 99 ? 3.639 -6.305 -4.008 1 98.69 99 GLU B N 1
ATOM 2620 C CA . GLU B 1 99 ? 2.682 -5.742 -4.957 1 98.69 99 GLU B CA 1
ATOM 2621 C C . GLU B 1 99 ? 1.276 -5.699 -4.363 1 98.69 99 GLU B C 1
ATOM 2623 O O . GLU B 1 99 ? 0.674 -6.742 -4.102 1 98.69 99 GLU B O 1
ATOM 2628 N N . GLU B 1 100 ? 0.684 -4.535 -4.141 1 98.12 100 GLU B N 1
ATOM 2629 C CA . GLU B 1 100 ? -0.422 -4.418 -3.195 1 98.12 100 GLU B CA 1
ATOM 2630 C C . GLU B 1 100 ? -1.708 -3.992 -3.898 1 98.12 100 GLU B C 1
ATOM 2632 O O . GLU B 1 100 ? -2.617 -3.449 -3.266 1 98.12 100 GLU B O 1
ATOM 2637 N N . HIS B 1 101 ? -1.856 -4.301 -5.195 1 98.06 101 HIS B N 1
ATOM 2638 C CA . HIS B 1 101 ? -2.994 -3.738 -5.914 1 98.06 101 HIS B CA 1
ATOM 2639 C C . HIS B 1 101 ? -3.766 -4.82 -6.66 1 98.06 101 HIS B C 1
ATOM 2641 O O . HIS B 1 101 ? -4.895 -4.594 -7.102 1 98.06 101 HIS B O 1
ATOM 2647 N N . ALA B 1 102 ? -3.225 -6.012 -6.773 1 98.56 102 ALA B N 1
ATOM 2648 C CA . ALA B 1 102 ? -3.844 -7.07 -7.57 1 98.56 102 ALA B CA 1
ATOM 2649 C C . ALA B 1 102 ? -5.207 -7.457 -7.008 1 98.56 102 ALA B C 1
ATOM 2651 O O . ALA B 1 102 ? -5.363 -7.605 -5.793 1 98.56 102 ALA B O 1
ATOM 2652 N N . ARG B 1 103 ? -6.203 -7.621 -7.93 1 98.19 103 ARG B N 1
ATOM 2653 C CA . ARG B 1 103 ? -7.574 -7.918 -7.531 1 98.19 103 ARG B CA 1
ATOM 2654 C C . ARG B 1 103 ? -8.016 -9.281 -8.047 1 98.19 103 ARG B C 1
ATOM 2656 O O . ARG B 1 103 ? -9.125 -9.734 -7.758 1 98.19 103 ARG B O 1
ATOM 2663 N N . ASP B 1 104 ? -7.215 -9.938 -8.789 1 97.69 104 ASP B N 1
ATOM 2664 C CA . ASP B 1 104 ? -7.398 -11.312 -9.242 1 97.69 104 ASP B CA 1
ATOM 2665 C C . ASP B 1 104 ? -6.062 -11.953 -9.609 1 97.69 104 ASP B C 1
ATOM 2667 O O . ASP B 1 104 ? -5.008 -11.328 -9.461 1 97.69 104 ASP B O 1
ATOM 2671 N N . SER B 1 105 ? -6.145 -13.227 -10.078 1 98.19 105 SER B N 1
ATOM 2672 C CA . SER B 1 105 ? -4.926 -13.992 -10.32 1 98.19 105 SER B CA 1
ATOM 2673 C C . SER B 1 105 ? -4.16 -13.453 -11.523 1 98.19 105 SER B C 1
ATOM 2675 O O . SER B 1 105 ? -2.93 -13.477 -11.547 1 98.19 105 SER B O 1
ATOM 2677 N N . PHE B 1 106 ? -4.793 -12.977 -12.531 1 98.62 106 PHE B N 1
ATOM 2678 C CA . PHE B 1 106 ? -4.105 -12.398 -13.68 1 98.62 106 PHE B CA 1
ATOM 2679 C C . PHE B 1 106 ? -3.344 -11.141 -13.281 1 98.62 106 PHE B C 1
ATOM 2681 O O . PHE B 1 106 ? -2.178 -10.969 -13.641 1 98.62 106 PHE B O 1
ATOM 2688 N N . GLU B 1 107 ? -4.031 -10.273 -12.516 1 98.5 107 GLU B N 1
ATOM 2689 C CA . GLU B 1 107 ? -3.383 -9.062 -12.031 1 98.5 107 GLU B CA 1
ATOM 2690 C C . GLU B 1 107 ? -2.217 -9.398 -11.102 1 98.5 107 GLU B C 1
ATOM 2692 O O . GLU B 1 107 ? -1.213 -8.68 -11.078 1 98.5 107 GLU B O 1
ATOM 2697 N N . ASN B 1 108 ? -2.363 -10.469 -10.281 1 98.81 108 ASN B N 1
ATOM 2698 C CA . ASN B 1 108 ? -1.209 -10.883 -9.492 1 98.81 108 ASN B CA 1
ATOM 2699 C C . ASN B 1 108 ? 0.043 -11.016 -10.359 1 98.81 108 ASN B C 1
ATOM 2701 O O . ASN B 1 108 ? 1.105 -10.5 -10 1 98.81 108 ASN B O 1
ATOM 2705 N N . LEU B 1 109 ? -0.135 -11.672 -11.438 1 98.88 109 LEU B N 1
ATOM 2706 C CA . LEU B 1 109 ? 0.998 -11.953 -12.32 1 98.88 109 LEU B CA 1
ATOM 2707 C C . LEU B 1 109 ? 1.443 -10.688 -13.047 1 98.88 109 LEU B C 1
ATOM 2709 O O . LEU B 1 109 ? 2.605 -10.289 -12.945 1 98.88 109 LEU B O 1
ATOM 2713 N N . LEU B 1 110 ? 0.547 -10.023 -13.727 1 98.81 110 LEU B N 1
ATOM 2714 C CA . LEU B 1 110 ? 0.859 -8.844 -14.531 1 98.81 110 LEU B CA 1
ATOM 2715 C C . LEU B 1 110 ? 1.463 -7.742 -13.664 1 98.81 110 LEU B C 1
ATOM 2717 O O . LEU B 1 110 ? 2.486 -7.156 -14.023 1 98.81 110 LEU B O 1
ATOM 2721 N N . PHE B 1 111 ? 0.844 -7.43 -12.539 1 98.75 111 PHE B N 1
ATOM 2722 C CA . PHE B 1 111 ? 1.315 -6.355 -11.672 1 98.75 111 PHE B CA 1
ATOM 2723 C C . PHE B 1 111 ? 2.676 -6.699 -11.07 1 98.75 111 PHE B C 1
ATOM 2725 O O . PHE B 1 111 ? 3.51 -5.816 -10.867 1 98.75 111 PHE B O 1
ATOM 2732 N N . SER B 1 112 ? 2.877 -7.996 -10.773 1 98.81 112 SER B N 1
ATOM 2733 C CA . SER B 1 112 ? 4.172 -8.406 -10.25 1 98.81 112 SER B CA 1
ATOM 2734 C C . SER B 1 112 ? 5.281 -8.188 -11.273 1 98.81 112 SER B C 1
ATOM 2736 O O . SER B 1 112 ? 6.398 -7.809 -10.914 1 98.81 112 SER B O 1
ATOM 2738 N N . VAL B 1 113 ? 4.984 -8.438 -12.531 1 98.81 113 VAL B N 1
ATOM 2739 C CA . VAL B 1 113 ? 5.957 -8.203 -13.594 1 98.81 113 VAL B CA 1
ATOM 2740 C C . VAL B 1 113 ? 6.32 -6.723 -13.641 1 98.81 113 VAL B C 1
ATOM 2742 O O . VAL B 1 113 ? 7.5 -6.371 -13.719 1 98.81 113 VAL B O 1
ATOM 2745 N N . CYS B 1 114 ? 5.352 -5.895 -13.555 1 98.62 114 CYS B N 1
ATOM 2746 C CA . CYS B 1 114 ? 5.598 -4.457 -13.562 1 98.62 114 CYS B CA 1
ATOM 2747 C C . CYS B 1 114 ? 6.359 -4.031 -12.312 1 98.62 114 CYS B C 1
ATOM 2749 O O . CYS B 1 114 ? 7.285 -3.219 -12.383 1 98.62 114 CYS B O 1
ATOM 2751 N N . ARG B 1 115 ? 5.973 -4.559 -11.164 1 98.44 115 ARG B N 1
ATOM 2752 C CA . ARG B 1 115 ? 6.633 -4.254 -9.898 1 98.44 115 ARG B CA 1
ATOM 2753 C C . ARG B 1 115 ? 8.109 -4.629 -9.953 1 98.44 115 ARG B C 1
ATOM 2755 O O . ARG B 1 115 ? 8.961 -3.895 -9.445 1 98.44 115 ARG B O 1
ATOM 2762 N N . PHE B 1 116 ? 8.414 -5.785 -10.531 1 98.38 116 PHE B N 1
ATOM 2763 C CA . PHE B 1 116 ? 9.797 -6.211 -10.711 1 98.38 116 PHE B CA 1
ATOM 2764 C C . PHE B 1 116 ? 10.586 -5.172 -11.5 1 98.38 116 PHE B C 1
ATOM 2766 O O . PHE B 1 116 ? 11.703 -4.809 -11.117 1 98.38 116 PHE B O 1
ATOM 2773 N N . ARG B 1 117 ? 9.969 -4.672 -12.555 1 98.44 117 ARG B N 1
ATOM 2774 C CA . ARG B 1 117 ? 10.602 -3.656 -13.398 1 98.44 117 ARG B CA 1
ATOM 2775 C C . ARG B 1 117 ? 10.82 -2.363 -12.625 1 98.44 117 ARG B C 1
ATOM 2777 O O . ARG B 1 117 ? 11.852 -1.713 -12.766 1 98.44 117 ARG B O 1
ATOM 2784 N N . GLU B 1 118 ? 9.898 -2.014 -11.82 1 97 118 GLU B N 1
ATOM 2785 C CA . GLU B 1 118 ? 10.039 -0.828 -10.984 1 97 118 GLU B CA 1
ATOM 2786 C C . GLU B 1 118 ? 11.242 -0.95 -10.055 1 97 118 GLU B C 1
ATOM 2788 O O . GLU B 1 118 ? 11.953 0.03 -9.82 1 97 118 GLU B O 1
ATOM 2793 N N . LEU B 1 119 ? 11.453 -2.15 -9.594 1 96.88 119 LEU B N 1
ATOM 2794 C CA . LEU B 1 119 ? 12.43 -2.393 -8.547 1 96.88 119 LEU B CA 1
ATOM 2795 C C . LEU B 1 119 ? 13.828 -2.568 -9.141 1 96.88 119 LEU B C 1
ATOM 2797 O O . LEU B 1 119 ? 14.82 -2.17 -8.523 1 96.88 119 LEU B O 1
ATOM 2801 N N . THR B 1 120 ? 13.891 -3.1 -10.375 1 96.94 120 THR B N 1
ATOM 2802 C CA . THR B 1 120 ? 15.188 -3.553 -10.852 1 96.94 120 THR B CA 1
ATOM 2803 C C . THR B 1 120 ? 15.594 -2.795 -12.117 1 96.94 120 THR B C 1
ATOM 2805 O O . THR B 1 120 ? 16.766 -2.824 -12.516 1 96.94 120 THR B O 1
ATOM 2808 N N . GLY B 1 121 ? 14.625 -2.17 -12.766 1 96.94 121 GLY B N 1
ATOM 2809 C CA . GLY B 1 121 ? 14.898 -1.487 -14.016 1 96.94 121 GLY B CA 1
ATOM 2810 C C . GLY B 1 121 ? 14.781 -2.391 -15.227 1 96.94 121 GLY B C 1
ATOM 2811 O O . GLY B 1 121 ? 14.836 -1.924 -16.375 1 96.94 121 GLY B O 1
ATOM 2812 N N . THR B 1 122 ? 14.602 -3.703 -14.953 1 97.5 122 THR B N 1
ATOM 2813 C CA . THR B 1 122 ? 14.453 -4.668 -16.031 1 97.5 122 THR B CA 1
ATOM 2814 C C . THR B 1 122 ? 13.273 -5.598 -15.781 1 97.5 122 THR B C 1
ATOM 2816 O O . THR B 1 122 ? 12.68 -5.574 -14.695 1 97.5 122 THR B O 1
ATOM 2819 N N . TYR B 1 123 ? 12.938 -6.324 -16.828 1 98.31 123 TYR B N 1
ATOM 2820 C CA . TYR B 1 123 ? 11.891 -7.324 -16.656 1 98.31 123 TYR B CA 1
ATOM 2821 C C . TYR B 1 123 ? 12.484 -8.672 -16.25 1 98.31 123 TYR B C 1
ATOM 2823 O O . TYR B 1 123 ? 13.656 -8.938 -16.5 1 98.31 123 TYR B O 1
ATOM 2831 N N . PRO B 1 124 ? 11.68 -9.492 -15.586 1 98.19 124 PRO B N 1
ATOM 2832 C CA . PRO B 1 124 ? 12.234 -10.766 -15.125 1 98.19 124 PRO B CA 1
ATOM 2833 C C . PRO B 1 124 ? 12.578 -11.711 -16.281 1 98.19 124 PRO B C 1
ATOM 2835 O O . PRO B 1 124 ? 11.844 -11.773 -17.266 1 98.19 124 PRO B O 1
ATOM 2838 N N . THR B 1 125 ? 13.695 -12.352 -16.109 1 97.88 125 THR B N 1
ATOM 2839 C CA . THR B 1 125 ? 14.062 -13.414 -17.047 1 97.88 125 THR B CA 1
ATOM 2840 C C . THR B 1 125 ? 13.211 -14.656 -16.812 1 97.88 125 THR B C 1
ATOM 2842 O O . THR B 1 125 ? 12.711 -15.266 -17.75 1 97.88 125 THR B O 1
ATOM 2845 N N . ASN B 1 126 ? 13.055 -15.023 -15.57 1 98.31 126 ASN B N 1
ATOM 2846 C CA . ASN B 1 126 ? 12.227 -16.141 -15.141 1 98.31 126 ASN B CA 1
ATOM 2847 C C . ASN B 1 126 ? 11.125 -15.703 -14.18 1 98.31 126 ASN B C 1
ATOM 2849 O O . ASN B 1 126 ? 11.32 -14.781 -13.391 1 98.31 126 ASN B O 1
ATOM 2853 N N . ILE B 1 127 ? 10.031 -16.359 -14.297 1 98.69 127 ILE B N 1
ATOM 2854 C CA . ILE B 1 127 ? 8.945 -16.141 -13.352 1 98.69 127 ILE B CA 1
ATOM 2855 C C . ILE B 1 127 ? 8.586 -17.453 -12.656 1 98.69 127 ILE B C 1
ATOM 2857 O O . ILE B 1 127 ? 8.398 -18.484 -13.32 1 98.69 127 ILE B O 1
ATOM 2861 N N . THR B 1 128 ? 8.586 -17.453 -11.406 1 98.81 128 THR B N 1
ATOM 2862 C CA . THR B 1 128 ? 8.078 -18.578 -10.617 1 98.81 128 THR B CA 1
ATOM 2863 C C . THR B 1 128 ? 6.875 -18.141 -9.781 1 98.81 128 THR B C 1
ATOM 2865 O O . THR B 1 128 ? 6.949 -17.156 -9.047 1 98.81 128 THR B O 1
ATOM 2868 N N . VAL B 1 129 ? 5.797 -18.844 -9.945 1 98.88 129 VAL B N 1
ATOM 2869 C CA . VAL B 1 129 ? 4.586 -18.562 -9.188 1 98.88 129 VAL B CA 1
ATOM 2870 C C . VAL B 1 129 ? 4.387 -19.609 -8.102 1 98.88 129 VAL B C 1
ATOM 2872 O O . VAL B 1 129 ? 4.57 -20.812 -8.352 1 98.88 129 VAL B O 1
ATOM 2875 N N . VAL B 1 130 ? 4.07 -19.141 -6.926 1 98.75 130 VAL B N 1
ATOM 2876 C CA . VAL B 1 130 ? 3.691 -20.016 -5.82 1 98.75 130 VAL B CA 1
ATOM 2877 C C . VAL B 1 130 ? 2.217 -19.812 -5.48 1 98.75 130 VAL B C 1
ATOM 2879 O O . VAL B 1 130 ? 1.791 -18.703 -5.184 1 98.75 130 VAL B O 1
ATOM 2882 N N . SER B 1 131 ? 1.437 -20.812 -5.547 1 98.5 131 SER B N 1
ATOM 2883 C CA . SER B 1 131 ? 0.02 -20.828 -5.195 1 98.5 131 SER B CA 1
ATOM 2884 C C . SER B 1 131 ? -0.508 -22.25 -5.07 1 98.5 131 SER B C 1
ATOM 2886 O O . SER B 1 131 ? 0.268 -23.188 -4.887 1 98.5 131 SER B O 1
ATOM 2888 N N . TYR B 1 132 ? -1.803 -22.375 -5.039 1 98.06 132 TYR B N 1
ATOM 2889 C CA . TYR B 1 132 ? -2.389 -23.719 -4.934 1 98.06 132 TYR B CA 1
ATOM 2890 C C . TYR B 1 132 ? -2.111 -24.531 -6.184 1 98.06 132 TYR B C 1
ATOM 2892 O O . TYR B 1 132 ? -2.145 -24 -7.301 1 98.06 132 TYR B O 1
ATOM 2900 N N . ASP B 1 133 ? -1.938 -25.812 -6 1 97.75 133 ASP B N 1
ATOM 2901 C CA . ASP B 1 133 ? -1.615 -26.703 -7.113 1 97.75 133 ASP B CA 1
ATOM 2902 C C . ASP B 1 133 ? -2.756 -26.75 -8.125 1 97.75 133 ASP B C 1
ATOM 2904 O O . ASP B 1 133 ? -2.518 -26.828 -9.336 1 97.75 133 ASP B O 1
ATOM 2908 N N . PHE B 1 134 ? -3.99 -26.594 -7.664 1 97.25 134 PHE B N 1
ATOM 2909 C CA . PHE B 1 134 ? -5.125 -26.719 -8.57 1 97.25 134 PHE B CA 1
ATOM 2910 C C . PHE B 1 134 ? -5.258 -25.484 -9.445 1 97.25 134 PHE B C 1
ATOM 2912 O O . PHE B 1 134 ? -6.102 -25.438 -10.344 1 97.25 134 PHE B O 1
ATOM 2919 N N . LYS B 1 135 ? -4.449 -24.484 -9.219 1 98.19 135 LYS B N 1
ATOM 2920 C CA . LYS B 1 135 ? -4.5 -23.281 -10.031 1 98.19 135 LYS B CA 1
ATOM 2921 C C . LYS B 1 135 ? -3.404 -23.281 -11.094 1 98.19 135 LYS B C 1
ATOM 2923 O O . LYS B 1 135 ? -3.312 -22.344 -11.898 1 98.19 135 LYS B O 1
ATOM 2928 N N . GLU B 1 136 ? -2.57 -24.25 -11.164 1 98.31 136 GLU B N 1
ATOM 2929 C CA . GLU B 1 136 ? -1.389 -24.266 -12.023 1 98.31 136 GLU B CA 1
ATOM 2930 C C . GLU B 1 136 ? -1.77 -24.109 -13.492 1 98.31 136 GLU B C 1
ATOM 2932 O O . GLU B 1 136 ? -1.174 -23.297 -14.211 1 98.31 136 GLU B O 1
ATOM 2937 N N . ASP B 1 137 ? -2.764 -24.812 -13.898 1 97.94 137 ASP B N 1
ATOM 2938 C CA . ASP B 1 137 ? -3.15 -24.766 -15.305 1 97.94 137 ASP B CA 1
ATOM 2939 C C . ASP B 1 137 ? -3.611 -23.359 -15.695 1 97.94 137 ASP B C 1
ATOM 2941 O O . ASP B 1 137 ? -3.35 -22.891 -16.812 1 97.94 137 ASP B O 1
ATOM 2945 N N . ARG B 1 138 ? -4.277 -22.75 -14.836 1 98.62 138 ARG B N 1
ATOM 2946 C CA . ARG B 1 138 ? -4.758 -21.391 -15.125 1 98.62 138 ARG B CA 1
ATOM 2947 C C . ARG B 1 138 ? -3.6 -20.406 -15.211 1 98.62 138 ARG B C 1
ATOM 2949 O O . ARG B 1 138 ? -3.516 -19.625 -16.156 1 98.62 138 ARG B O 1
ATOM 2956 N N . PHE B 1 139 ? -2.656 -20.484 -14.281 1 98.75 139 PHE B N 1
ATOM 2957 C CA . PHE B 1 139 ? -1.519 -19.578 -14.266 1 98.75 139 PHE B CA 1
ATOM 2958 C C . PHE B 1 139 ? -0.577 -19.875 -15.422 1 98.75 139 PHE B C 1
ATOM 2960 O O . PHE B 1 139 ? -0.233 -18.969 -16.188 1 98.75 139 PHE B O 1
ATOM 2967 N N . ALA B 1 140 ? -0.172 -21.109 -15.555 1 98.38 140 ALA B N 1
ATOM 2968 C CA . ALA B 1 140 ? 0.838 -21.484 -16.547 1 98.38 140 ALA B CA 1
ATOM 2969 C C . ALA B 1 140 ? 0.238 -21.562 -17.938 1 98.38 140 ALA B C 1
ATOM 2971 O O . ALA B 1 140 ? 0.917 -21.281 -18.922 1 98.38 140 ALA B O 1
ATOM 2972 N N . GLY B 1 141 ? -0.997 -21.875 -18.016 1 98 141 GLY B N 1
ATOM 2973 C CA . GLY B 1 141 ? -1.621 -22.094 -19.312 1 98 141 GLY B CA 1
ATOM 2974 C C . GLY B 1 141 ? -2.334 -20.859 -19.844 1 98 141 GLY B C 1
ATOM 2975 O O . GLY B 1 141 ? -2.27 -20.562 -21.031 1 98 141 GLY B O 1
ATOM 2976 N N . LEU B 1 142 ? -3.016 -20.141 -18.969 1 98.56 142 LEU B N 1
ATOM 2977 C CA . LEU B 1 142 ? -3.848 -19.031 -19.422 1 98.56 142 LEU B CA 1
ATOM 2978 C C . LEU B 1 142 ? -3.176 -17.688 -19.141 1 98.56 142 LEU B C 1
ATOM 2980 O O . LEU B 1 142 ? -2.898 -16.922 -20.062 1 98.56 142 LEU B O 1
ATOM 2984 N N . HIS B 1 143 ? -2.814 -17.391 -17.891 1 98.81 143 HIS B N 1
ATOM 2985 C CA . HIS B 1 143 ? -2.244 -16.094 -17.531 1 98.81 143 HIS B CA 1
ATOM 2986 C C . HIS B 1 143 ? -0.893 -15.883 -18.203 1 98.81 143 HIS B C 1
ATOM 2988 O O . HIS B 1 143 ? -0.643 -14.82 -18.781 1 98.81 143 HIS B O 1
ATOM 2994 N N . ARG B 1 144 ? -0.013 -16.906 -18.109 1 98.81 144 ARG B N 1
ATOM 2995 C CA . ARG B 1 144 ? 1.276 -16.828 -18.781 1 98.81 144 ARG B CA 1
ATOM 2996 C C . ARG B 1 144 ? 1.097 -16.547 -20.266 1 98.81 144 ARG B C 1
ATOM 2998 O O . ARG B 1 144 ? 1.791 -15.695 -20.844 1 98.81 144 ARG B O 1
ATOM 3005 N N . SER B 1 145 ? 0.173 -17.25 -20.844 1 98.31 145 SER B N 1
ATOM 3006 C CA . SER B 1 145 ? -0.073 -17.078 -22.281 1 98.31 145 SER B CA 1
ATOM 3007 C C . SER B 1 145 ? -0.591 -15.688 -22.594 1 98.31 145 SER B C 1
ATOM 3009 O O . SER B 1 145 ? -0.219 -15.094 -23.609 1 98.31 145 SER B O 1
ATOM 3011 N N . ALA B 1 146 ? -1.444 -15.203 -21.766 1 98.56 146 ALA B N 1
ATOM 3012 C CA . ALA B 1 146 ? -1.99 -13.859 -21.953 1 98.56 146 ALA B CA 1
ATOM 3013 C C . ALA B 1 146 ? -0.882 -12.812 -21.938 1 98.56 146 ALA B C 1
ATOM 3015 O O . ALA B 1 146 ? -0.993 -11.773 -22.594 1 98.56 146 ALA B O 1
ATOM 3016 N N . LEU B 1 147 ? 0.18 -13.109 -21.234 1 98.5 147 LEU B N 1
ATOM 3017 C CA . LEU B 1 147 ? 1.341 -12.227 -21.203 1 98.5 147 LEU B CA 1
ATOM 3018 C C . LEU B 1 147 ? 2.299 -12.539 -22.344 1 98.5 147 LEU B C 1
ATOM 3020 O O . LEU B 1 147 ? 3.268 -11.812 -22.562 1 98.5 147 LEU B O 1
ATOM 3024 N N . ARG B 1 148 ? 2.043 -13.617 -22.984 1 98.38 148 ARG B N 1
ATOM 3025 C CA . ARG B 1 148 ? 2.941 -14.164 -24 1 98.38 148 ARG B CA 1
ATOM 3026 C C . ARG B 1 148 ? 4.344 -14.359 -23.438 1 98.38 148 ARG B C 1
ATOM 3028 O O . ARG B 1 148 ? 5.336 -14.141 -24.141 1 98.38 148 ARG B O 1
ATOM 3035 N N . PHE B 1 149 ? 4.426 -14.672 -22.172 1 98.75 149 PHE B N 1
ATOM 3036 C CA . PHE B 1 149 ? 5.703 -14.961 -21.547 1 98.75 149 PHE B CA 1
ATOM 3037 C C . PHE B 1 149 ? 6.184 -16.359 -21.922 1 98.75 149 PHE B C 1
ATOM 3039 O O . PHE B 1 149 ? 5.395 -17.312 -21.953 1 98.75 149 PHE B O 1
ATOM 3046 N N . PRO B 1 150 ? 7.445 -16.562 -22.188 1 98.19 150 PRO B N 1
ATOM 3047 C CA . PRO B 1 150 ? 7.93 -17.859 -22.656 1 98.19 150 PRO B CA 1
ATOM 3048 C C . PRO B 1 150 ? 7.691 -18.984 -21.641 1 98.19 150 PRO B C 1
ATOM 3050 O O . PRO B 1 150 ? 8 -18.828 -20.453 1 98.19 150 PRO B O 1
ATOM 3053 N N . GLU B 1 151 ? 7.184 -20.094 -22.125 1 98.19 151 GLU B N 1
ATOM 3054 C CA . GLU B 1 151 ? 6.855 -21.234 -21.281 1 98.19 151 GLU B CA 1
ATOM 3055 C C . GLU B 1 151 ? 8.102 -21.797 -20.609 1 98.19 151 GLU B C 1
ATOM 3057 O O . GLU B 1 151 ? 8.055 -22.219 -19.438 1 98.19 151 GLU B O 1
ATOM 3062 N N . SER B 1 152 ? 9.227 -21.766 -21.281 1 98.12 152 SER B N 1
ATOM 3063 C CA . SER B 1 152 ? 10.461 -22.359 -20.781 1 98.12 152 SER B CA 1
ATOM 3064 C C . SER B 1 152 ? 11.023 -21.562 -19.609 1 98.12 152 SER B C 1
ATOM 3066 O O . SER B 1 152 ? 11.906 -22.047 -18.891 1 98.12 152 SER B O 1
ATOM 3068 N N . ARG B 1 153 ? 10.492 -20.391 -19.438 1 98.44 153 ARG B N 1
ATOM 3069 C CA . ARG B 1 153 ? 11.023 -19.516 -18.391 1 98.44 153 ARG B CA 1
ATOM 3070 C C . ARG B 1 153 ? 9.977 -19.234 -17.312 1 98.44 153 ARG B C 1
ATOM 3072 O O . ARG B 1 153 ? 10.133 -18.312 -16.516 1 98.44 153 ARG B O 1
ATOM 3079 N N . PHE B 1 154 ? 8.875 -20.016 -17.438 1 98.69 154 PHE B N 1
ATOM 3080 C CA . PHE B 1 154 ? 7.785 -19.891 -16.484 1 98.69 154 PHE B CA 1
ATOM 3081 C C . PHE B 1 154 ? 7.68 -21.125 -15.609 1 98.69 154 PHE B C 1
ATOM 3083 O O . PHE B 1 154 ? 7.52 -22.234 -16.125 1 98.69 154 PHE B O 1
ATOM 3090 N N . PHE B 1 155 ? 7.754 -20.922 -14.305 1 98.69 155 PHE B N 1
ATOM 3091 C CA . PHE B 1 155 ? 7.727 -22.031 -13.359 1 98.69 155 PHE B CA 1
ATOM 3092 C C . PHE B 1 155 ? 6.605 -21.859 -12.344 1 98.69 155 PHE B C 1
ATOM 3094 O O . PHE B 1 155 ? 6.184 -20.734 -12.07 1 98.69 155 PHE B O 1
ATOM 3101 N N . TYR B 1 156 ? 6.117 -23 -11.867 1 98.56 156 TYR B N 1
ATOM 3102 C CA . TYR B 1 156 ? 5.004 -22.984 -10.922 1 98.56 156 TYR B CA 1
ATOM 3103 C C . TYR B 1 156 ? 5.238 -23.984 -9.789 1 98.56 156 TYR B C 1
ATOM 3105 O O . TYR B 1 156 ? 5.582 -25.141 -10.031 1 98.56 156 TYR B O 1
ATOM 3113 N N . TRP B 1 157 ? 5.102 -23.469 -8.586 1 97.88 157 TRP B N 1
ATOM 3114 C CA . TRP B 1 157 ? 5.148 -24.297 -7.391 1 97.88 157 TRP B CA 1
ATOM 3115 C C . TRP B 1 157 ? 3.789 -24.344 -6.703 1 97.88 157 TRP B C 1
ATOM 3117 O O . TRP B 1 157 ? 3.426 -23.422 -5.973 1 97.88 157 TRP B O 1
ATOM 3127 N N . GLY B 1 158 ? 3.141 -25.453 -6.863 1 97.56 158 GLY B N 1
ATOM 3128 C CA . GLY B 1 158 ? 1.807 -25.625 -6.309 1 97.56 158 GLY B CA 1
ATOM 3129 C C . GLY B 1 158 ? 1.807 -26.312 -4.957 1 97.56 158 GLY B C 1
ATOM 3130 O O . GLY B 1 158 ? 2.58 -27.234 -4.727 1 97.56 158 GLY B O 1
ATOM 3131 N N . THR B 1 159 ? 1.022 -25.734 -4.047 1 97.12 159 THR B N 1
ATOM 3132 C CA . THR B 1 159 ? 0.808 -26.375 -2.752 1 97.12 159 THR B CA 1
ATOM 3133 C C . THR B 1 159 ? -0.635 -26.859 -2.619 1 97.12 159 THR B C 1
ATOM 3135 O O . THR B 1 159 ? -1.541 -26.297 -3.24 1 97.12 159 THR B O 1
ATOM 3138 N N . PRO B 1 160 ? -0.833 -27.891 -1.841 1 95.38 160 PRO B N 1
ATOM 3139 C CA . PRO B 1 160 ? -2.186 -28.438 -1.743 1 95.38 160 PRO B CA 1
ATOM 3140 C C . PRO B 1 160 ? -3.121 -27.562 -0.913 1 95.38 160 PRO B C 1
ATOM 3142 O O . PRO B 1 160 ? -2.676 -26.875 0.011 1 95.38 160 PRO B O 1
ATOM 3145 N N . ALA B 1 161 ? -4.375 -27.656 -1.317 1 94.69 161 ALA B N 1
ATOM 3146 C CA . ALA B 1 161 ? -5.414 -27.094 -0.459 1 94.69 161 ALA B CA 1
ATOM 3147 C C . ALA B 1 161 ? -5.641 -27.969 0.769 1 94.69 161 ALA B C 1
ATOM 3149 O O . ALA B 1 161 ? -5.129 -29.094 0.843 1 94.69 161 ALA B O 1
ATOM 3150 N N . SER B 1 162 ? -6.32 -27.375 1.716 1 92.06 162 SER B N 1
ATOM 3151 C CA . SER B 1 162 ? -6.699 -28.234 2.834 1 92.06 162 SER B CA 1
ATOM 3152 C C . SER B 1 162 ? -7.598 -29.375 2.373 1 92.06 162 SER B C 1
ATOM 3154 O O . SER B 1 162 ? -8.32 -29.234 1.382 1 92.06 162 SER B O 1
ATOM 3156 N N . SER B 1 163 ? -7.547 -30.453 3.076 1 90.56 163 SER B N 1
ATOM 3157 C CA . SER B 1 163 ? -8.29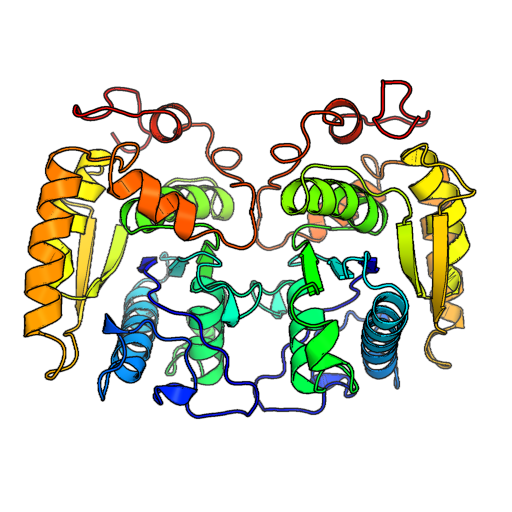7 -31.641 2.693 1 90.56 163 SER B CA 1
ATOM 3158 C C . SER B 1 163 ? -9.797 -31.375 2.676 1 90.56 163 SER B C 1
ATOM 3160 O O . SER B 1 163 ? -10.516 -31.891 1.816 1 90.56 163 SER B O 1
ATOM 3162 N N . THR B 1 164 ? -10.242 -30.531 3.52 1 90.19 164 THR B N 1
ATOM 3163 C CA . THR B 1 164 ? -11.672 -30.266 3.666 1 90.19 164 THR B CA 1
ATOM 3164 C C . THR B 1 164 ? -12.156 -29.297 2.6 1 90.19 164 THR B C 1
ATOM 3166 O O . THR B 1 164 ? -13.367 -29.156 2.373 1 90.19 164 THR B O 1
ATOM 3169 N N . ALA B 1 165 ? -11.219 -28.688 1.922 1 91.62 165 ALA B N 1
ATOM 3170 C CA . ALA B 1 165 ? -11.609 -27.641 0.969 1 91.62 165 ALA B CA 1
ATOM 3171 C C . ALA B 1 165 ? -11.328 -28.078 -0.465 1 91.62 165 ALA B C 1
ATOM 3173 O O . ALA B 1 165 ? -11.789 -27.453 -1.417 1 91.62 165 ALA B O 1
ATOM 3174 N N . ARG B 1 166 ? -10.719 -29.125 -0.631 1 92.88 166 ARG B N 1
ATOM 3175 C CA . ARG B 1 166 ? -10.125 -29.5 -1.911 1 92.88 166 ARG B CA 1
ATOM 3176 C C . ARG B 1 166 ? -11.195 -29.688 -2.982 1 92.88 166 ARG B C 1
ATOM 3178 O O . ARG B 1 166 ? -11.07 -29.156 -4.09 1 92.88 166 ARG B O 1
ATOM 3185 N N . GLU B 1 167 ? -12.203 -30.406 -2.662 1 92.81 167 GLU B N 1
ATOM 3186 C CA . GLU B 1 167 ? -13.234 -30.688 -3.654 1 92.81 167 GLU B CA 1
ATOM 3187 C C . GLU B 1 167 ? -13.922 -29.422 -4.129 1 92.81 167 GLU B C 1
ATOM 3189 O O . GLU B 1 167 ? -14.07 -29.203 -5.332 1 92.81 167 GLU B O 1
ATOM 3194 N N . ALA B 1 168 ? -14.32 -28.656 -3.215 1 93.06 168 ALA B N 1
ATOM 3195 C CA . ALA B 1 168 ? -14.977 -27.391 -3.551 1 93.06 168 ALA B CA 1
ATOM 3196 C C . ALA B 1 168 ? -14.031 -26.469 -4.316 1 93.06 168 ALA B C 1
ATOM 3198 O O . ALA B 1 168 ? -14.453 -25.781 -5.246 1 93.06 168 ALA B O 1
ATOM 3199 N N . ALA B 1 169 ? -12.797 -26.484 -3.959 1 94.5 169 ALA B N 1
ATOM 3200 C CA . ALA B 1 169 ? -11.789 -25.656 -4.609 1 94.5 169 ALA B CA 1
ATOM 3201 C C . ALA B 1 169 ? -11.602 -26.062 -6.07 1 94.5 169 ALA B C 1
ATOM 3203 O O . ALA B 1 169 ? -11.5 -25.203 -6.949 1 94.5 169 ALA B O 1
ATOM 3204 N N . LEU B 1 170 ? -11.578 -27.312 -6.328 1 96 170 LEU B N 1
ATOM 3205 C CA . LEU B 1 170 ? -11.398 -27.828 -7.684 1 96 170 LEU B CA 1
ATOM 3206 C C . LEU B 1 170 ? -12.586 -27.453 -8.57 1 96 170 LEU B C 1
ATOM 3208 O O . LEU B 1 170 ? -12.398 -27.047 -9.719 1 96 170 LEU B O 1
ATOM 3212 N N . LYS B 1 171 ? -13.734 -27.562 -7.977 1 95.06 171 LYS B N 1
ATOM 3213 C CA . LYS B 1 171 ? -14.93 -27.188 -8.719 1 95.06 171 LYS B CA 1
ATOM 3214 C C . LYS B 1 171 ? -14.938 -25.703 -9.039 1 95.06 171 LYS B C 1
ATOM 3216 O O . LYS B 1 171 ? -15.242 -25.297 -10.172 1 95.06 171 LYS B O 1
ATOM 3221 N N . GLY B 1 172 ? -14.648 -24.922 -8.055 1 94.81 172 GLY B N 1
ATOM 3222 C CA . GLY B 1 172 ? -14.555 -23.484 -8.273 1 94.81 172 GLY B CA 1
ATOM 3223 C C . GLY B 1 172 ? -13.508 -23.109 -9.312 1 94.81 172 GLY B C 1
ATOM 3224 O O . GLY B 1 172 ? -13.742 -22.234 -10.148 1 94.81 172 GLY B O 1
ATOM 3225 N N . GLU B 1 173 ? -12.438 -23.812 -9.234 1 96.88 173 GLU B N 1
ATOM 3226 C CA . GLU B 1 173 ? -11.344 -23.547 -10.172 1 96.88 173 GLU B CA 1
ATOM 3227 C C . GLU B 1 173 ? -11.766 -23.859 -11.602 1 96.88 173 GLU B C 1
ATOM 3229 O O . GLU B 1 173 ? -11.414 -23.125 -12.531 1 96.88 173 GLU B O 1
ATOM 3234 N N . ALA B 1 174 ? -12.43 -24.906 -11.789 1 97 174 ALA B N 1
ATOM 3235 C CA . ALA B 1 174 ? -12.875 -25.281 -13.133 1 97 174 ALA B CA 1
ATOM 3236 C C . ALA B 1 174 ? -13.719 -24.172 -13.758 1 97 174 ALA B C 1
ATOM 3238 O O . ALA B 1 174 ? -13.562 -23.859 -14.938 1 97 174 ALA B O 1
ATOM 3239 N N . LEU B 1 175 ? -14.555 -23.609 -12.961 1 96.06 175 LEU B N 1
ATOM 3240 C CA . LEU B 1 175 ? -15.422 -22.531 -13.438 1 96.06 175 LEU B CA 1
ATOM 3241 C C . LEU B 1 175 ? -14.609 -21.281 -13.781 1 96.06 175 LEU B C 1
ATOM 3243 O O . LEU B 1 175 ? -14.797 -20.688 -14.836 1 96.06 175 LEU B O 1
ATOM 3247 N N . VAL B 1 176 ? -13.734 -20.922 -12.938 1 96.62 176 VAL B N 1
ATOM 3248 C CA . VAL B 1 176 ? -12.93 -19.719 -13.125 1 96.62 176 VAL B CA 1
ATOM 3249 C C . VAL B 1 176 ? -12.008 -19.891 -14.328 1 96.62 176 VAL B C 1
ATOM 3251 O O . VAL B 1 176 ? -11.805 -18.969 -15.109 1 96.62 176 VAL B O 1
ATOM 3254 N N . ARG B 1 177 ? -11.461 -21.062 -14.438 1 97.5 177 ARG B N 1
ATOM 3255 C CA . ARG B 1 177 ? -10.594 -21.359 -15.57 1 97.5 177 ARG B CA 1
ATOM 3256 C C . ARG B 1 177 ? -11.336 -21.188 -16.891 1 97.5 177 ARG B C 1
ATOM 3258 O O . ARG B 1 177 ? -10.805 -20.625 -17.844 1 97.5 177 ARG B O 1
ATOM 3265 N N . GLN B 1 178 ? -12.5 -21.656 -16.922 1 97.19 178 GLN B N 1
ATOM 3266 C CA . GLN B 1 178 ? -13.32 -21.516 -18.125 1 97.19 178 GLN B CA 1
ATOM 3267 C C . GLN B 1 178 ? -13.578 -20.047 -18.422 1 97.19 178 GLN B C 1
ATOM 3269 O O . GLN B 1 178 ? -13.531 -19.625 -19.594 1 97.19 178 GLN B O 1
ATOM 3274 N N . GLN B 1 179 ? -13.852 -19.328 -17.438 1 97.44 179 GLN B N 1
ATOM 3275 C CA . GLN B 1 179 ? -14.102 -17.891 -17.609 1 97.44 179 GLN B CA 1
ATOM 3276 C C . GLN B 1 179 ? -12.875 -17.188 -18.172 1 97.44 179 GLN B C 1
ATOM 3278 O O . GLN B 1 179 ? -12.992 -16.375 -19.094 1 97.44 179 GLN B O 1
ATOM 3283 N N . PHE B 1 180 ? -11.695 -17.531 -17.688 1 98 180 PHE B N 1
ATOM 3284 C CA . PHE B 1 180 ? -10.469 -16.891 -18.172 1 98 180 PHE B CA 1
ATOM 3285 C C . PHE B 1 180 ? -10.109 -17.375 -19.562 1 98 180 PHE B C 1
ATOM 3287 O O . PHE B 1 180 ? -9.422 -16.688 -20.312 1 98 180 PHE B O 1
ATOM 3294 N N . GLN B 1 181 ? -10.516 -18.594 -19.875 1 97.19 181 GLN B N 1
ATOM 3295 C CA . GLN B 1 181 ? -10.328 -19.062 -21.234 1 97.19 181 GLN B CA 1
ATOM 3296 C C . GLN B 1 181 ? -11.062 -18.172 -22.234 1 97.19 181 GLN B C 1
ATOM 3298 O O . GLN B 1 181 ? -10.547 -17.891 -23.312 1 97.19 181 GLN B O 1
ATOM 3303 N N . GLU B 1 182 ? -12.164 -17.672 -21.844 1 96.62 182 GLU B N 1
ATOM 3304 C CA . GLU B 1 182 ? -13 -16.828 -22.688 1 96.62 182 GLU B CA 1
ATOM 3305 C C . GLU B 1 182 ? -12.609 -15.367 -22.594 1 96.62 182 GLU B C 1
ATOM 3307 O O . GLU B 1 182 ? -12.82 -14.594 -23.516 1 96.62 182 GLU B O 1
ATOM 3312 N N . ASP B 1 183 ? -12.078 -14.992 -21.531 1 97.62 183 ASP B N 1
ATOM 3313 C CA . ASP B 1 183 ? -11.672 -13.625 -21.234 1 97.62 183 ASP B CA 1
ATOM 3314 C C . ASP B 1 183 ? -10.297 -13.594 -20.562 1 97.62 183 ASP B C 1
ATOM 3316 O O . ASP B 1 183 ? -10.188 -13.32 -19.375 1 97.62 183 ASP B O 1
ATOM 3320 N N . PRO B 1 184 ? -9.281 -13.766 -21.375 1 98.06 184 PRO B N 1
ATOM 3321 C CA . PRO B 1 184 ? -7.938 -13.977 -20.828 1 98.06 184 PRO B CA 1
ATOM 3322 C C . PRO B 1 184 ? -7.461 -12.812 -19.969 1 98.06 184 PRO B C 1
ATOM 3324 O O . PRO B 1 184 ? -6.594 -12.992 -19.109 1 98.06 184 PRO B O 1
ATOM 3327 N N . TYR B 1 185 ? -8.047 -11.711 -20.109 1 98.38 185 TYR B N 1
ATOM 3328 C CA . TYR B 1 185 ? -7.559 -10.539 -19.406 1 98.38 185 TYR B CA 1
ATOM 3329 C C . TYR B 1 185 ? -8.539 -10.109 -18.312 1 98.38 185 TYR B C 1
ATOM 3331 O O . TYR B 1 185 ? -8.344 -9.07 -17.672 1 98.38 185 TYR B O 1
ATOM 3339 N N . GLY B 1 186 ? -9.625 -10.891 -18.109 1 97.12 186 GLY B N 1
ATOM 3340 C CA . GLY B 1 186 ? -10.586 -10.672 -17.031 1 97.12 186 GLY B CA 1
ATOM 3341 C C . GLY B 1 186 ? -11.219 -9.297 -17.078 1 97.12 186 GLY B C 1
ATOM 3342 O O . GLY B 1 186 ? -11.469 -8.695 -16.031 1 97.12 186 GLY B O 1
ATOM 3343 N N . CYS B 1 187 ? -11.461 -8.734 -18.172 1 95.81 187 CYS B N 1
ATOM 3344 C CA . CYS B 1 187 ? -11.883 -7.344 -18.266 1 95.81 187 CYS B CA 1
ATOM 3345 C C . CYS B 1 187 ? -13.344 -7.246 -18.688 1 95.81 187 CYS B C 1
ATOM 3347 O O . CYS B 1 187 ? -13.844 -6.156 -18.969 1 95.81 187 CYS B O 1
ATOM 3349 N N . ARG B 1 188 ? -14.031 -8.406 -18.703 1 94.44 188 ARG B N 1
ATOM 3350 C CA . ARG B 1 188 ? -15.438 -8.422 -19.094 1 94.44 188 ARG B CA 1
ATOM 3351 C C . ARG B 1 188 ? -16.25 -9.367 -18.203 1 94.44 188 ARG B C 1
ATOM 3353 O O . ARG B 1 188 ? -15.672 -10.164 -17.453 1 94.44 188 ARG B O 1
ATOM 3360 N N . GLY B 1 189 ? -17.516 -9.156 -18.188 1 93.56 189 GLY B N 1
ATOM 3361 C CA . GLY B 1 189 ? -18.453 -10.094 -17.578 1 93.56 189 GLY B CA 1
ATOM 3362 C C . GLY B 1 189 ? -18.219 -10.289 -16.094 1 93.56 189 GLY B C 1
ATOM 3363 O O . GLY B 1 189 ? -18.047 -9.32 -15.359 1 93.56 189 GLY B O 1
ATOM 3364 N N . SER B 1 190 ? -18.297 -11.578 -15.711 1 94.69 190 SER B N 1
ATOM 3365 C CA . SER B 1 190 ? -18.25 -11.922 -14.289 1 94.69 190 SER B CA 1
ATOM 3366 C C . SER B 1 190 ? -16.875 -11.656 -13.703 1 94.69 190 SER B C 1
ATOM 3368 O O . SER B 1 190 ? -16.75 -11.227 -12.555 1 94.69 190 SER B O 1
ATOM 3370 N N . LEU B 1 191 ? -15.906 -11.906 -14.5 1 96.81 191 LEU B N 1
ATOM 3371 C CA . LEU B 1 191 ? -14.547 -11.688 -14.016 1 96.81 191 LEU B CA 1
ATOM 3372 C C . LEU B 1 191 ? -14.312 -10.211 -13.695 1 96.81 191 LEU B C 1
ATOM 3374 O O . LEU B 1 191 ? -13.727 -9.883 -12.664 1 96.81 191 LEU B O 1
ATOM 3378 N N . HIS B 1 192 ? -14.805 -9.383 -14.539 1 95.88 192 HIS B N 1
ATOM 3379 C CA . HIS B 1 192 ? -14.648 -7.949 -14.352 1 95.88 192 HIS B CA 1
ATOM 3380 C C . HIS B 1 192 ? -15.422 -7.469 -13.125 1 95.88 192 HIS B C 1
ATOM 3382 O O . HIS B 1 192 ? -14.906 -6.672 -12.336 1 95.88 192 HIS B O 1
ATOM 3388 N N . ARG B 1 193 ? -16.609 -7.918 -12.922 1 95.56 193 ARG B N 1
ATOM 3389 C CA . ARG B 1 193 ? -17.438 -7.539 -11.781 1 95.56 193 ARG B CA 1
ATOM 3390 C C . ARG B 1 193 ? -16.781 -7.973 -10.469 1 95.56 193 ARG B C 1
ATOM 3392 O O . ARG B 1 193 ? -16.797 -7.223 -9.492 1 95.56 193 ARG B O 1
ATOM 3399 N N . LYS B 1 194 ? -16.219 -9.156 -10.516 1 94.62 194 LYS B N 1
ATOM 3400 C CA . LYS B 1 194 ? -15.531 -9.648 -9.328 1 94.62 194 LYS B CA 1
ATOM 3401 C C . LYS B 1 194 ? -14.328 -8.773 -8.984 1 94.62 194 LYS B C 1
ATOM 3403 O O . LYS B 1 194 ? -14.078 -8.484 -7.816 1 94.62 194 LYS B O 1
ATOM 3408 N N . LYS B 1 195 ? -13.68 -8.422 -10 1 94.38 195 LYS B N 1
ATOM 3409 C CA . LYS B 1 195 ? -12.523 -7.547 -9.836 1 94.38 195 LYS B CA 1
ATOM 3410 C C . LYS B 1 195 ? -12.922 -6.23 -9.18 1 94.38 195 LYS B C 1
ATOM 3412 O O . LYS B 1 195 ? -12.242 -5.762 -8.258 1 94.38 195 LYS B O 1
ATOM 3417 N N . LEU B 1 196 ? -13.969 -5.637 -9.602 1 92.81 196 LEU B N 1
ATOM 3418 C CA . LEU B 1 196 ? -14.453 -4.363 -9.078 1 92.81 196 LEU B CA 1
ATOM 3419 C C . LEU B 1 196 ? -14.867 -4.496 -7.621 1 92.81 196 LEU B C 1
ATOM 3421 O O . LEU B 1 196 ? -14.688 -3.566 -6.832 1 92.81 196 LEU B O 1
ATOM 3425 N N . GLY B 1 197 ? -15.32 -5.648 -7.266 1 94.12 197 GLY B N 1
ATOM 3426 C CA . GLY B 1 197 ? -15.75 -5.898 -5.902 1 94.12 197 GLY B CA 1
ATOM 3427 C C . GLY B 1 197 ? -14.602 -6.094 -4.934 1 94.12 197 GLY B C 1
ATOM 3428 O O . GLY B 1 197 ? -14.797 -6.059 -3.717 1 94.12 197 GLY B O 1
ATOM 3429 N N . ARG B 1 198 ? -13.414 -6.27 -5.496 1 94.81 198 ARG B N 1
ATOM 3430 C CA . ARG B 1 198 ? -12.242 -6.559 -4.668 1 94.81 198 ARG B CA 1
ATOM 3431 C C . ARG B 1 198 ? -11.375 -5.32 -4.496 1 94.81 198 ARG B C 1
ATOM 3433 O O . ARG B 1 198 ? -10.148 -5.422 -4.406 1 94.81 198 ARG B O 1
ATOM 3440 N N . ASP B 1 199 ? -11.969 -4.215 -4.508 1 94.44 199 ASP B N 1
ATOM 3441 C CA . ASP B 1 199 ? -11.32 -2.934 -4.242 1 94.44 199 ASP B CA 1
ATOM 3442 C C . ASP B 1 199 ? -12.195 -2.047 -3.363 1 94.44 199 ASP B C 1
ATOM 3444 O O . ASP B 1 199 ? -12.531 -0.921 -3.742 1 94.44 199 ASP B O 1
ATOM 3448 N N . PRO B 1 200 ? -12.492 -2.533 -2.176 1 95.19 200 PRO B N 1
ATOM 3449 C CA . PRO B 1 200 ? -13.406 -1.788 -1.308 1 95.19 200 PRO B CA 1
ATOM 3450 C C . PRO B 1 200 ? -12.852 -0.429 -0.891 1 95.19 200 PRO B C 1
ATOM 3452 O O . PRO B 1 200 ? -13.594 0.419 -0.388 1 95.19 200 PRO B O 1
ATOM 3455 N N . PHE B 1 201 ? -11.617 -0.158 -1.124 1 95.69 201 PHE B N 1
ATOM 3456 C CA . PHE B 1 201 ? -11.016 1.086 -0.66 1 95.69 201 PHE B CA 1
ATOM 3457 C C . PHE B 1 201 ? -10.695 2.004 -1.834 1 95.69 201 PHE B C 1
ATOM 3459 O O . PHE B 1 201 ? -10 3.012 -1.671 1 95.69 201 PHE B O 1
ATOM 3466 N N . HIS B 1 202 ? -11.047 1.679 -3.029 1 94.56 202 HIS B N 1
ATOM 3467 C CA . HIS B 1 202 ? -10.984 2.523 -4.215 1 94.56 202 HIS B CA 1
ATOM 3468 C C . HIS B 1 202 ? -9.562 3.01 -4.469 1 94.56 202 HIS B C 1
ATOM 3470 O O . HIS B 1 202 ? -9.336 4.207 -4.66 1 94.56 202 HIS B O 1
ATOM 3476 N N . ARG B 1 203 ? -8.672 2.068 -4.465 1 95.19 203 ARG B N 1
ATOM 3477 C CA . ARG B 1 203 ? -7.27 2.379 -4.738 1 95.19 203 ARG B CA 1
ATOM 3478 C C . ARG B 1 203 ? -7.035 2.584 -6.23 1 95.19 203 ARG B C 1
ATOM 3480 O O . ARG B 1 203 ? -7.359 1.714 -7.039 1 95.19 203 ARG B O 1
ATOM 3487 N N . SER B 1 204 ? -6.496 3.746 -6.555 1 95 204 SER B N 1
ATOM 3488 C CA . SER B 1 204 ? -6.027 3.896 -7.926 1 95 204 SER B CA 1
ATOM 3489 C C . SER B 1 204 ? -4.828 2.996 -8.203 1 95 204 SER B C 1
ATOM 3491 O O . SER B 1 204 ? -3.896 2.93 -7.398 1 95 204 SER B O 1
ATOM 3493 N N . ILE B 1 205 ? -4.914 2.326 -9.273 1 95.06 205 ILE B N 1
ATOM 3494 C CA . ILE B 1 205 ? -3.84 1.43 -9.688 1 95.06 205 ILE B CA 1
ATOM 3495 C C . ILE B 1 205 ? -2.68 2.242 -10.258 1 95.06 205 ILE B C 1
ATOM 3497 O O . ILE B 1 205 ? -2.867 3.045 -11.172 1 95.06 205 ILE B O 1
ATOM 3501 N N . PRO B 1 206 ? -1.49 2.061 -9.703 1 96.5 206 PRO B N 1
ATOM 3502 C CA . PRO B 1 206 ? -0.361 2.867 -10.172 1 96.5 206 PRO B CA 1
ATOM 3503 C C . PRO B 1 206 ? 0.169 2.412 -11.531 1 96.5 206 PRO B C 1
ATOM 3505 O O . PRO B 1 206 ? 0.873 3.166 -12.203 1 96.5 206 PRO B O 1
ATOM 3508 N N . TYR B 1 207 ? -0.15 1.261 -11.867 1 96.38 207 TYR B N 1
ATOM 3509 C CA . TYR B 1 207 ? 0.317 0.71 -13.141 1 96.38 207 TYR B CA 1
ATOM 3510 C C . TYR B 1 207 ? -0.464 1.295 -14.305 1 96.38 207 TYR B C 1
ATOM 3512 O O . TYR B 1 207 ? -1.636 1.651 -14.164 1 96.38 207 TYR B O 1
ATOM 3520 N N . PRO B 1 208 ? 0.2 1.454 -15.453 1 96.75 208 PRO B N 1
ATOM 3521 C CA . PRO B 1 208 ? 1.521 0.971 -15.859 1 96.75 208 PRO B CA 1
ATOM 3522 C C . PRO B 1 208 ? 2.611 2.027 -15.695 1 96.75 208 PRO B C 1
ATOM 3524 O O . PRO B 1 208 ? 3.605 2.01 -16.422 1 96.75 208 PRO B O 1
ATOM 3527 N N . ASN B 1 209 ? 2.547 2.998 -14.781 1 94.25 209 ASN B N 1
ATOM 3528 C CA . ASN B 1 209 ? 3.51 4.09 -14.664 1 94.25 209 ASN B CA 1
ATOM 3529 C C . ASN B 1 209 ? 4.934 3.564 -14.516 1 94.25 209 ASN B C 1
ATOM 3531 O O . ASN B 1 209 ? 5.875 4.148 -15.055 1 94.25 209 ASN B O 1
ATOM 3535 N N . GLY B 1 210 ? 5.133 2.494 -13.883 1 95.31 210 GLY B N 1
ATOM 3536 C CA . GLY B 1 210 ? 6.449 1.941 -13.609 1 95.31 210 GLY B CA 1
ATOM 3537 C C . GLY B 1 210 ? 6.941 1.006 -14.695 1 95.31 210 GLY B C 1
ATOM 3538 O O . GLY B 1 210 ? 8.07 0.52 -14.633 1 95.31 210 GLY B O 1
ATOM 3539 N N . CYS B 1 211 ? 6.102 0.736 -15.656 1 97.75 211 CYS B N 1
ATOM 3540 C CA . CYS B 1 211 ? 6.449 -0.182 -16.734 1 97.75 211 CYS B CA 1
ATOM 3541 C C . CYS B 1 211 ? 5.867 0.286 -18.062 1 97.75 211 CYS B C 1
ATOM 3543 O O . CYS B 1 211 ? 5.09 -0.434 -18.688 1 97.75 211 CYS B O 1
ATOM 3545 N N . PRO B 1 212 ? 6.344 1.387 -18.578 1 96.75 212 PRO B N 1
ATOM 3546 C CA . PRO B 1 212 ? 5.75 1.98 -19.781 1 96.75 212 PRO B CA 1
ATOM 3547 C C . PRO B 1 212 ? 5.879 1.082 -21 1 96.75 212 PRO B C 1
ATOM 3549 O O . PRO B 1 212 ? 5.055 1.158 -21.922 1 96.75 212 PRO B O 1
ATOM 3552 N N . GLU B 1 213 ? 6.895 0.141 -21.047 1 98.06 213 GLU B N 1
ATOM 3553 C CA . GLU B 1 213 ? 7.141 -0.719 -22.203 1 98.06 213 GLU B CA 1
ATOM 3554 C C . GLU B 1 213 ? 5.992 -1.699 -22.422 1 98.06 213 GLU B C 1
ATOM 3556 O O . GLU B 1 213 ? 5.824 -2.236 -23.516 1 98.06 213 GLU B O 1
ATOM 3561 N N . ILE B 1 214 ? 5.188 -1.886 -21.391 1 98.44 214 ILE B N 1
ATOM 3562 C CA . ILE B 1 214 ? 4.105 -2.854 -21.547 1 98.44 214 ILE B CA 1
ATOM 3563 C C . ILE B 1 214 ? 2.762 -2.17 -21.312 1 98.44 214 ILE B C 1
ATOM 3565 O O . ILE B 1 214 ? 1.78 -2.824 -20.953 1 98.44 214 ILE B O 1
ATOM 3569 N N . GLU B 1 215 ? 2.734 -0.914 -21.469 1 98 215 GLU B N 1
ATOM 3570 C CA . GLU B 1 215 ? 1.514 -0.129 -21.312 1 98 215 GLU B CA 1
ATOM 3571 C C . GLU B 1 215 ? 0.39 -0.675 -22.188 1 98 215 GLU B C 1
ATOM 3573 O O . GLU B 1 215 ? -0.765 -0.736 -21.766 1 98 215 GLU B O 1
ATOM 3578 N N . GLY B 1 216 ? 0.7 -1.023 -23.422 1 98 216 GLY B N 1
ATOM 3579 C CA . GLY B 1 216 ? -0.298 -1.589 -24.312 1 98 216 GLY B CA 1
ATOM 3580 C C . GLY B 1 216 ? -0.971 -2.826 -23.75 1 98 216 GLY B C 1
ATOM 3581 O O . GLY B 1 216 ? -2.176 -3.018 -23.922 1 98 216 GLY B O 1
ATOM 3582 N N . LEU B 1 217 ? -0.219 -3.664 -23.125 1 98.25 217 LEU B N 1
ATOM 3583 C CA . LEU B 1 217 ? -0.751 -4.879 -22.516 1 98.25 217 LEU B CA 1
ATOM 3584 C C . LEU B 1 217 ? -1.717 -4.543 -21.375 1 98.25 217 LEU B C 1
ATOM 3586 O O . LEU B 1 217 ? -2.773 -5.164 -21.25 1 98.25 217 LEU B O 1
ATOM 3590 N N . PHE B 1 218 ? -1.404 -3.543 -20.578 1 97.56 218 PHE B N 1
ATOM 3591 C CA . PHE B 1 218 ? -2.25 -3.119 -19.469 1 97.56 218 PHE B CA 1
ATOM 3592 C C . PHE B 1 218 ? -3.578 -2.572 -19.984 1 97.56 218 PHE B C 1
ATOM 3594 O O . PHE B 1 218 ? -4.605 -2.697 -19.312 1 97.56 218 PHE B O 1
ATOM 3601 N N . ARG B 1 219 ? -3.547 -2.043 -21.156 1 96 219 ARG B N 1
ATOM 3602 C CA . ARG B 1 219 ? -4.734 -1.389 -21.703 1 96 219 ARG B CA 1
ATOM 3603 C C . ARG B 1 219 ? -5.535 -2.342 -22.578 1 96 219 ARG B C 1
ATOM 3605 O O . ARG B 1 219 ? -6.645 -2.01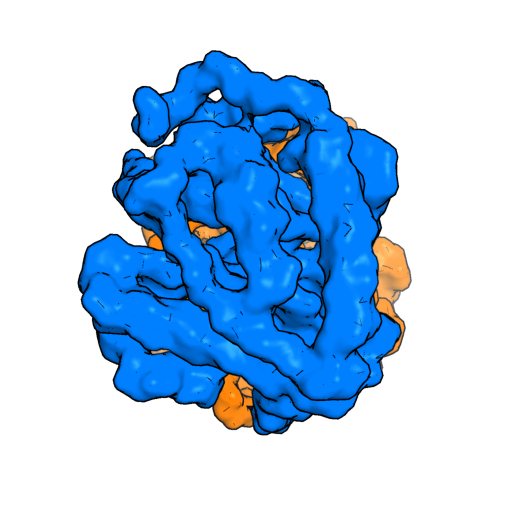6 -23.016 1 96 219 ARG B O 1
ATOM 3612 N N . TYR B 1 220 ? -4.98 -3.502 -22.812 1 97.69 220 TYR B N 1
ATOM 3613 C CA . TYR B 1 220 ? -5.586 -4.441 -23.75 1 97.69 220 TYR B CA 1
ATOM 3614 C C . TYR B 1 220 ? -6.715 -5.223 -23.094 1 97.69 220 TYR B C 1
ATOM 3616 O O . TYR B 1 220 ? -6.586 -5.66 -21.953 1 97.69 220 TYR B O 1
ATOM 3624 N N . CYS B 1 221 ? -7.801 -5.25 -23.766 1 96.31 221 CYS B N 1
ATOM 3625 C CA . CYS B 1 221 ? -8.938 -6.078 -23.375 1 96.31 221 CYS B CA 1
ATOM 3626 C C . CYS B 1 221 ? -9.539 -6.785 -24.594 1 96.31 221 CYS B C 1
ATOM 3628 O O . CYS B 1 221 ? -10.023 -6.133 -25.516 1 96.31 221 CYS B O 1
ATOM 3630 N N . GLY B 1 222 ? -9.414 -8.07 -24.656 1 94.06 222 GLY B N 1
ATOM 3631 C CA . GLY B 1 222 ? -9.93 -8.844 -25.781 1 94.06 222 GLY B CA 1
ATOM 3632 C C . GLY B 1 222 ? -9.875 -10.344 -25.547 1 94.06 222 GLY B C 1
ATOM 3633 O O . GLY B 1 222 ? -9.289 -10.797 -24.562 1 94.06 222 GLY B O 1
ATOM 3634 N N . THR B 1 223 ? -10.539 -11.039 -26.406 1 95.06 223 THR B N 1
ATOM 3635 C CA . THR B 1 223 ? -10.547 -12.492 -26.328 1 95.06 223 THR B CA 1
ATOM 3636 C C . THR B 1 223 ? -9.281 -13.078 -26.953 1 95.06 223 THR B C 1
ATOM 3638 O O . THR B 1 223 ? -8.844 -14.164 -26.578 1 95.06 223 THR B O 1
ATOM 3641 N N . ALA B 1 224 ? -8.75 -12.312 -27.859 1 96.75 224 ALA B N 1
ATOM 3642 C CA . ALA B 1 224 ? -7.48 -12.719 -28.453 1 96.75 224 ALA B CA 1
ATOM 3643 C C . ALA B 1 224 ? -6.297 -12.25 -27.609 1 96.75 224 ALA B C 1
ATOM 3645 O O . ALA B 1 224 ? -6.422 -11.312 -26.812 1 96.75 224 ALA B O 1
ATOM 3646 N N . LEU B 1 225 ? -5.246 -12.891 -27.812 1 97.56 225 LEU B N 1
ATOM 3647 C CA . LEU B 1 225 ? -4.043 -12.516 -27.078 1 97.56 225 LEU B CA 1
ATOM 3648 C C . LEU B 1 225 ? -3.477 -11.203 -27.609 1 97.56 225 LEU B C 1
ATOM 3650 O O . LEU B 1 225 ? -3.51 -10.945 -28.812 1 97.56 225 LEU B O 1
ATOM 3654 N N . TYR B 1 226 ? -3.029 -10.398 -26.703 1 98.12 226 TYR B N 1
ATOM 3655 C CA . TYR B 1 226 ? -2.371 -9.141 -27.031 1 98.12 226 TYR B CA 1
ATOM 3656 C C . TYR B 1 226 ? -1.226 -9.367 -28.016 1 98.12 226 TYR B C 1
ATOM 3658 O O . TYR B 1 226 ? -0.369 -10.227 -27.781 1 98.12 226 TYR B O 1
ATOM 3666 N N . SER B 1 227 ? -1.169 -8.578 -29.078 1 97.06 227 SER B N 1
ATOM 3667 C CA . SER B 1 227 ? -0.2 -8.844 -30.141 1 97.06 227 SER B CA 1
ATOM 3668 C C . SER B 1 227 ? 0.888 -7.777 -30.172 1 97.06 227 SER B C 1
ATOM 3670 O O . SER B 1 227 ? 1.786 -7.824 -31.016 1 97.06 227 SER B O 1
ATOM 3672 N N . GLY B 1 228 ? 0.766 -6.801 -29.281 1 97 228 GLY B N 1
ATOM 3673 C CA . GLY B 1 228 ? 1.756 -5.734 -29.281 1 97 228 GLY B CA 1
ATOM 3674 C C . GLY B 1 228 ? 3.125 -6.191 -28.812 1 97 228 GLY B C 1
ATOM 3675 O O . GLY B 1 228 ? 3.299 -7.344 -28.422 1 97 228 GLY B O 1
ATOM 3676 N N . SER B 1 229 ? 4.078 -5.305 -28.875 1 97 229 SER B N 1
ATOM 3677 C CA . SER B 1 229 ? 5.453 -5.594 -28.484 1 97 229 SER B CA 1
ATOM 3678 C C . SER B 1 229 ? 5.574 -5.785 -26.969 1 97 229 SER B C 1
ATOM 3680 O O . SER B 1 229 ? 4.953 -5.055 -26.203 1 97 229 SER B O 1
ATOM 3682 N N . LEU B 1 230 ? 6.316 -6.781 -26.609 1 98.12 230 LEU B N 1
ATOM 3683 C CA . LEU B 1 230 ? 6.621 -7.074 -25.203 1 98.12 230 LEU B CA 1
ATOM 3684 C C . LEU B 1 230 ? 8.117 -7.27 -25.016 1 98.12 230 LEU B C 1
ATOM 3686 O O . LEU B 1 230 ? 8.797 -7.836 -25.875 1 98.12 230 LEU B O 1
ATOM 3690 N N . P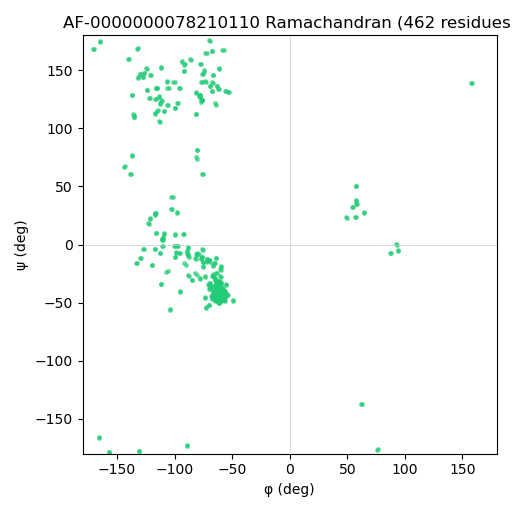RO B 1 231 ? 8.609 -6.895 -23.906 1 97.81 231 PRO B N 1
ATOM 3691 C CA . PRO B 1 231 ? 10.062 -6.879 -23.688 1 97.81 231 PRO B CA 1
ATOM 3692 C C . PRO B 1 231 ? 10.664 -8.281 -23.625 1 97.81 231 PRO B C 1
ATOM 3694 O O . PRO B 1 231 ? 11.883 -8.438 -23.719 1 97.81 231 PRO B O 1
ATOM 3697 N N . TRP B 1 232 ? 9.922 -9.281 -23.469 1 97.12 232 TRP B N 1
ATOM 3698 C CA . TRP B 1 232 ? 10.477 -10.617 -23.266 1 97.12 232 TRP B CA 1
ATOM 3699 C C . TRP B 1 232 ? 10.234 -11.5 -24.484 1 97.12 232 TRP B C 1
ATOM 3701 O O . TRP B 1 232 ? 10.438 -12.711 -24.438 1 97.12 232 TRP B O 1
ATOM 3711 N N . ILE B 1 233 ? 9.719 -10.922 -25.5 1 88.44 233 ILE B N 1
ATOM 3712 C CA . ILE B 1 233 ? 9.57 -11.648 -26.766 1 88.44 233 ILE B CA 1
ATOM 3713 C C . ILE B 1 233 ? 10.586 -11.133 -27.781 1 88.44 233 ILE B C 1
ATOM 3715 O O . ILE B 1 233 ? 10.922 -9.953 -27.781 1 88.44 233 ILE B O 1
#

Solvent-accessible surface area (backbone atoms only — not comparable to full-atom values): 25176 Å² total; per-residue (Å²): 60,30,62,47,88,46,31,61,59,56,69,71,62,54,61,75,57,37,59,89,28,37,59,66,55,81,93,50,72,42,80,52,38,31,39,40,54,50,45,38,49,49,50,42,51,56,56,36,64,76,33,92,86,53,66,37,33,26,17,13,10,35,48,42,67,89,68,41,90,42,23,13,6,56,25,48,51,50,50,37,59,68,54,47,40,77,81,38,41,93,78,34,52,90,43,46,43,67,32,57,68,26,47,49,74,55,39,28,52,55,49,44,48,33,50,43,19,38,66,68,75,42,71,72,80,62,47,49,40,25,41,50,42,86,46,44,61,44,48,67,57,43,38,32,47,48,67,58,50,56,67,94,37,53,46,78,48,57,38,72,65,30,82,82,42,38,68,64,48,51,55,52,40,55,54,52,44,53,50,36,68,62,27,49,63,42,72,51,70,68,52,27,54,52,34,64,63,24,37,70,66,47,72,57,66,35,71,47,72,48,30,64,77,45,36,67,63,75,70,53,74,51,67,61,69,74,81,71,77,47,92,81,103,62,28,60,47,88,46,32,61,59,56,70,72,60,55,61,76,58,37,58,89,27,37,58,65,54,82,93,50,71,43,79,54,39,31,40,42,55,51,47,39,49,50,50,42,50,55,56,36,63,78,33,92,85,52,66,38,33,26,17,13,11,35,47,41,66,90,69,40,88,42,24,14,6,56,25,48,51,50,51,37,58,68,54,47,39,77,80,39,41,91,76,34,54,89,44,45,42,67,32,58,68,24,48,48,74,55,39,26,54,55,50,43,48,34,48,44,20,37,66,69,76,44,71,73,80,61,47,50,40,25,40,49,43,85,47,45,61,45,47,67,58,43,38,32,47,48,67,58,49,56,68,93,36,52,46,77,49,56,39,73,66,32,82,82,42,39,68,63,49,52,55,52,41,55,53,53,45,52,51,37,69,60,27,49,62,41,71,51,71,70,50,27,53,51,35,63,62,23,36,69,67,47,72,57,67,35,70,48,72,48,31,66,76,43,36,66,64,74,71,53,74,50,67,64,68,73,82,71,78,48,94,81,104

Foldseek 3Di:
DEEFDWAFQDPPLDDQQDPVRTDDDPLQPDPRSSVVLLVLLLVQLVVVLVPLVDAAEYEFAQQDVVSPRTTRRVRSLVSCVSCCVVPRVVRHNVRYYYHHQDLDDLCRVVSVQLVVCLVPVDGDQAEEYGEAPLCCCLVLPQSCVLLPADSVRYHYDHDHGDPVNRVVVNVVNVVVSVVCLQWSNLCDDPSVVSSVNRCPPPDDDPPPVSPVQCNQSVVDTDNDRDDDDDPRD/DEEFDWAFQDPPLDDQQDPVRTDDDPLQPDPRSSVVLLVLLLVQLVVVLVPLPDAAEYEFAQQDVVSPRTTRRVRSLVSCVSCCVVPRVVRHNVRYYYHHQDLDDLCRVVSVQLVVCLVPVDGDQAEEYGEAPLCCCLVLPQSCVLLPADSVRYHYDHDHGDPVNRVVVNVVNVVVSVVCLQWSNLCDDPSVVSSVNRCPPPDDDPPPVSPVQCNQSVVDTDNDRDDDDDPRD